Protein AF-0000000070924306 (afdb_homodimer)

InterPro domains:
  IPR000847 LysR, HTH, N-terminal domain [PF00126] (7-65)
  IPR000847 LysR, HTH, N-terminal domain [PR00039] (21-32)
  IPR000847 LysR, HTH, N-terminal domain [PR00039] (32-42)
  IPR000847 LysR, HTH, N-terminal domain [PR00039] (42-53)
  IPR000847 LysR, HTH, N-terminal domain [PS50931] (4-61)
  IPR005119 LysR, substrate-binding [PF03466] (89-288)
  IPR017786 Choline sulfate utilization transcriptional regulator [TIGR03418] (4-288)
  IPR036388 Winged helix-like DNA-binding domain superfamily [G3DSA:1.10.10.10] (4-93)
  IPR036390 Winged helix DNA-binding domain superfamily [SSF46785] (3-111)
  IPR058163 LysR-type transcriptional regulator, proteobacterial-type [PTHR30537] (5-289)

Secondary structure (DSSP, 8-state):
------THHHHHHHHHHHT-HHHHHHHHTS-HHHHHHHHHHHHHHHTS--EEE-SSSEEE-HHHHHHHHHHHHHHHHHHHHHHHTS------EEEEEEEHHIIIIIIHHHHHHHHHH-TT-EEEEEEESS--S--TT-EEEEEEEHHHH-TTSEEEEEEEEEEEE-HHHHHTSPSS--SSSPBEEEPPPTT--S--HHHHHTTSSS---GGG-TT-EEESSHHHHHHHHHTTS-BEEEETTTSHHHHHTTSSEE-S--EEEEEEEEEEEE-S---HHHHHHHHHHHHHTT----/------THHHHHHHHHHHT-HHHHHHHHTS-HHHHHHHHHHHHHHHTS--EEE-SSSEEE-HHHHHHHHHHHHHHHHHHHHHHHTS------EEEEEEEHHIIIIIIHHHHHHHHHH-TT-EEEEEEESS--S--TT-EEEEEEEHHHH-TTSEEEEEEEEEEEE-HHHHHTSPSS--SSSPBEEEPPPTT--S--HHHHHTTSSS---GGG-TT-EEESSHHHHHHHHHTTS-BEEEETTTSHHHHHTTSSEE-S--EEEEEEEEEEEE-S---HHHHHHHHHHHHHTT----

Foldseek 3Di:
DDADCPDLLQLLLLLQVVLALCVSCVVVVHHSVSSVVSQVVVCVVVVHRQWDDDPPGIHGDPNVVVSNVVSVVVSVVSRVVVVVVPPDPDDQAAEEEEAPLCVPQFCPVCVVVLCVVPVPHHYHYHHDLARDQDDAQHKYKGWDFCVVNDPPWAFLAFWKWFKKAFPVLLVVAPAADQQQWAEEWADDDPPDPHDTPVNVQVPDPDHRDVVSNPQHHYDNHVVVSVVCRLVRSTIYIHTPSRCVVCCVVRSMHTRHDMDGDRRIDITIDRRYDDDPSRLSVVQVSCVSSVHDRD/DDADCPDLLQLLLLLQVVLALCVSCVVVVHHSVSSVVSQVVVCVVVVHRQWDDDPPGIHGDPNVVVSNVVSVVVSVVSRVVVVVVPPDPDDQAAEEEEAPLCVPQFCVVCVVVLCVVPVPHHYHYHHDLARDQDDAQHKYKGWDFCVVNDPPWAFLAFWKWFKKAFPVLLVVDPAADQLQWAEEWADDDPPDPHDTPVNVQVVDPDHRDVVSNPQHHYDNHVVVSVVCRLVGSTIYIHTPSRCVVCCVVRSMHTRYDMDGDRRIDITIDGRDDDDPVNLSVVQVSCVSSVHDRD

Organism: Rhodobacter capsulatus (strain ATCC BAA-309 / NBRC 16581 / SB1003) (NCBI:txid272942)

pLDDT: mean 81.13, std 13.58, range [35.88, 97.44]

Nearest PDB structures (foldseek):
  8sbf-assembly1_D  TM=4.274E-01  e=1.019E-15  Acinetobacter baylyi ADP1
  6xtv-assembly1_B  TM=5.036E-01  e=1.171E-13  Corynebacterium glutamicum MB001
  7d98-assembly1_Q  TM=4.657E-01  e=2.504E-12  Cupriavidus necator
  3mz1-assembly1_A  TM=6.653E-01  e=7.985E-10  Sinorhizobium meliloti 1021
  6g1b-assembly1_J-2  TM=3.252E-01  e=2.998E-12  Corynebacterium glutamicum

Solvent-accessible surface area (backbone atoms only — not comparable to full-atom values): 31246 Å² total; per-residue (Å²): 128,87,69,66,87,56,59,57,50,49,50,49,32,38,25,62,72,57,30,16,57,58,56,23,11,61,75,68,73,48,53,42,67,57,46,52,49,43,51,50,51,50,21,60,61,59,70,44,66,31,63,41,82,50,98,81,39,38,40,63,28,37,63,22,27,47,49,34,45,52,39,40,51,38,52,49,50,51,47,49,47,45,54,62,68,33,86,58,79,84,73,78,62,44,52,39,35,19,20,48,41,52,44,58,49,42,41,41,78,47,44,55,62,55,44,69,76,38,46,80,48,32,42,34,43,42,60,27,92,71,31,62,74,60,38,50,61,33,36,29,43,16,74,47,40,47,84,77,66,38,86,82,49,42,72,54,40,56,34,31,34,26,32,26,21,11,53,76,53,50,75,76,45,67,88,60,64,65,61,77,52,25,41,37,40,64,54,69,56,92,83,60,83,68,88,45,70,70,64,52,44,70,72,41,93,67,73,63,59,73,85,49,60,53,35,28,39,34,21,56,41,59,51,52,34,51,48,31,14,59,60,50,57,24,38,21,76,33,41,57,75,44,42,46,67,41,42,74,68,58,48,28,36,80,47,44,71,75,50,75,40,80,59,28,25,36,28,48,35,73,59,37,91,57,51,75,64,48,46,51,51,51,47,48,54,34,45,79,52,70,39,76,75,128,130,85,69,65,87,56,60,59,50,50,49,49,32,38,27,64,72,58,30,17,57,58,56,21,12,60,76,68,73,50,53,42,69,57,46,52,48,44,50,52,50,50,20,60,60,59,71,43,68,32,63,39,82,50,99,83,40,38,41,65,28,37,63,21,26,47,48,35,44,51,39,42,51,38,52,50,52,51,46,50,48,46,55,62,68,32,88,59,80,83,72,80,62,45,53,39,37,18,20,49,41,52,43,58,49,43,42,40,79,48,44,55,61,56,43,68,76,37,47,82,49,33,41,34,43,42,60,28,92,71,29,61,74,58,39,49,58,32,36,28,43,15,73,45,40,47,84,76,65,37,88,83,49,43,72,55,39,56,34,30,33,26,32,25,21,11,54,76,53,50,73,73,44,67,91,55,74,64,58,77,54,25,41,37,39,63,52,70,56,91,83,60,84,69,87,45,69,70,64,51,44,69,73,41,93,68,71,63,58,74,86,49,60,54,34,27,38,34,22,58,41,58,50,50,34,52,48,30,13,58,60,50,59,24,36,20,76,33,42,58,74,45,43,45,68,40,44,76,67,57,49,28,37,78,43,50,72,74,49,76,42,78,60,28,24,35,27,46,35,73,59,39,91,56,48,74,66,49,46,50,52,51,46,48,54,34,46,78,50,71,39,75,74,128

Structure (mmCIF, N/CA/C/O backbone):
data_AF-0000000070924306-model_v1
#
loop_
_entity.id
_entity.type
_entity.pdbx_description
1 polymer 'Transcriptional regulator, LysR family'
#
loop_
_atom_site.group_PDB
_atom_site.id
_atom_site.type_symbol
_atom_site.label_atom_id
_atom_site.label_alt_id
_atom_site.label_comp_id
_atom_site.label_asym_id
_atom_site.label_entity_id
_atom_site.label_seq_id
_atom_site.pdbx_PDB_ins_code
_atom_site.Cartn_x
_atom_site.Cartn_y
_atom_site.Cartn_z
_atom_site.occupancy
_atom_site.B_iso_or_equiv
_atom_site.auth_seq_id
_atom_site.auth_comp_id
_atom_site.auth_asym_id
_atom_site.auth_atom_id
_atom_site.pdbx_PDB_model_num
ATOM 1 N N . MET A 1 1 ? -0.266 27.453 -9.898 1 35.88 1 MET A N 1
ATOM 2 C CA . MET A 1 1 ? -1.544 26.906 -9.453 1 35.88 1 MET A CA 1
ATOM 3 C C . MET A 1 1 ? -1.711 27.062 -7.945 1 35.88 1 MET A C 1
ATOM 5 O O . MET A 1 1 ? -0.748 26.922 -7.191 1 35.88 1 MET A O 1
ATOM 9 N N . ARG A 1 2 ? -2.762 27.75 -7.566 1 47.84 2 ARG A N 1
ATOM 10 C CA . ARG A 1 2 ? -2.959 28.141 -6.168 1 47.84 2 ARG A CA 1
ATOM 11 C C . ARG A 1 2 ? -3.051 26.906 -5.273 1 47.84 2 ARG A C 1
ATOM 13 O O . ARG A 1 2 ? -3.861 26.016 -5.523 1 47.84 2 ARG A O 1
ATOM 20 N N . ARG A 1 3 ? -2.088 26.594 -4.586 1 60.69 3 ARG A N 1
ATOM 21 C CA . ARG A 1 3 ? -2.01 25.453 -3.691 1 60.69 3 ARG A CA 1
ATOM 22 C C . ARG A 1 3 ? -2.996 25.594 -2.535 1 60.69 3 ARG A C 1
ATOM 24 O O . ARG A 1 3 ? -3.266 26.703 -2.072 1 60.69 3 ARG A O 1
ATOM 31 N N . VAL A 1 4 ? -3.742 24.547 -2.33 1 63.28 4 VAL A N 1
ATOM 32 C CA . VAL A 1 4 ? -4.668 24.5 -1.201 1 63.28 4 VAL A CA 1
ATOM 33 C C . VAL A 1 4 ? -3.934 24.891 0.08 1 63.28 4 VAL A C 1
ATOM 35 O O . VAL A 1 4 ? -2.805 24.453 0.316 1 63.28 4 VAL A O 1
ATOM 38 N N . ASP A 1 5 ? -4.473 25.891 0.786 1 65.31 5 ASP A N 1
ATOM 39 C CA . ASP A 1 5 ? -3.863 26.297 2.049 1 65.31 5 ASP A CA 1
ATOM 40 C C . ASP A 1 5 ? -3.965 25.188 3.092 1 65.31 5 ASP A C 1
ATOM 42 O O . ASP A 1 5 ? -5.051 24.906 3.6 1 65.31 5 ASP A O 1
ATOM 46 N N . LEU A 1 6 ? -2.867 24.562 3.381 1 72.12 6 LEU A N 1
ATOM 47 C CA . LEU A 1 6 ? -2.828 23.484 4.363 1 72.12 6 LEU A CA 1
ATOM 48 C C . LEU A 1 6 ? -2.145 23.953 5.648 1 72.12 6 LEU A C 1
ATOM 50 O O . LEU A 1 6 ? -1.779 23.125 6.488 1 72.12 6 LEU A O 1
ATOM 54 N N . GLY A 1 7 ? -2.033 25.25 5.82 1 73.5 7 GLY A N 1
ATOM 55 C CA . GLY A 1 7 ? -1.507 25.859 7.035 1 73.5 7 GLY A CA 1
ATOM 56 C C . GLY A 1 7 ? -0.08 25.438 7.336 1 73.5 7 GLY A C 1
ATOM 57 O O . GLY A 1 7 ? 0.784 25.469 6.461 1 73.5 7 GLY A O 1
ATOM 58 N N . TRP A 1 8 ? 0.064 25.125 8.695 1 76.75 8 TRP A N 1
ATOM 59 C CA . TRP A 1 8 ? 1.418 24.844 9.164 1 76.75 8 TRP A CA 1
ATOM 60 C C . TRP A 1 8 ? 1.953 23.562 8.539 1 76.75 8 TRP A C 1
ATOM 62 O O . TRP A 1 8 ? 3.168 23.359 8.461 1 76.75 8 TRP A O 1
ATOM 72 N N . MET A 1 9 ? 1.015 22.766 8.047 1 81.69 9 MET A N 1
ATOM 73 C CA . MET A 1 9 ? 1.461 21.516 7.438 1 81.69 9 MET A CA 1
ATOM 74 C C . MET A 1 9 ? 2.248 21.781 6.16 1 81.69 9 MET A C 1
ATOM 76 O O . MET A 1 9 ? 3.303 21.188 5.941 1 81.69 9 MET A O 1
ATOM 80 N N . ARG A 1 10 ? 1.7 22.609 5.309 1 82.81 10 ARG A N 1
ATOM 81 C CA . ARG A 1 10 ? 2.416 22.984 4.094 1 82.81 10 ARG A CA 1
ATOM 82 C C . ARG A 1 10 ? 3.717 23.719 4.426 1 82.81 10 ARG A C 1
ATOM 84 O O . ARG A 1 10 ? 4.738 23.5 3.768 1 82.81 10 ARG A O 1
ATOM 91 N N . VAL A 1 11 ? 3.641 24.594 5.492 1 84.5 11 VAL A N 1
ATOM 92 C CA . VAL A 1 11 ? 4.828 25.312 5.926 1 84.5 11 VAL A CA 1
ATOM 93 C C . VAL A 1 11 ? 5.918 24.328 6.336 1 84.5 11 VAL A C 1
ATOM 95 O O . VAL A 1 11 ? 7.07 24.453 5.91 1 84.5 11 VAL A O 1
ATOM 98 N N . PHE A 1 12 ? 5.527 23.391 7.137 1 87.81 12 PHE A N 1
ATOM 99 C CA . PHE A 1 12 ? 6.48 22.391 7.625 1 87.81 12 PHE A CA 1
ATOM 100 C C . PHE A 1 12 ? 7.09 21.609 6.469 1 87.81 12 PHE A C 1
ATOM 102 O O . PHE A 1 12 ? 8.297 21.359 6.445 1 87.81 12 PHE A O 1
ATOM 109 N N . VAL A 1 13 ? 6.207 21.281 5.504 1 86.25 13 VAL A N 1
ATOM 110 C CA . VAL A 1 13 ? 6.664 20.531 4.34 1 86.25 13 VAL A CA 1
ATOM 111 C C . VAL A 1 13 ? 7.668 21.359 3.549 1 86.25 13 VAL A C 1
ATOM 113 O O . VAL A 1 13 ? 8.727 20.859 3.156 1 86.25 13 VAL A O 1
ATOM 116 N N . GLU A 1 14 ? 7.438 22.625 3.344 1 85.62 14 GLU A N 1
ATOM 117 C CA . GLU A 1 14 ? 8.305 23.516 2.561 1 85.62 14 GLU A CA 1
ATOM 118 C C . GLU A 1 14 ? 9.617 23.781 3.287 1 85.62 14 GLU A C 1
ATOM 120 O O . GLU A 1 14 ? 10.672 23.875 2.656 1 85.62 14 GLU A O 1
ATOM 125 N N . VAL A 1 15 ? 9.508 23.891 4.594 1 88.12 15 VAL A N 1
ATOM 126 C CA . VAL A 1 15 ? 10.719 24.109 5.383 1 88.12 15 VAL A CA 1
ATOM 127 C C . VAL A 1 15 ? 11.633 22.891 5.266 1 88.12 15 VAL A C 1
ATOM 129 O O . VAL A 1 15 ? 12.852 23.031 5.09 1 88.12 15 VAL A O 1
ATOM 132 N N . GLY A 1 16 ? 11.008 21.75 5.438 1 85.94 16 GLY A N 1
ATOM 133 C CA . GLY A 1 16 ? 11.781 20.531 5.289 1 85.94 16 GLY A CA 1
ATOM 134 C C . GLY A 1 16 ? 12.422 20.391 3.922 1 85.94 16 GLY A C 1
ATOM 135 O O . GLY A 1 16 ? 13.562 19.938 3.809 1 85.94 16 GLY A O 1
ATOM 136 N N . ARG A 1 17 ? 11.773 20.812 2.875 1 81.12 17 ARG A N 1
ATOM 137 C CA . ARG A 1 17 ? 12.25 20.734 1.497 1 81.12 17 ARG A CA 1
ATOM 138 C C . ARG A 1 17 ? 13.352 21.75 1.233 1 81.12 17 ARG A C 1
ATOM 140 O O . ARG A 1 17 ? 14.367 21.422 0.618 1 81.12 17 ARG A O 1
ATOM 147 N N . ALA A 1 18 ? 13.148 22.922 1.739 1 82.56 18 ALA A N 1
ATOM 148 C CA . ALA A 1 18 ? 14.047 24.031 1.451 1 82.56 18 ALA A CA 1
ATOM 149 C C . ALA A 1 18 ? 15.281 23.984 2.346 1 82.56 18 ALA A C 1
ATOM 151 O O . ALA A 1 18 ? 16.344 24.516 1.983 1 82.56 18 ALA A O 1
ATOM 152 N N . GLY A 1 19 ? 15.133 23.375 3.521 1 86.5 19 GLY A N 1
ATOM 153 C CA . GLY A 1 19 ? 16.203 23.344 4.5 1 86.5 19 GLY A CA 1
ATOM 154 C C . GLY A 1 19 ? 16.516 24.719 5.086 1 86.5 19 GLY A C 1
ATOM 155 O O . GLY A 1 19 ? 17.625 24.953 5.582 1 86.5 19 GLY A O 1
ATOM 156 N N . SER A 1 20 ? 15.68 25.609 4.777 1 86.81 20 SER A N 1
ATOM 157 C CA . SER A 1 20 ? 15.836 26.984 5.23 1 86.81 20 SER A CA 1
ATOM 158 C C . SER A 1 20 ? 14.492 27.625 5.539 1 86.81 20 SER A C 1
ATOM 160 O O . SER A 1 20 ? 13.539 27.484 4.766 1 86.81 20 SER A O 1
ATOM 162 N N . LEU A 1 21 ? 14.469 28.312 6.781 1 89.44 21 LEU A N 1
ATOM 163 C CA . LEU A 1 21 ? 13.234 29 7.156 1 89.44 21 LEU A CA 1
ATOM 164 C C . LEU A 1 21 ? 12.961 30.172 6.223 1 89.44 21 LEU A C 1
ATOM 166 O O . LEU A 1 21 ? 11.812 30.406 5.832 1 89.44 21 LEU A O 1
ATOM 170 N N . SER A 1 22 ? 14.055 30.828 5.793 1 88.12 22 SER A N 1
ATOM 171 C CA . SER A 1 22 ? 13.914 31.984 4.926 1 88.12 22 SER A CA 1
ATOM 172 C C . SER A 1 22 ? 13.492 31.594 3.518 1 88.12 22 SER A C 1
ATOM 174 O O . SER A 1 22 ? 12.656 32.25 2.902 1 88.12 22 SER A O 1
ATOM 176 N N . GLU A 1 23 ? 14.078 30.578 3.041 1 87.75 23 GLU A N 1
ATOM 177 C CA . GLU A 1 23 ? 13.727 30.109 1.706 1 87.75 23 GLU A CA 1
ATOM 178 C C . GLU A 1 23 ? 12.289 29.594 1.662 1 87.75 23 GLU A C 1
ATOM 180 O O . GLU A 1 23 ? 11.578 29.812 0.684 1 87.75 23 GLU A O 1
ATOM 185 N N . ALA A 1 24 ? 11.961 28.844 2.701 1 88.75 24 ALA A N 1
ATOM 186 C CA . ALA A 1 24 ? 10.578 28.391 2.787 1 88.75 24 ALA A CA 1
ATOM 187 C C . ALA A 1 24 ? 9.609 29.562 2.824 1 88.75 24 ALA A C 1
ATOM 189 O O . ALA A 1 24 ? 8.562 29.531 2.17 1 88.75 24 ALA A O 1
ATOM 190 N N . ALA A 1 25 ? 9.891 30.562 3.547 1 87.38 25 ALA A N 1
ATOM 191 C CA . ALA A 1 25 ? 9.078 31.781 3.639 1 87.38 25 ALA A CA 1
ATOM 192 C C . ALA A 1 25 ? 8.906 32.438 2.268 1 87.38 25 ALA A C 1
ATOM 194 O O . ALA A 1 25 ? 7.801 32.812 1.891 1 87.38 25 ALA A O 1
ATOM 195 N N . HIS A 1 26 ? 9.977 32.469 1.539 1 84.19 26 HIS A N 1
ATOM 196 C CA . HIS A 1 26 ? 9.953 33.031 0.198 1 84.19 26 HIS A CA 1
ATOM 197 C C . HIS A 1 26 ? 9.055 32.25 -0.732 1 84.19 26 HIS A C 1
ATOM 199 O O . HIS A 1 26 ? 8.219 32.812 -1.442 1 84.19 26 HIS A O 1
ATOM 205 N N . ARG A 1 27 ? 9.141 30.938 -0.662 1 82.38 27 ARG A N 1
ATOM 206 C CA . ARG A 1 27 ? 8.383 30.047 -1.539 1 82.38 27 ARG A CA 1
ATOM 207 C C . ARG A 1 27 ? 6.895 30.109 -1.214 1 82.38 27 ARG A C 1
ATOM 209 O O . ARG A 1 27 ? 6.055 29.953 -2.104 1 82.38 27 ARG A O 1
ATOM 216 N N . LEU A 1 28 ? 6.598 30.297 0.023 1 81.38 28 LEU A N 1
ATOM 217 C CA . LEU A 1 28 ? 5.211 30.281 0.474 1 81.38 28 LEU A CA 1
ATOM 218 C C . LEU A 1 28 ? 4.633 31.703 0.506 1 81.38 28 LEU A C 1
ATOM 220 O O . LEU A 1 28 ? 3.443 31.875 0.782 1 81.38 28 LEU A O 1
ATOM 224 N N . ASN A 1 29 ? 5.469 32.719 0.179 1 82.75 29 ASN A N 1
ATOM 225 C CA . ASN A 1 29 ? 5.066 34.125 0.182 1 82.75 29 ASN A CA 1
ATOM 226 C C . ASN A 1 29 ? 4.535 34.562 1.546 1 82.75 29 ASN A C 1
ATOM 228 O O . ASN A 1 29 ? 3.451 35.156 1.64 1 82.75 29 ASN A O 1
ATOM 232 N N . ILE A 1 30 ? 5.199 34.125 2.59 1 84.75 30 ILE A N 1
ATOM 233 C CA . ILE A 1 30 ? 4.953 34.562 3.961 1 84.75 30 ILE A CA 1
ATOM 234 C C . ILE A 1 30 ? 6.266 35 4.605 1 84.75 30 ILE A C 1
ATOM 236 O O . ILE A 1 30 ? 7.336 34.844 4.012 1 84.75 30 ILE A O 1
ATOM 240 N N . THR A 1 31 ? 6.195 35.688 5.719 1 85.88 31 THR A N 1
ATOM 241 C CA . THR A 1 31 ? 7.395 36.219 6.371 1 85.88 31 THR A CA 1
ATOM 242 C C . THR A 1 31 ? 8.109 35.094 7.141 1 85.88 31 THR A C 1
ATOM 244 O O . THR A 1 31 ? 7.488 34.125 7.566 1 85.88 31 THR A O 1
ATOM 247 N N . GLN A 1 32 ? 9.43 35.25 7.195 1 86.81 32 GLN A N 1
ATOM 248 C CA . GLN A 1 32 ? 10.234 34.281 7.906 1 86.81 32 GLN A CA 1
ATOM 249 C C . GLN A 1 32 ? 9.797 34.156 9.359 1 86.81 32 GLN A C 1
ATOM 251 O O . GLN A 1 32 ? 9.719 33.031 9.898 1 86.81 32 GLN A O 1
ATOM 256 N N . PRO A 1 33 ? 9.453 35.25 10.094 1 85.25 33 PRO A N 1
ATOM 257 C CA . PRO A 1 33 ? 8.961 35.094 11.461 1 85.25 33 PRO A CA 1
ATOM 258 C C . PRO A 1 33 ? 7.676 34.281 11.539 1 85.25 33 PRO A C 1
ATOM 260 O O . PRO A 1 33 ? 7.477 33.531 12.492 1 85.25 33 PRO A O 1
ATOM 263 N N . ALA A 1 34 ? 6.875 34.406 10.555 1 86.44 34 ALA A N 1
ATOM 264 C CA . ALA A 1 34 ? 5.641 33.625 10.492 1 86.44 34 ALA A CA 1
ATOM 265 C C . ALA A 1 34 ? 5.938 32.125 10.359 1 86.44 34 ALA A C 1
ATOM 267 O O . ALA A 1 34 ? 5.289 31.297 11.008 1 86.44 34 ALA A O 1
ATOM 268 N N . VAL A 1 35 ? 6.891 31.812 9.516 1 88.62 35 VAL A N 1
ATOM 269 C CA . VAL A 1 35 ? 7.316 30.422 9.359 1 88.62 35 VAL A CA 1
ATOM 270 C C . VAL A 1 35 ? 7.875 29.891 10.688 1 88.62 35 VAL A C 1
ATOM 272 O O . VAL A 1 35 ? 7.504 28.812 11.133 1 88.62 35 VAL A O 1
ATOM 275 N N . SER A 1 36 ? 8.719 30.703 11.32 1 87 36 SER A N 1
ATOM 276 C CA . SER A 1 36 ? 9.336 30.312 12.586 1 87 36 SER A CA 1
ATOM 277 C C . SER A 1 36 ? 8.281 30.078 13.664 1 87 36 SER A C 1
ATOM 279 O O . SER A 1 36 ? 8.375 29.109 14.43 1 87 36 SER A O 1
ATOM 281 N N . TYR A 1 37 ? 7.355 30.922 13.664 1 86.56 37 TYR A N 1
ATOM 282 C CA . TYR A 1 37 ? 6.273 30.812 14.633 1 86.56 37 TYR A CA 1
ATOM 283 C C . TYR A 1 37 ? 5.492 29.516 14.43 1 86.56 37 TYR A C 1
ATOM 285 O O . TYR A 1 37 ? 5.184 28.812 15.398 1 86.56 37 TYR A O 1
ATOM 293 N N . GLN A 1 38 ? 5.148 29.172 13.227 1 86.44 38 GLN A N 1
ATOM 294 C CA . GLN A 1 38 ? 4.379 27.969 12.922 1 86.44 38 GLN A CA 1
ATOM 295 C C . GLN A 1 38 ? 5.152 26.719 13.297 1 86.44 38 GLN A C 1
ATOM 297 O O . GLN A 1 38 ? 4.574 25.75 13.812 1 86.44 38 GLN A O 1
ATOM 302 N N . ILE A 1 39 ? 6.426 26.734 13.094 1 86.88 39 ILE A N 1
ATOM 303 C CA . ILE A 1 39 ? 7.27 25.594 13.422 1 86.88 39 ILE A CA 1
ATOM 304 C C . ILE A 1 39 ? 7.336 25.422 14.938 1 86.88 39 ILE A C 1
ATOM 306 O O . ILE A 1 39 ? 7.199 24.297 15.453 1 86.88 39 ILE A O 1
ATOM 310 N N . ARG A 1 40 ? 7.512 26.5 15.617 1 83.75 40 ARG A N 1
ATOM 311 C CA . ARG A 1 40 ? 7.562 26.453 17.078 1 83.75 40 ARG A CA 1
ATOM 312 C C . ARG A 1 40 ? 6.254 25.922 17.641 1 83.75 40 ARG A C 1
ATOM 314 O O . ARG A 1 40 ? 6.258 25.141 18.594 1 83.75 40 ARG A O 1
ATOM 321 N N . ARG A 1 41 ? 5.281 26.438 17.125 1 80.75 41 ARG A N 1
ATOM 322 C CA . ARG A 1 41 ? 3.965 25.984 17.562 1 80.75 41 ARG A CA 1
ATOM 323 C C . ARG A 1 41 ? 3.793 24.484 17.344 1 80.75 41 ARG A C 1
ATOM 325 O O . ARG A 1 41 ? 3.279 23.781 18.203 1 80.75 41 ARG A O 1
ATOM 332 N N . ALA A 1 42 ? 4.176 24.016 16.172 1 81.31 42 ALA A N 1
ATOM 333 C CA . ALA A 1 42 ? 4.105 22.594 15.867 1 81.31 42 ALA A CA 1
ATOM 334 C C . ALA A 1 42 ? 4.957 21.781 16.844 1 81.31 42 ALA A C 1
ATOM 336 O O . ALA A 1 42 ? 4.523 20.75 17.344 1 81.31 42 ALA A O 1
ATOM 337 N N . GLU A 1 43 ? 6.145 22.266 17.062 1 83.94 43 GLU A N 1
ATOM 338 C CA . GLU A 1 43 ? 7.031 21.594 18 1 83.94 43 GLU A CA 1
ATOM 339 C C . GLU A 1 43 ? 6.41 21.531 19.391 1 83.94 43 GLU A C 1
ATOM 341 O O . GLU A 1 43 ? 6.535 20.516 20.094 1 83.94 43 GLU A O 1
ATOM 346 N N . GLY A 1 44 ? 5.766 22.656 19.781 1 77.88 44 GLY A N 1
ATOM 347 C CA . GLY A 1 44 ? 5.039 22.688 21.031 1 77.88 44 GLY A CA 1
ATOM 348 C C . GLY A 1 44 ? 3.928 21.656 21.109 1 77.88 44 GLY A C 1
ATOM 349 O O . GLY A 1 44 ? 3.736 21.016 22.141 1 77.88 44 GLY A O 1
ATOM 350 N N . GLU A 1 45 ? 3.268 21.469 20.016 1 74.44 45 GLU A N 1
ATOM 351 C CA . GLU A 1 45 ? 2.168 20.516 19.969 1 74.44 45 GLU A CA 1
ATOM 352 C C . GLU A 1 45 ? 2.682 19.078 20.094 1 74.44 45 GLU A C 1
ATOM 354 O O . GLU A 1 45 ? 2.033 18.234 20.703 1 74.44 45 GLU A O 1
ATOM 359 N N . PHE A 1 46 ? 3.818 18.797 19.5 1 76.69 46 PHE A N 1
ATOM 360 C CA . PHE A 1 46 ? 4.387 17.453 19.5 1 76.69 46 PHE A CA 1
ATOM 361 C C . PHE A 1 46 ? 5.262 17.234 20.734 1 76.69 46 PHE A C 1
ATOM 363 O O . PHE A 1 46 ? 5.582 16.094 21.078 1 76.69 46 PHE A O 1
ATOM 370 N N . GLY A 1 47 ? 5.609 18.281 21.328 1 75.81 47 GLY A N 1
ATOM 371 C CA . GLY A 1 47 ? 6.406 18.219 22.547 1 75.81 47 GLY A CA 1
ATOM 372 C C . GLY A 1 47 ? 7.863 17.891 22.281 1 75.81 47 GLY A C 1
ATOM 373 O O . GLY A 1 47 ? 8.594 17.516 23.203 1 75.81 47 GLY A O 1
ATOM 374 N N . VAL A 1 48 ? 8.266 17.828 21.062 1 79.12 48 VAL A N 1
ATOM 375 C CA . VAL A 1 48 ? 9.641 17.547 20.672 1 79.12 48 VAL A CA 1
ATOM 376 C C . VAL A 1 48 ? 10.102 18.531 19.594 1 79.12 48 VAL A C 1
ATOM 378 O O . VAL A 1 48 ? 9.273 19.172 18.938 1 79.12 48 VAL A O 1
ATOM 381 N N . ALA A 1 49 ? 11.359 18.703 19.531 1 84.56 49 ALA A N 1
ATOM 382 C CA . ALA A 1 49 ? 11.906 19.484 18.438 1 84.56 49 ALA A CA 1
ATOM 383 C C . ALA A 1 49 ? 11.719 18.766 17.094 1 84.56 49 ALA A C 1
ATOM 385 O O . ALA A 1 49 ? 11.922 17.562 17.016 1 84.56 49 ALA A O 1
ATOM 386 N N . LEU A 1 50 ? 11.227 19.531 16.172 1 87.75 50 LEU A N 1
ATOM 387 C CA . LEU A 1 50 ? 11.031 18.953 14.844 1 87.75 50 LEU A CA 1
ATOM 388 C C . LEU A 1 50 ? 12.109 19.453 13.883 1 87.75 50 LEU A C 1
ATOM 390 O O . LEU A 1 50 ? 12.344 18.828 12.836 1 87.75 50 LEU A O 1
ATOM 394 N N . LEU A 1 51 ? 12.719 20.609 14.258 1 88.81 51 LEU A N 1
ATOM 395 C CA . LEU A 1 51 ? 13.789 21.203 13.461 1 88.81 51 LEU A CA 1
ATOM 396 C C . LEU A 1 51 ? 15.008 21.516 14.32 1 88.81 51 LEU A C 1
ATOM 398 O O . LEU A 1 51 ? 14.867 21.875 15.492 1 88.81 51 LEU A O 1
ATOM 402 N N . LEU A 1 52 ? 16.188 21.219 13.758 1 86.19 52 LEU A N 1
ATOM 403 C CA . LEU A 1 52 ? 17.438 21.656 14.359 1 86.19 52 LEU A CA 1
ATOM 404 C C . LEU A 1 52 ? 18.031 22.844 13.602 1 86.19 52 LEU A C 1
ATOM 406 O O . LEU A 1 52 ? 18.141 22.797 12.375 1 86.19 52 LEU A O 1
ATOM 410 N N . ARG A 1 53 ? 18.234 23.891 14.344 1 77.75 53 ARG A N 1
ATOM 411 C CA . ARG A 1 53 ? 18.844 25.062 13.734 1 77.75 53 ARG A CA 1
ATOM 412 C C . ARG A 1 53 ? 20.344 24.906 13.625 1 77.75 53 ARG A C 1
ATOM 414 O O . ARG A 1 53 ? 21 24.406 14.547 1 77.75 53 ARG A O 1
ATOM 421 N N . LYS A 1 54 ? 20.844 25 12.414 1 78.19 54 LYS A N 1
ATOM 422 C CA . LYS A 1 54 ? 22.266 24.938 12.156 1 78.19 54 LYS A CA 1
ATOM 423 C C . LYS A 1 54 ? 22.812 26.312 11.75 1 78.19 54 LYS A C 1
ATOM 425 O O . LYS A 1 54 ? 22.062 27.281 11.688 1 78.19 54 LYS A O 1
ATOM 430 N N . ALA A 1 55 ? 24.172 26.406 11.656 1 71.38 55 ALA A N 1
ATOM 431 C CA . ALA A 1 55 ? 24.812 27.656 11.258 1 71.38 55 ALA A CA 1
ATOM 432 C C . ALA A 1 55 ? 24.234 28.172 9.945 1 71.38 55 ALA A C 1
ATOM 434 O O . ALA A 1 55 ? 24.016 29.375 9.781 1 71.38 55 ALA A O 1
ATOM 435 N N . ARG A 1 56 ? 24.031 27.234 9.062 1 75.88 56 ARG A N 1
ATOM 436 C CA . ARG A 1 56 ? 23.438 27.594 7.785 1 75.88 56 ARG A CA 1
ATOM 437 C C . ARG A 1 56 ? 22.156 26.812 7.535 1 75.88 56 ARG A C 1
ATOM 439 O O . ARG A 1 56 ? 22.188 25.656 7.121 1 75.88 56 ARG A O 1
ATOM 446 N N . GLY A 1 57 ? 21.016 27.344 8 1 82.56 57 GLY A N 1
ATOM 447 C CA . GLY A 1 57 ? 19.719 26.781 7.664 1 82.56 57 GLY A CA 1
ATOM 448 C C . GLY A 1 57 ? 19.172 25.875 8.742 1 82.56 57 GLY A C 1
ATOM 449 O O . GLY A 1 57 ? 19.438 26.078 9.93 1 82.56 57 GLY A O 1
ATOM 450 N N . VAL A 1 58 ? 18.141 25.016 8.438 1 87.62 58 VAL A N 1
ATOM 451 C CA . VAL A 1 58 ? 17.484 24.125 9.391 1 87.62 58 VAL A CA 1
ATOM 452 C C . VAL A 1 58 ? 17.516 22.688 8.859 1 87.62 58 VAL A C 1
ATOM 454 O O . VAL A 1 58 ? 17.594 22.469 7.648 1 87.62 58 VAL A O 1
ATOM 457 N N . GLU A 1 59 ? 17.656 21.812 9.789 1 87.19 59 GLU A N 1
ATOM 458 C CA . GLU A 1 59 ? 17.562 20.375 9.477 1 87.19 59 GLU A CA 1
ATOM 459 C C . GLU A 1 59 ? 16.438 19.719 10.273 1 87.19 59 GLU A C 1
ATOM 461 O O . GLU A 1 59 ? 16.188 20.094 11.422 1 87.19 59 GLU A O 1
ATOM 466 N N . LEU A 1 60 ? 15.789 18.844 9.617 1 87.12 60 LEU A N 1
ATOM 467 C CA . LEU A 1 60 ? 14.75 18.094 10.312 1 87.12 60 LEU A CA 1
ATOM 468 C C . LEU A 1 60 ? 15.352 17.156 11.352 1 87.12 60 LEU A C 1
ATOM 470 O O . LEU A 1 60 ? 16.375 16.516 11.102 1 87.12 60 LEU A O 1
ATOM 474 N N . THR A 1 61 ? 14.789 17.172 12.625 1 81.69 61 THR A N 1
ATOM 475 C CA . THR A 1 61 ? 15.086 16.125 13.594 1 81.69 61 THR A CA 1
ATOM 476 C C . THR A 1 61 ? 14.508 14.789 13.133 1 81.69 61 THR A C 1
ATOM 478 O O . THR A 1 61 ? 13.742 14.742 12.164 1 81.69 61 THR A O 1
ATOM 481 N N . PRO A 1 62 ? 14.922 13.75 13.734 1 74.25 62 PRO A N 1
ATOM 482 C CA . PRO A 1 62 ? 14.297 12.469 13.398 1 74.25 62 PRO A CA 1
ATOM 483 C C . PRO A 1 62 ? 12.773 12.508 13.523 1 74.25 62 PRO A C 1
ATOM 485 O O . PRO A 1 62 ? 12.07 11.984 12.656 1 74.25 62 PRO A O 1
ATOM 488 N N . GLU A 1 63 ? 12.289 13.094 14.555 1 77.25 63 GLU A N 1
ATOM 489 C CA . GLU A 1 63 ? 10.852 13.281 14.75 1 77.25 63 GLU A CA 1
ATOM 490 C C . GLU A 1 63 ? 10.25 14.164 13.656 1 77.25 63 GLU A C 1
ATOM 492 O O . GLU A 1 63 ? 9.156 13.891 13.164 1 77.25 63 GLU A O 1
ATOM 497 N N . GLY A 1 64 ? 11.008 15.258 13.336 1 84.38 64 GLY A N 1
ATOM 498 C CA . GLY A 1 64 ? 10.578 16.156 12.273 1 84.38 64 GLY A CA 1
ATOM 499 C C . GLY A 1 64 ? 10.477 15.477 10.922 1 84.38 64 GLY A C 1
ATOM 500 O O . GLY A 1 64 ? 9.562 15.766 10.148 1 84.38 64 GLY A O 1
ATOM 501 N N . ARG A 1 65 ? 11.359 14.711 10.688 1 79.88 65 ARG A N 1
ATOM 502 C CA . ARG A 1 65 ? 11.375 14 9.414 1 79.88 65 ARG A CA 1
ATOM 503 C C . ARG A 1 65 ? 10.188 13.055 9.297 1 79.88 65 ARG A C 1
ATOM 505 O O . ARG A 1 65 ? 9.555 12.969 8.242 1 79.88 65 ARG A O 1
ATOM 512 N N . ALA A 1 66 ? 9.883 12.258 10.391 1 73.12 66 ALA A N 1
ATOM 513 C CA . ALA A 1 66 ? 8.695 11.406 10.414 1 73.12 66 ALA A CA 1
ATOM 514 C C . ALA A 1 66 ? 7.441 12.211 10.094 1 73.12 66 ALA A C 1
ATOM 516 O O . ALA A 1 66 ? 6.605 11.781 9.297 1 73.12 66 ALA A O 1
ATOM 517 N N . LEU A 1 67 ? 7.371 13.32 10.719 1 81.62 67 LEU A N 1
ATOM 518 C CA . LEU A 1 67 ? 6.23 14.195 10.477 1 81.62 67 LEU A CA 1
ATOM 519 C C . LEU A 1 67 ? 6.23 14.711 9.047 1 81.62 67 LEU A C 1
ATOM 521 O O . LEU A 1 67 ? 5.184 14.75 8.391 1 81.62 67 LEU A O 1
ATOM 525 N N . HIS A 1 68 ? 7.352 15.125 8.609 1 82.44 68 HIS A N 1
ATOM 526 C CA . HIS A 1 68 ? 7.488 15.672 7.262 1 82.44 68 HIS A CA 1
ATOM 527 C C . HIS A 1 68 ? 7.02 14.672 6.211 1 82.44 68 HIS A C 1
ATOM 529 O O . HIS A 1 68 ? 6.332 15.039 5.262 1 82.44 68 HIS A O 1
ATOM 535 N N . ASP A 1 69 ? 7.344 13.516 6.371 1 73.19 69 ASP A N 1
ATOM 536 C CA . ASP A 1 69 ? 6.941 12.469 5.43 1 73.19 69 ASP A CA 1
ATOM 537 C C . ASP A 1 69 ? 5.422 12.336 5.387 1 73.19 69 ASP A C 1
ATOM 539 O O . ASP A 1 69 ? 4.828 12.266 4.305 1 73.19 69 ASP A O 1
ATOM 543 N N . ILE A 1 70 ? 4.801 12.18 6.527 1 76.62 70 ILE A N 1
ATOM 544 C CA . ILE A 1 70 ? 3.35 12.094 6.625 1 76.62 70 ILE A CA 1
ATOM 545 C C . ILE A 1 70 ? 2.713 13.297 5.934 1 76.62 70 ILE A C 1
ATOM 547 O O . ILE A 1 70 ? 1.815 13.141 5.102 1 76.62 70 ILE A O 1
ATOM 551 N N . LEU A 1 71 ? 3.268 14.414 6.254 1 81.12 71 LEU A N 1
ATOM 552 C CA . LEU A 1 71 ? 2.656 15.648 5.77 1 81.12 71 LEU A CA 1
ATOM 553 C C . LEU A 1 71 ? 2.896 15.82 4.273 1 81.12 71 LEU A C 1
ATOM 555 O O . LEU A 1 71 ? 2.031 16.328 3.559 1 81.12 71 LEU A O 1
ATOM 559 N N . THR A 1 72 ? 4.043 15.492 3.848 1 77.12 72 THR A N 1
ATOM 560 C CA . THR A 1 72 ? 4.332 15.594 2.42 1 77.12 72 THR A CA 1
ATOM 561 C C . THR A 1 72 ? 3.352 14.75 1.609 1 77.12 72 THR A C 1
ATOM 563 O O . THR A 1 72 ? 2.805 15.219 0.609 1 77.12 72 THR A O 1
ATOM 566 N N . ARG A 1 73 ? 3.125 13.602 2.031 1 70.94 73 ARG A N 1
ATOM 567 C CA . ARG A 1 73 ? 2.152 12.742 1.362 1 70.94 73 ARG A CA 1
ATOM 568 C C . ARG A 1 73 ? 0.769 13.383 1.357 1 70.94 73 ARG A C 1
ATOM 570 O O . ARG A 1 73 ? 0.094 13.406 0.326 1 70.94 73 ARG A O 1
ATOM 577 N N . ALA A 1 74 ? 0.39 13.758 2.508 1 75.31 74 ALA A N 1
ATOM 578 C CA . ALA A 1 74 ? -0.927 14.375 2.645 1 75.31 74 ALA A CA 1
ATOM 579 C C . ALA A 1 74 ? -1.051 15.602 1.753 1 75.31 74 ALA A C 1
ATOM 581 O O . ALA A 1 74 ? -2.035 15.75 1.024 1 75.31 74 ALA A O 1
ATOM 582 N N . VAL A 1 75 ? -0.063 16.406 1.761 1 77.88 75 VAL A N 1
ATOM 583 C CA . VAL A 1 75 ? -0.072 17.656 0.989 1 77.88 75 VAL A CA 1
ATOM 584 C C . VAL A 1 75 ? -0.108 17.328 -0.503 1 77.88 75 VAL A C 1
ATOM 586 O O . VAL A 1 75 ? -0.876 17.938 -1.257 1 77.88 75 VAL A O 1
ATOM 589 N N . THR A 1 76 ? 0.637 16.406 -0.889 1 69.56 76 THR A N 1
ATOM 590 C CA . THR A 1 76 ? 0.682 16 -2.289 1 69.56 76 THR A CA 1
ATOM 591 C C . THR A 1 76 ? -0.667 15.445 -2.736 1 69.56 76 THR A C 1
ATOM 593 O O . THR A 1 76 ? -1.153 15.773 -3.82 1 69.56 76 THR A O 1
ATOM 596 N N . GLN A 1 77 ? -1.195 14.656 -1.901 1 69.25 77 GLN A N 1
ATOM 597 C CA . GLN A 1 77 ? -2.484 14.055 -2.232 1 69.25 77 GLN A CA 1
ATOM 598 C C . GLN A 1 77 ? -3.58 15.109 -2.309 1 69.25 77 GLN A C 1
ATOM 600 O O . GLN A 1 77 ? -4.461 15.039 -3.17 1 69.25 77 GLN A O 1
ATOM 605 N N . VAL A 1 78 ? -3.535 16.047 -1.439 1 73 78 VAL A N 1
ATOM 606 C CA . VAL A 1 78 ? -4.516 17.125 -1.439 1 73 78 VAL A CA 1
ATOM 607 C C . VAL A 1 78 ? -4.352 17.969 -2.697 1 73 78 VAL A C 1
ATOM 609 O O . VAL A 1 78 ? -5.336 18.344 -3.344 1 73 78 VAL A O 1
ATOM 612 N N . ASP A 1 79 ? -3.117 18.219 -3.051 1 68.62 79 ASP A N 1
ATOM 613 C CA . ASP A 1 79 ? -2.865 19 -4.254 1 68.62 79 ASP A CA 1
ATOM 614 C C . ASP A 1 79 ? -3.324 18.25 -5.504 1 68.62 79 ASP A C 1
ATOM 616 O O . ASP A 1 79 ? -3.916 18.859 -6.406 1 68.62 79 ASP A O 1
ATOM 620 N N . ALA A 1 80 ? -3.018 17.031 -5.5 1 65.38 80 ALA A N 1
ATOM 621 C CA . ALA A 1 80 ? -3.447 16.219 -6.629 1 65.38 80 ALA A CA 1
ATOM 622 C C . ALA A 1 80 ? -4.969 16.203 -6.75 1 65.38 80 ALA A C 1
ATOM 624 O O . ALA A 1 80 ? -5.512 16.266 -7.855 1 65.38 80 ALA A O 1
ATOM 625 N N . LEU A 1 81 ? -5.578 16.062 -5.652 1 63.34 81 LEU A N 1
ATOM 626 C CA . LEU A 1 81 ? -7.039 16.078 -5.652 1 63.34 81 LEU A CA 1
ATOM 627 C C . LEU A 1 81 ? -7.566 17.422 -6.152 1 63.34 81 LEU A C 1
ATOM 629 O O . LEU A 1 81 ? -8.508 17.453 -6.945 1 63.34 81 LEU A O 1
ATOM 633 N N . ALA A 1 82 ? -6.992 18.438 -5.664 1 64.25 82 ALA A N 1
ATOM 634 C CA . ALA A 1 82 ? -7.395 19.766 -6.094 1 64.25 82 ALA A CA 1
ATOM 635 C C . ALA A 1 82 ? -7.258 19.922 -7.605 1 64.25 82 ALA A C 1
ATOM 637 O O . ALA A 1 82 ? -8.125 20.5 -8.258 1 64.25 82 ALA A O 1
ATOM 638 N N . GLU A 1 83 ? -6.152 19.406 -8.078 1 62.56 83 GLU A N 1
ATOM 639 C CA . GLU A 1 83 ? -5.914 19.453 -9.516 1 62.56 83 GLU A CA 1
ATOM 640 C C . GLU A 1 83 ? -6.934 18.609 -10.273 1 62.56 83 GLU A C 1
ATOM 642 O O . GLU A 1 83 ? -7.43 19.016 -11.328 1 62.56 83 GLU A O 1
ATOM 647 N N . ALA A 1 84 ? -7.094 17.469 -9.742 1 58.47 84 ALA A N 1
ATOM 648 C CA . ALA A 1 84 ? -8.023 16.547 -10.391 1 58.47 84 ALA A CA 1
ATOM 649 C C . ALA A 1 84 ? -9.438 17.125 -10.43 1 58.47 84 ALA A C 1
ATOM 651 O O . ALA A 1 84 ? -10.211 16.812 -11.336 1 58.47 84 ALA A O 1
ATOM 652 N N . LEU A 1 85 ? -9.695 17.688 -9.352 1 55.66 85 LEU A N 1
ATOM 653 C CA . LEU A 1 85 ? -11.039 18.25 -9.258 1 55.66 85 LEU A CA 1
ATOM 654 C C . LEU A 1 85 ? -11.195 19.438 -10.203 1 55.66 85 LEU A C 1
ATOM 656 O O . LEU A 1 85 ? -12.305 19.953 -10.391 1 55.66 85 LEU A O 1
ATOM 660 N N . ARG A 1 86 ? -10.031 19.766 -10.656 1 47.44 86 ARG A N 1
ATOM 661 C CA . ARG A 1 86 ? -10.133 20.766 -11.719 1 47.44 86 ARG A CA 1
ATOM 662 C C . ARG A 1 86 ? -10.68 20.141 -13 1 47.44 86 ARG A C 1
ATOM 664 O O . ARG A 1 86 ? -10.414 18.969 -13.289 1 47.44 86 ARG A O 1
ATOM 671 N N . PRO A 1 87 ? -11.633 20.75 -13.539 1 43.16 87 PRO A N 1
ATOM 672 C CA . PRO A 1 87 ? -12.273 20.234 -14.75 1 43.16 87 PRO A CA 1
ATOM 673 C C . PRO A 1 87 ? -11.273 19.656 -15.75 1 43.16 87 PRO A C 1
ATOM 675 O O . PRO A 1 87 ? -10.312 20.344 -16.125 1 43.16 87 PRO A O 1
ATOM 678 N N . GLN A 1 88 ? -10.594 18.719 -15.469 1 40.84 88 GLN A N 1
ATOM 679 C CA . GLN A 1 88 ? -9.828 18.172 -16.578 1 40.84 88 GLN A CA 1
ATOM 680 C C . GLN A 1 88 ? -10.742 17.547 -17.625 1 40.84 88 GLN A C 1
ATOM 682 O O . GLN A 1 88 ? -11.82 17.062 -17.312 1 40.84 88 GLN A O 1
ATOM 687 N N . PRO A 1 89 ? -10.438 17.906 -18.812 1 39.62 89 PRO A N 1
ATOM 688 C CA . PRO A 1 89 ? -11.172 17.234 -19.891 1 39.62 89 PRO A CA 1
ATOM 689 C C . PRO A 1 89 ? -11.352 15.734 -19.625 1 39.62 89 PRO A C 1
ATOM 691 O O . PRO A 1 89 ? -10.594 15.141 -18.859 1 39.62 89 PRO A O 1
ATOM 694 N N . ARG A 1 90 ? -12.422 15.039 -20.156 1 39.47 90 ARG A N 1
ATOM 695 C CA . ARG A 1 90 ? -13.133 13.773 -20.156 1 39.47 90 ARG A CA 1
ATOM 696 C C . ARG A 1 90 ? -12.172 12.602 -20.328 1 39.47 90 ARG A C 1
ATOM 698 O O . ARG A 1 90 ? -11.93 12.156 -21.453 1 39.47 90 ARG A O 1
ATOM 705 N N . ARG A 1 91 ? -10.93 12.672 -20.125 1 42.75 91 ARG A N 1
ATOM 706 C CA . ARG A 1 91 ? -10.32 11.445 -20.641 1 42.75 91 ARG A CA 1
ATOM 707 C C . ARG A 1 91 ? -10.93 10.211 -19.969 1 42.75 91 ARG A C 1
ATOM 709 O O . ARG A 1 91 ? -11.242 10.234 -18.781 1 42.75 91 ARG A O 1
ATOM 716 N N . LYS A 1 92 ? -11.375 9.102 -20.656 1 59.19 92 LYS A N 1
ATOM 717 C CA . LYS A 1 92 ? -12.062 7.824 -20.766 1 59.19 92 LYS A CA 1
ATOM 718 C C . LYS A 1 92 ? -11.438 6.781 -19.844 1 59.19 92 LYS A C 1
ATOM 720 O O . LYS A 1 92 ? -11.586 5.578 -20.062 1 59.19 92 LYS A O 1
ATOM 725 N N . THR A 1 93 ? -10.625 7.121 -18.828 1 73.88 93 THR A N 1
ATOM 726 C CA . THR A 1 93 ? -10.023 6.082 -18 1 73.88 93 THR A CA 1
ATOM 727 C C . THR A 1 93 ? -10.969 5.68 -16.875 1 73.88 93 THR A C 1
ATOM 729 O O . THR A 1 93 ? -11.461 6.531 -16.125 1 73.88 93 THR A O 1
ATOM 732 N N . LEU A 1 94 ? -11.312 4.375 -16.828 1 81.38 94 LEU A N 1
ATOM 733 C CA . LEU A 1 94 ? -12.109 3.807 -15.758 1 81.38 94 LEU A CA 1
ATOM 734 C C . LEU A 1 94 ? -11.273 3.604 -14.5 1 81.38 94 LEU A C 1
ATOM 736 O O . LEU A 1 94 ? -10.297 2.85 -14.523 1 81.38 94 LEU A O 1
ATOM 740 N N . ARG A 1 95 ? -11.648 4.242 -13.469 1 84 95 ARG A N 1
ATOM 741 C CA . ARG A 1 95 ? -10.883 4.215 -12.227 1 84 95 ARG A CA 1
ATOM 742 C C . ARG A 1 95 ? -11.609 3.404 -11.156 1 84 95 ARG A C 1
ATOM 744 O O . ARG A 1 95 ? -12.797 3.617 -10.906 1 84 95 ARG A O 1
ATOM 751 N N . LEU A 1 96 ? -10.93 2.4 -10.609 1 88.5 96 LEU A N 1
ATOM 752 C CA . LEU A 1 96 ? -11.414 1.618 -9.484 1 88.5 96 LEU A CA 1
ATOM 753 C C . LEU A 1 96 ? -10.539 1.824 -8.25 1 88.5 96 LEU A C 1
ATOM 755 O O . LEU A 1 96 ? -9.32 1.614 -8.312 1 88.5 96 LEU A O 1
ATOM 759 N N . CYS A 1 97 ? -11.125 2.244 -7.188 1 87.12 97 CYS A N 1
ATOM 760 C CA . CYS A 1 97 ? -10.43 2.416 -5.918 1 87.12 97 CYS A CA 1
ATOM 761 C C . CYS A 1 97 ? -10.727 1.259 -4.973 1 87.12 97 CYS A C 1
ATOM 763 O O . CYS A 1 97 ? -11.883 0.85 -4.832 1 87.12 97 CYS A O 1
ATOM 765 N N . THR A 1 98 ? -9.727 0.731 -4.383 1 90.25 98 THR A N 1
ATOM 766 C CA . THR A 1 98 ? -9.891 -0.351 -3.42 1 90.25 98 THR A CA 1
ATOM 767 C C . THR A 1 98 ? -8.664 -0.46 -2.516 1 90.25 98 THR A C 1
ATOM 769 O O . THR A 1 98 ? -7.844 0.457 -2.459 1 90.25 98 THR A O 1
ATOM 772 N N . ASP A 1 99 ? -8.656 -1.452 -1.688 1 87.56 99 ASP A N 1
ATOM 773 C CA . ASP A 1 99 ? -7.496 -1.628 -0.818 1 87.56 99 ASP A CA 1
ATOM 774 C C . ASP A 1 99 ? -6.496 -2.609 -1.425 1 87.56 99 ASP A C 1
ATOM 776 O O . ASP A 1 99 ? -6.777 -3.24 -2.445 1 87.56 99 ASP A O 1
ATOM 780 N N . TYR A 1 100 ? -5.359 -2.707 -0.813 1 86.25 100 TYR A N 1
ATOM 781 C CA . TYR A 1 100 ? -4.266 -3.518 -1.336 1 86.25 100 TYR A CA 1
ATOM 782 C C . TYR A 1 100 ? -4.648 -4.992 -1.382 1 86.25 100 TYR A C 1
ATOM 784 O O . TYR A 1 100 ? -4.367 -5.684 -2.363 1 86.25 100 TYR A O 1
ATOM 792 N N . ALA A 1 101 ? -5.309 -5.406 -0.418 1 89.75 101 ALA A N 1
ATOM 793 C CA . ALA A 1 101 ? -5.637 -6.828 -0.322 1 89.75 101 ALA A CA 1
ATOM 794 C C . ALA A 1 101 ? -6.598 -7.246 -1.429 1 89.75 101 ALA A C 1
ATOM 796 O O . ALA A 1 101 ? -6.336 -8.203 -2.158 1 89.75 101 ALA A O 1
ATOM 797 N N . PHE A 1 102 ? -7.668 -6.477 -1.597 1 92.88 102 PHE A N 1
ATOM 798 C CA . PHE A 1 102 ? -8.648 -6.801 -2.625 1 92.88 102 PHE A CA 1
ATOM 799 C C . PHE A 1 102 ? -8.031 -6.703 -4.016 1 92.88 102 PHE A C 1
ATOM 801 O O . PHE A 1 102 ? -8.258 -7.566 -4.863 1 92.88 102 PHE A O 1
ATOM 808 N N . SER A 1 103 ? -7.293 -5.676 -4.211 1 93.12 103 SER A N 1
ATOM 809 C CA . SER A 1 103 ? -6.688 -5.453 -5.52 1 93.12 103 SER A CA 1
ATOM 810 C C . SER A 1 103 ? -5.738 -6.586 -5.891 1 93.12 103 SER A C 1
ATOM 812 O O . SER A 1 103 ? -5.801 -7.121 -6.996 1 93.12 103 SER A O 1
ATOM 814 N N . SER A 1 104 ? -4.914 -7.027 -4.961 1 90.88 104 SER A N 1
ATOM 815 C CA . SER A 1 104 ? -3.861 -7.992 -5.266 1 90.88 104 SER A CA 1
ATOM 816 C C . SER A 1 104 ? -4.398 -9.422 -5.254 1 90.88 104 SER A C 1
ATOM 818 O O . SER A 1 104 ? -4.023 -10.234 -6.102 1 90.88 104 SER A O 1
ATOM 820 N N . LEU A 1 105 ? -5.293 -9.727 -4.367 1 92.25 105 LEU A N 1
ATOM 821 C CA . LEU A 1 105 ? -5.609 -11.133 -4.102 1 92.25 105 LEU A CA 1
ATOM 822 C C . LEU A 1 105 ? -6.898 -11.539 -4.809 1 92.25 105 LEU A C 1
ATOM 824 O O . LEU A 1 105 ? -7.125 -12.727 -5.055 1 92.25 105 LEU A O 1
ATOM 828 N N . TRP A 1 106 ? -7.719 -10.555 -5.047 1 94.44 106 TRP A N 1
ATOM 829 C CA . TRP A 1 106 ? -8.992 -10.906 -5.664 1 94.44 106 TRP A CA 1
ATOM 830 C C . TRP A 1 106 ? -9.086 -10.352 -7.078 1 94.44 106 TRP A C 1
ATOM 832 O O . TRP A 1 106 ? -9.422 -11.078 -8.016 1 94.44 106 TRP A O 1
ATOM 842 N N . LEU A 1 107 ? -8.82 -9.062 -7.25 1 94.75 107 LEU A N 1
ATOM 843 C CA . LEU A 1 107 ? -9.07 -8.344 -8.492 1 94.75 107 LEU A CA 1
ATOM 844 C C . LEU A 1 107 ? -8.062 -8.727 -9.562 1 94.75 107 LEU A C 1
ATOM 846 O O . LEU A 1 107 ? -8.438 -9.109 -10.672 1 94.75 107 LEU A O 1
ATOM 850 N N . MET A 1 108 ? -6.789 -8.688 -9.25 1 91.75 108 MET A N 1
ATOM 851 C CA . MET A 1 108 ? -5.742 -8.836 -10.258 1 91.75 108 MET A CA 1
ATOM 852 C C . MET A 1 108 ? -5.789 -10.219 -10.891 1 91.75 108 MET A C 1
ATOM 854 O O . MET A 1 108 ? -5.652 -10.352 -12.109 1 91.75 108 MET A O 1
ATOM 858 N N . PRO A 1 109 ? -6.082 -11.266 -10.156 1 89.44 109 PRO A N 1
ATOM 859 C CA . PRO A 1 109 ? -6.129 -12.586 -10.781 1 89.44 109 PRO A CA 1
ATOM 860 C C . PRO A 1 109 ? -7.312 -12.75 -11.727 1 89.44 109 PRO A C 1
ATOM 862 O O . PRO A 1 109 ? -7.355 -13.703 -12.516 1 89.44 109 PRO A O 1
ATOM 865 N N . ARG A 1 110 ? -8.227 -11.844 -11.664 1 93 110 ARG A N 1
ATOM 866 C CA . ARG A 1 110 ? -9.453 -11.992 -12.43 1 93 110 ARG A CA 1
ATOM 867 C C . ARG A 1 110 ? -9.57 -10.906 -13.492 1 93 110 ARG A C 1
ATOM 869 O O . ARG A 1 110 ? -10.344 -11.055 -14.445 1 93 110 ARG A O 1
ATOM 876 N N . LEU A 1 111 ? -8.828 -9.836 -13.336 1 94.25 111 LEU A N 1
ATOM 877 C CA . LEU A 1 111 ? -9.039 -8.609 -14.094 1 94.25 111 LEU A CA 1
ATOM 878 C C . LEU A 1 111 ? -8.828 -8.852 -15.586 1 94.25 111 LEU A C 1
ATOM 880 O O . LEU A 1 111 ? -9.375 -8.133 -16.422 1 94.25 111 LEU A O 1
ATOM 884 N N . HIS A 1 112 ? -8.047 -9.828 -15.953 1 89.25 112 HIS A N 1
ATOM 885 C CA . HIS A 1 112 ? -7.785 -10.133 -17.359 1 89.25 112 HIS A CA 1
ATOM 886 C C . HIS A 1 112 ? -9.07 -10.508 -18.078 1 89.25 112 HIS A C 1
ATOM 888 O O . HIS A 1 112 ? -9.211 -10.25 -19.281 1 89.25 112 HIS A O 1
ATOM 894 N N . LEU A 1 113 ? -10.008 -11.109 -17.375 1 91.69 113 LEU A N 1
ATOM 895 C CA . LEU A 1 113 ? -11.289 -11.469 -17.969 1 91.69 113 LEU A CA 1
ATOM 896 C C . LEU A 1 113 ? -12.055 -10.227 -18.422 1 91.69 113 LEU A C 1
ATOM 898 O O . LEU A 1 113 ? -12.609 -10.203 -19.516 1 91.69 113 LEU A O 1
ATOM 902 N N . PHE A 1 114 ? -12.055 -9.219 -17.609 1 93.62 114 PHE A N 1
ATOM 903 C CA . PHE A 1 114 ? -12.719 -7.969 -17.953 1 93.62 114 PHE A CA 1
ATOM 904 C C . PHE A 1 114 ? -11.984 -7.266 -19.094 1 93.62 114 PHE A C 1
ATOM 906 O O . PHE A 1 114 ? -12.617 -6.77 -20.031 1 93.62 114 PHE A O 1
ATOM 913 N N . ARG A 1 115 ? -10.695 -7.199 -18.953 1 89.69 115 ARG A N 1
ATOM 914 C CA . ARG A 1 115 ? -9.891 -6.488 -19.938 1 89.69 115 ARG A CA 1
ATOM 915 C C . ARG A 1 115 ? -9.984 -7.152 -21.312 1 89.69 115 ARG A C 1
ATOM 917 O O . ARG A 1 115 ? -9.953 -6.477 -22.344 1 89.69 115 ARG A O 1
ATOM 924 N N . ALA A 1 116 ? -10.094 -8.453 -21.359 1 88 116 ALA A N 1
ATOM 925 C CA . ALA A 1 116 ? -10.273 -9.18 -22.609 1 88 116 ALA A CA 1
ATOM 926 C C . ALA A 1 116 ? -11.609 -8.836 -23.266 1 88 116 ALA A C 1
ATOM 928 O O . ALA A 1 116 ? -11.703 -8.742 -24.484 1 88 116 ALA A O 1
ATOM 929 N N . ALA A 1 117 ? -12.602 -8.664 -22.438 1 90.06 117 ALA A N 1
ATOM 930 C CA . ALA A 1 117 ? -13.945 -8.359 -22.922 1 90.06 117 ALA A CA 1
ATOM 931 C C . ALA A 1 117 ? -14.062 -6.891 -23.312 1 90.06 117 ALA A C 1
ATOM 933 O O . ALA A 1 117 ? -14.914 -6.531 -24.125 1 90.06 117 ALA A O 1
ATOM 934 N N . HIS A 1 118 ? -13.211 -6.086 -22.734 1 89.25 118 HIS A N 1
ATOM 935 C CA . HIS A 1 118 ? -13.258 -4.648 -23 1 89.25 118 HIS A CA 1
ATOM 936 C C . HIS A 1 118 ? -11.875 -4.09 -23.281 1 89.25 118 HIS A C 1
ATOM 938 O O . HIS A 1 118 ? -11.391 -3.211 -22.562 1 89.25 118 HIS A O 1
ATOM 944 N N . PRO A 1 119 ? -11.305 -4.496 -24.375 1 82.94 119 PRO A N 1
ATOM 945 C CA . PRO A 1 119 ? -9.93 -4.109 -24.688 1 82.94 119 PRO A CA 1
ATOM 946 C C . PRO A 1 119 ? -9.781 -2.611 -24.953 1 82.94 119 PRO A C 1
ATOM 948 O O . PRO A 1 119 ? -8.664 -2.082 -24.906 1 82.94 119 PRO A O 1
ATOM 951 N N . GLU A 1 120 ? -10.82 -1.982 -25.109 1 78.75 120 GLU A N 1
ATOM 952 C CA . GLU A 1 120 ? -10.805 -0.565 -25.453 1 78.75 120 GLU A CA 1
ATOM 953 C C . GLU A 1 120 ? -10.711 0.31 -24.219 1 78.75 120 GLU A C 1
ATOM 955 O O . GLU A 1 120 ? -10.391 1.497 -24.297 1 78.75 120 GLU A O 1
ATOM 960 N N . LEU A 1 121 ? -11 -0.261 -23.109 1 82.25 121 LEU A N 1
ATOM 961 C CA . LEU A 1 121 ? -11.055 0.525 -21.875 1 82.25 121 LEU A CA 1
ATOM 962 C C . LEU A 1 121 ? -9.68 0.589 -21.219 1 82.25 121 LEU A C 1
ATOM 964 O O . LEU A 1 121 ? -8.977 -0.417 -21.141 1 82.25 121 LEU A O 1
ATOM 968 N N . GLU A 1 122 ? -9.352 1.8 -20.859 1 82.38 122 GLU A N 1
ATOM 969 C CA . GLU A 1 122 ? -8.195 1.989 -19.984 1 82.38 122 GLU A CA 1
ATOM 970 C C . GLU A 1 122 ? -8.602 1.959 -18.516 1 82.38 122 GLU A C 1
ATOM 972 O O . GLU A 1 122 ? -9.555 2.629 -18.109 1 82.38 122 GLU A O 1
ATOM 977 N N . LEU A 1 123 ? -7.848 1.093 -17.797 1 88.25 123 LEU A N 1
ATOM 978 C CA . LEU A 1 123 ? -8.195 0.925 -16.391 1 88.25 123 LEU A CA 1
ATOM 979 C C . LEU A 1 123 ? -7.098 1.482 -15.492 1 88.25 123 LEU A C 1
ATOM 981 O O . LEU A 1 123 ? -5.91 1.313 -15.773 1 88.25 123 LEU A O 1
ATOM 985 N N . GLN A 1 124 ? -7.527 2.135 -14.523 1 87.69 124 GLN A N 1
ATOM 986 C CA . GLN A 1 124 ? -6.648 2.568 -13.445 1 87.69 124 GLN A CA 1
ATOM 987 C C . GLN A 1 124 ? -7.109 1.999 -12.102 1 87.69 124 GLN A C 1
ATOM 989 O O . GLN A 1 124 ? -8.227 2.266 -11.664 1 87.69 124 GLN A O 1
ATOM 994 N N . ILE A 1 125 ? -6.238 1.186 -11.484 1 89.75 125 ILE A N 1
ATOM 995 C CA . ILE A 1 125 ? -6.508 0.645 -10.156 1 89.75 125 ILE A CA 1
ATOM 996 C C . ILE A 1 125 ? -5.758 1.46 -9.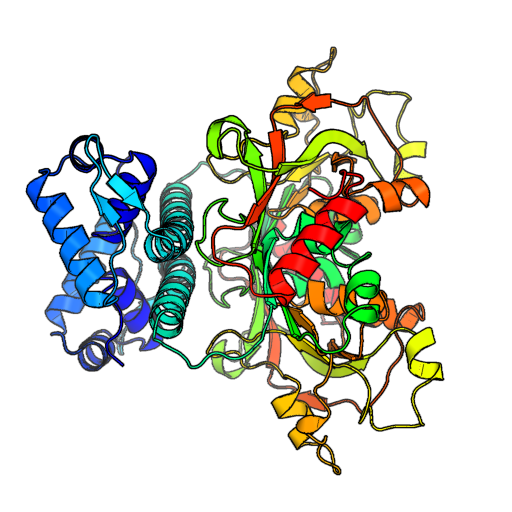102 1 89.75 125 ILE A C 1
ATOM 998 O O . ILE A 1 125 ? -4.531 1.567 -9.156 1 89.75 125 ILE A O 1
ATOM 1002 N N . VAL A 1 126 ? -6.488 1.993 -8.234 1 85.38 126 VAL A N 1
ATOM 1003 C CA . VAL A 1 126 ? -5.918 2.748 -7.125 1 85.38 126 VAL A CA 1
ATOM 1004 C C . VAL A 1 126 ? -6.074 1.956 -5.828 1 85.38 126 VAL A C 1
ATOM 1006 O O . VAL A 1 126 ? -7.18 1.854 -5.285 1 85.38 126 VAL A O 1
ATOM 1009 N N . ALA A 1 127 ? -4.969 1.433 -5.398 1 85.44 127 ALA A N 1
ATOM 1010 C CA . ALA A 1 127 ? -4.957 0.646 -4.168 1 85.44 127 ALA A CA 1
ATOM 1011 C C . ALA A 1 127 ? -4.477 1.484 -2.986 1 85.44 127 ALA A C 1
ATOM 1013 O O . ALA A 1 127 ? -3.42 2.115 -3.053 1 85.44 127 ALA A O 1
ATOM 1014 N N . LEU A 1 128 ? -5.316 1.411 -1.968 1 76.88 128 LEU A N 1
ATOM 1015 C CA . LEU A 1 128 ? -5.02 2.166 -0.756 1 76.88 128 LEU A CA 1
ATOM 1016 C C . LEU A 1 128 ? -5.047 1.26 0.47 1 76.88 128 LEU A C 1
ATOM 1018 O O . LEU A 1 128 ? -5.641 0.181 0.437 1 76.88 128 LEU A O 1
ATOM 1022 N N . GLN A 1 129 ? -4.219 1.599 1.472 1 69.31 129 GLN A N 1
ATOM 1023 C CA . GLN A 1 129 ? -4.285 0.836 2.715 1 69.31 129 GLN A CA 1
ATOM 1024 C C . GLN A 1 129 ? -5.711 0.777 3.25 1 69.31 129 GLN A C 1
ATOM 1026 O O . GLN A 1 129 ? -6.191 -0.291 3.637 1 69.31 129 GLN A O 1
ATOM 1031 N N . HIS A 1 130 ? -6.344 1.895 3.268 1 62.75 130 HIS A N 1
ATOM 1032 C CA . HIS A 1 130 ? -7.758 1.987 3.613 1 62.75 130 HIS A CA 1
ATOM 1033 C C . HIS A 1 130 ? -8.539 2.748 2.545 1 62.75 130 HIS A C 1
ATOM 1035 O O . HIS A 1 130 ? -8.336 3.951 2.359 1 62.75 130 HIS A O 1
ATOM 1041 N N . ALA A 1 131 ? -9.305 1.733 1.771 1 60.38 131 ALA A N 1
ATOM 1042 C CA . ALA A 1 131 ? -10.086 2.381 0.725 1 60.38 131 ALA A CA 1
ATOM 1043 C C . ALA A 1 131 ? -11.328 3.053 1.31 1 60.38 131 ALA A C 1
ATOM 1045 O O . ALA A 1 131 ? -12.07 2.436 2.074 1 60.38 131 ALA A O 1
ATOM 1046 N N . GLY A 1 132 ? -11.258 4.281 1.547 1 57.66 132 GLY A N 1
ATOM 1047 C CA . GLY A 1 132 ? -12.438 4.996 2.008 1 57.66 132 GLY A CA 1
ATOM 1048 C C . GLY A 1 132 ? -13.688 4.645 1.229 1 57.66 132 GLY A C 1
ATOM 1049 O O . GLY A 1 132 ? -13.609 4.051 0.152 1 57.66 132 GLY A O 1
ATOM 1050 N N . THR A 1 133 ? -14.953 4.242 1.863 1 53.31 133 THR A N 1
ATOM 1051 C CA . THR A 1 133 ? -16.234 3.783 1.324 1 53.31 133 THR A CA 1
ATOM 1052 C C . THR A 1 133 ? -16.797 4.809 0.352 1 53.31 133 THR A C 1
ATOM 1054 O O . THR A 1 133 ? -17.719 4.5 -0.41 1 53.31 133 THR A O 1
ATOM 1057 N N . ARG A 1 134 ? -16.484 6.102 0.511 1 47.91 134 ARG A N 1
ATOM 1058 C CA . ARG A 1 134 ? -17.406 7.047 -0.124 1 47.91 134 ARG A CA 1
ATOM 1059 C C . ARG A 1 134 ? -16.641 8.039 -0.996 1 47.91 134 ARG A C 1
ATOM 1061 O O . ARG A 1 134 ? -15.633 8.609 -0.564 1 47.91 134 ARG A O 1
ATOM 1068 N N . ALA A 1 135 ? -16.141 7.758 -2.322 1 46.34 135 ALA A N 1
ATOM 1069 C CA . ALA A 1 135 ? -15.828 8.867 -3.217 1 46.34 135 ALA A CA 1
ATOM 1070 C C . ALA A 1 135 ? -16.859 8.969 -4.34 1 46.34 135 ALA A C 1
ATOM 1072 O O . ALA A 1 135 ? -17.312 7.953 -4.863 1 46.34 135 ALA A O 1
ATOM 1073 N N . GLU A 1 136 ? -17.578 10.125 -4.555 1 43.38 136 GLU A N 1
ATOM 1074 C CA . GLU A 1 136 ? -18.469 10.344 -5.684 1 43.38 136 GLU A CA 1
ATOM 1075 C C . GLU A 1 136 ? -17.75 10.141 -7.012 1 43.38 136 GLU A C 1
ATOM 1077 O O . GLU A 1 136 ? -16.734 10.789 -7.273 1 43.38 136 GLU A O 1
ATOM 1082 N N . GLY A 1 137 ? -18.156 9.477 -7.832 1 52.53 137 GLY A N 1
ATOM 1083 C CA . GLY A 1 137 ? -17.812 9.258 -9.227 1 52.53 137 GLY A CA 1
ATOM 1084 C C . GLY A 1 137 ? -16.828 8.117 -9.43 1 52.53 137 GLY A C 1
ATOM 1085 O O . GLY A 1 137 ? -16.562 7.715 -10.57 1 52.53 137 GLY A O 1
ATOM 1086 N N . GLU A 1 138 ? -16.406 7.652 -8.164 1 65.69 138 GLU A N 1
ATOM 1087 C CA . GLU A 1 138 ? -15.461 6.551 -8.352 1 65.69 138 GLU A CA 1
ATOM 1088 C C . GLU A 1 138 ? -16.078 5.223 -7.926 1 65.69 138 GLU A C 1
ATOM 1090 O O . GLU A 1 138 ? -17 5.191 -7.105 1 65.69 138 GLU A O 1
ATOM 1095 N N . MET A 1 139 ? -15.812 4.375 -8.75 1 81.31 139 MET A N 1
ATOM 1096 C CA . MET A 1 139 ? -16.094 3.006 -8.336 1 81.31 139 MET A CA 1
ATOM 1097 C C . MET A 1 139 ? -15.086 2.521 -7.312 1 81.31 139 MET A C 1
ATOM 1099 O O . MET A 1 139 ? -13.883 2.783 -7.445 1 81.31 139 MET A O 1
ATOM 1103 N N . ALA A 1 140 ? -15.688 2.049 -6.246 1 87.25 140 ALA A N 1
ATOM 1104 C CA . ALA A 1 140 ? -14.781 1.557 -5.207 1 87.25 140 ALA A CA 1
ATOM 1105 C C . ALA A 1 140 ? -15.258 0.216 -4.656 1 87.25 140 ALA A C 1
ATOM 1107 O O . ALA A 1 140 ? -16.453 -0.073 -4.66 1 87.25 140 ALA A O 1
ATOM 1108 N N . VAL A 1 141 ? -14.383 -0.558 -4.348 1 91.19 141 VAL A N 1
ATOM 1109 C CA . VAL A 1 141 ? -14.609 -1.725 -3.502 1 91.19 141 VAL A CA 1
ATOM 1110 C C . VAL A 1 141 ? -13.961 -1.509 -2.137 1 91.19 141 VAL A C 1
ATOM 1112 O O . VAL A 1 141 ? -12.742 -1.354 -2.039 1 91.19 141 VAL A O 1
ATOM 1115 N N . VAL A 1 142 ? -14.82 -1.523 -1.1 1 89.88 142 VAL A N 1
ATOM 1116 C CA . VAL A 1 142 ? -14.312 -1.125 0.209 1 89.88 142 VAL A CA 1
ATOM 1117 C C . VAL A 1 142 ? -14.719 -2.156 1.258 1 89.88 142 VAL A C 1
ATOM 1119 O O . VAL A 1 142 ? -15.781 -2.775 1.151 1 89.88 142 VAL A O 1
ATOM 1122 N N . PHE A 1 143 ? -13.852 -2.268 2.221 1 90.69 143 PHE A N 1
ATOM 1123 C CA . PHE A 1 143 ? -14.219 -3.049 3.395 1 90.69 143 PHE A CA 1
ATOM 1124 C C . PHE A 1 143 ? -14.977 -2.189 4.398 1 9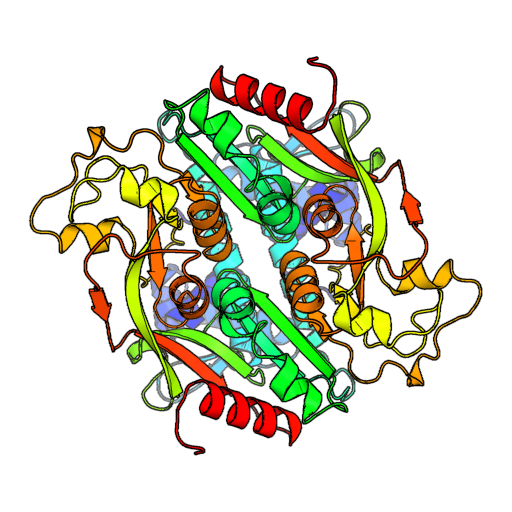0.69 143 PHE A C 1
ATOM 1126 O O . PHE A 1 143 ? -14.484 -1.142 4.824 1 90.69 143 PHE A O 1
ATOM 1133 N N . ALA A 1 144 ? -16.156 -2.574 4.68 1 89.5 144 ALA A N 1
ATOM 1134 C CA . ALA A 1 144 ? -17.016 -1.76 5.535 1 89.5 144 ALA A CA 1
ATOM 1135 C C . ALA A 1 144 ? -18.094 -2.613 6.203 1 89.5 144 ALA A C 1
ATOM 1137 O O . ALA A 1 144 ? -18.141 -3.83 6.008 1 89.5 144 ALA A O 1
ATOM 1138 N N . SER A 1 145 ? -18.781 -1.933 7.082 1 90.25 145 SER A N 1
ATOM 1139 C CA . SER A 1 145 ? -19.984 -2.541 7.633 1 90.25 145 SER A CA 1
ATOM 1140 C C . SER A 1 145 ? -21.234 -2.061 6.895 1 90.25 145 SER A C 1
ATOM 1142 O O . SER A 1 145 ? -21.266 -0.939 6.383 1 90.25 145 SER A O 1
ATOM 1144 N N . ARG A 1 146 ? -22.172 -2.936 6.863 1 88.06 146 ARG A N 1
ATOM 1145 C CA . ARG A 1 146 ? -23.469 -2.568 6.277 1 88.06 146 ARG A CA 1
ATOM 1146 C C . ARG A 1 146 ? -24.016 -1.304 6.922 1 88.06 146 ARG A C 1
ATOM 1148 O O . ARG A 1 146 ? -24.562 -0.44 6.238 1 88.06 146 ARG A O 1
ATOM 1155 N N . ALA A 1 147 ? -23.828 -1.163 8.141 1 84.38 147 ALA A N 1
ATOM 1156 C CA . ALA A 1 147 ? -24.344 -0.018 8.898 1 84.38 147 ALA A CA 1
ATOM 1157 C C . ALA A 1 147 ? -23.688 1.28 8.422 1 84.38 147 ALA A C 1
ATOM 1159 O O . ALA A 1 147 ? -24.344 2.328 8.383 1 84.38 147 ALA A O 1
ATOM 1160 N N . GLU A 1 148 ? -22.484 1.161 8.047 1 78.56 148 GLU A N 1
ATOM 1161 C CA . GLU A 1 148 ? -21.719 2.332 7.629 1 78.56 148 GLU A CA 1
ATOM 1162 C C . GLU A 1 148 ? -22.141 2.797 6.238 1 78.56 148 GLU A C 1
ATOM 1164 O O . GLU A 1 148 ? -22.141 3.996 5.953 1 78.56 148 GLU A O 1
ATOM 1169 N N . LEU A 1 149 ? -22.438 1.941 5.297 1 80.69 149 LEU A N 1
ATOM 1170 C CA . LEU A 1 149 ? -22.641 2.275 3.893 1 80.69 149 LEU A CA 1
ATOM 1171 C C . LEU A 1 149 ? -24.125 2.377 3.576 1 80.69 149 LEU A C 1
ATOM 1173 O O . LEU A 1 149 ? -24.516 2.99 2.578 1 80.69 149 LEU A O 1
ATOM 1177 N N . GLY A 1 150 ? -24.922 1.866 4.406 1 78.31 150 GLY A N 1
ATOM 1178 C CA . GLY A 1 150 ? -26.359 1.897 4.164 1 78.31 150 GLY A CA 1
ATOM 1179 C C . GLY A 1 150 ? -26.844 0.7 3.375 1 78.31 150 GLY A C 1
ATOM 1180 O O . GLY A 1 150 ? -26.047 -0.08 2.854 1 78.31 150 GLY A O 1
ATOM 1181 N N . PRO A 1 151 ? -28.078 0.521 3.234 1 76.69 151 PRO A N 1
ATOM 1182 C CA . PRO A 1 151 ? -28.703 -0.669 2.65 1 76.69 151 PRO A CA 1
ATOM 1183 C C . PRO A 1 151 ? -28.5 -0.761 1.14 1 76.69 151 PRO A C 1
ATOM 1185 O O . PRO A 1 151 ? -28.578 -1.85 0.566 1 76.69 151 PRO A O 1
ATOM 1188 N N . GLU A 1 152 ? -28.141 0.302 0.538 1 76.19 152 GLU A N 1
ATOM 1189 C CA . GLU A 1 152 ? -28.047 0.314 -0.919 1 76.19 152 GLU A CA 1
ATOM 1190 C C . GLU A 1 152 ? -26.688 -0.209 -1.39 1 76.19 152 GLU A C 1
ATOM 1192 O O . GLU A 1 152 ? -26.516 -0.527 -2.568 1 76.19 152 GLU A O 1
ATOM 1197 N N . ALA A 1 153 ? -25.891 -0.351 -0.454 1 82 153 ALA A N 1
ATOM 1198 C CA . ALA A 1 153 ? -24.562 -0.831 -0.853 1 82 153 ALA A CA 1
ATOM 1199 C C . ALA A 1 153 ? -24.609 -2.314 -1.21 1 82 153 ALA A C 1
ATOM 1201 O O . ALA A 1 153 ? -25.297 -3.098 -0.554 1 82 153 ALA A O 1
ATOM 1202 N N . VAL A 1 154 ? -23.891 -2.688 -2.25 1 89.25 154 VAL A N 1
ATOM 1203 C CA . VAL A 1 154 ? -23.859 -4.074 -2.695 1 89.25 154 VAL A CA 1
ATOM 1204 C C . VAL A 1 154 ? -22.672 -4.789 -2.057 1 89.25 154 VAL A C 1
ATOM 1206 O O . VAL A 1 154 ? -21.516 -4.418 -2.285 1 89.25 154 VAL A O 1
ATOM 1209 N N . GLN A 1 155 ? -23 -5.766 -1.268 1 93.19 155 GLN A N 1
ATOM 1210 C CA . GLN A 1 155 ? -21.938 -6.57 -0.672 1 93.19 155 GLN A CA 1
ATOM 1211 C C . GLN A 1 155 ? -21.438 -7.629 -1.649 1 93.19 155 GLN A C 1
ATOM 1213 O O . GLN A 1 155 ? -22.219 -8.453 -2.139 1 93.19 155 GLN A O 1
ATOM 1218 N N . ILE A 1 156 ? -20.156 -7.605 -1.869 1 92.94 15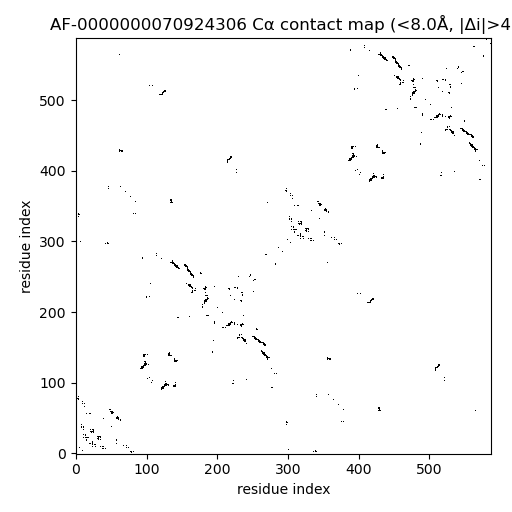6 ILE A N 1
ATOM 1219 C CA . ILE A 1 156 ? -19.641 -8.547 -2.855 1 92.94 156 ILE A CA 1
ATOM 1220 C C . ILE A 1 156 ? -19 -9.734 -2.145 1 92.94 156 ILE A C 1
ATOM 1222 O O . ILE A 1 156 ? -18.891 -10.828 -2.713 1 92.94 156 ILE A O 1
ATOM 1226 N N . MET A 1 157 ? -18.641 -9.547 -0.888 1 94 157 MET A N 1
ATOM 1227 C CA . MET A 1 157 ? -18.016 -10.617 -0.122 1 94 157 MET A CA 1
ATOM 1228 C C . MET A 1 157 ? -18.203 -10.391 1.376 1 94 157 MET A C 1
ATOM 1230 O O . MET A 1 157 ? -17.719 -9.391 1.916 1 94 157 MET A O 1
ATOM 1234 N N . PRO A 1 158 ? -18.875 -11.289 2.055 1 94.88 158 PRO A N 1
ATOM 1235 C CA . PRO A 1 158 ? -18.969 -11.164 3.512 1 94.88 158 PRO A CA 1
ATOM 1236 C C . PRO A 1 158 ? -17.656 -11.477 4.215 1 94.88 158 PRO A C 1
ATOM 1238 O O . PRO A 1 158 ? -16.797 -12.18 3.662 1 94.88 158 PRO A O 1
ATOM 1241 N N . GLU A 1 159 ? -17.5 -10.922 5.379 1 95.94 159 GLU A N 1
ATOM 1242 C CA . GLU A 1 159 ? -16.281 -11.172 6.133 1 95.94 159 GLU A CA 1
ATOM 1243 C C . GLU A 1 159 ? -16.281 -12.562 6.746 1 95.94 159 GLU A C 1
ATOM 1245 O O . GLU A 1 159 ? -17.188 -12.914 7.5 1 95.94 159 GLU A O 1
ATOM 1250 N N . ALA A 1 160 ? -15.406 -13.344 6.438 1 97.38 160 ALA A N 1
ATOM 1251 C CA . ALA A 1 160 ? -15.109 -14.656 7.004 1 97.38 160 ALA A CA 1
ATOM 1252 C C . ALA A 1 160 ? -13.609 -14.906 7.059 1 97.38 160 ALA A C 1
ATOM 1254 O O . ALA A 1 160 ? -12.906 -14.75 6.055 1 97.38 160 ALA A O 1
ATOM 1255 N N . VAL A 1 161 ? -13.133 -15.258 8.281 1 96.75 161 VAL A N 1
ATOM 1256 C CA . VAL A 1 161 ? -11.688 -15.461 8.398 1 96.75 161 VAL A CA 1
ATOM 1257 C C . VAL A 1 161 ? -11.406 -16.875 8.906 1 96.75 161 VAL A C 1
ATOM 1259 O O . VAL A 1 161 ? -12.219 -17.453 9.633 1 96.75 161 VAL A O 1
ATOM 1262 N N . VAL A 1 162 ? -10.32 -17.391 8.492 1 95.25 162 VAL A N 1
ATOM 1263 C CA . VAL A 1 162 ? -9.82 -18.703 8.906 1 95.25 162 VAL A CA 1
ATOM 1264 C C . VAL A 1 162 ? -8.305 -18.656 9.078 1 95.25 162 VAL A C 1
ATOM 1266 O O . VAL A 1 162 ? -7.605 -18.062 8.258 1 95.25 162 VAL A O 1
ATOM 1269 N N . PRO A 1 163 ? -7.793 -19.141 10.172 1 94.12 163 PRO A N 1
ATOM 1270 C CA . PRO A 1 163 ? -6.332 -19.25 10.25 1 94.12 163 PRO A CA 1
ATOM 1271 C C . PRO A 1 163 ? -5.742 -20.078 9.109 1 94.12 163 PRO A C 1
ATOM 1273 O O . PRO A 1 163 ? -6.27 -21.156 8.781 1 94.12 163 PRO A O 1
ATOM 1276 N N . VAL A 1 164 ? -4.66 -19.531 8.484 1 95.5 164 VAL A N 1
ATOM 1277 C CA . VAL A 1 164 ? -4.023 -20.219 7.371 1 95.5 164 VAL A CA 1
ATOM 1278 C C . VAL A 1 164 ? -2.506 -20.188 7.539 1 95.5 164 VAL A C 1
ATOM 1280 O O . VAL A 1 164 ? -1.969 -19.266 8.164 1 95.5 164 VAL A O 1
ATOM 1283 N N . CYS A 1 165 ? -1.823 -21.125 6.988 1 94.25 165 CYS A N 1
ATOM 1284 C CA . CYS A 1 165 ? -0.366 -21.188 6.973 1 94.25 165 CYS A CA 1
ATOM 1285 C C . CYS A 1 165 ? 0.134 -22.031 5.816 1 94.25 165 CYS A C 1
ATOM 1287 O O . CYS A 1 165 ? -0.663 -22.641 5.098 1 94.25 165 CYS A O 1
ATOM 1289 N N . ALA A 1 166 ? 1.409 -21.922 5.527 1 93.38 166 ALA A N 1
ATOM 1290 C CA . ALA A 1 166 ? 2.016 -22.797 4.516 1 93.38 166 ALA A CA 1
ATOM 1291 C C . ALA A 1 166 ? 1.913 -24.266 4.914 1 93.38 166 ALA A C 1
ATOM 1293 O O . ALA A 1 166 ? 2.01 -24.594 6.098 1 93.38 166 ALA A O 1
ATOM 1294 N N . PRO A 1 167 ? 1.767 -25.141 3.969 1 92.69 167 PRO A N 1
ATOM 1295 C CA . PRO A 1 167 ? 1.619 -26.578 4.254 1 92.69 167 PRO A CA 1
ATOM 1296 C C . PRO A 1 167 ? 2.758 -27.125 5.109 1 92.69 167 PRO A C 1
ATOM 1298 O O . PRO A 1 167 ? 2.52 -27.922 6.016 1 92.69 167 PRO A O 1
ATOM 1301 N N . ALA A 1 168 ? 3.906 -26.688 4.836 1 87.81 168 ALA A N 1
ATOM 1302 C CA . ALA A 1 168 ? 5.062 -27.188 5.57 1 87.81 168 ALA A CA 1
ATOM 1303 C C . ALA A 1 168 ? 4.961 -26.844 7.055 1 87.81 168 ALA A C 1
ATOM 1305 O O . ALA A 1 168 ? 5.367 -27.641 7.91 1 87.81 168 ALA A O 1
ATOM 1306 N N . LEU A 1 169 ? 4.48 -25.703 7.375 1 86.75 169 LEU A N 1
ATOM 1307 C CA . LEU A 1 169 ? 4.324 -25.297 8.766 1 86.75 169 LEU A CA 1
ATOM 1308 C C . LEU A 1 169 ? 3.199 -26.078 9.438 1 86.75 169 LEU A C 1
ATOM 1310 O O . LEU A 1 169 ? 3.309 -26.438 10.609 1 86.75 169 LEU A O 1
ATOM 1314 N N . ARG A 1 170 ? 2.164 -26.359 8.719 1 83.75 170 ARG A N 1
ATOM 1315 C CA . ARG A 1 170 ? 1.008 -27.062 9.258 1 83.75 170 ARG A CA 1
ATOM 1316 C C . ARG A 1 170 ? 1.392 -28.469 9.734 1 83.75 170 ARG A C 1
ATOM 1318 O O . ARG A 1 170 ? 0.863 -28.953 10.734 1 83.75 170 ARG A O 1
ATOM 1325 N N . ALA A 1 171 ? 2.178 -29.062 9.008 1 79.88 171 ALA A N 1
ATOM 1326 C CA . ALA A 1 171 ? 2.615 -30.422 9.328 1 79.88 171 ALA A CA 1
ATOM 1327 C C . ALA A 1 171 ? 3.279 -30.484 10.695 1 79.88 171 ALA A C 1
ATOM 1329 O O . ALA A 1 171 ? 3.217 -31.5 11.383 1 79.88 171 ALA A O 1
ATOM 1330 N N . GLY A 1 172 ? 3.812 -29.422 11.148 1 72.81 172 GLY A N 1
ATOM 1331 C CA . GLY A 1 172 ? 4.484 -29.391 12.438 1 72.81 172 GLY A CA 1
ATOM 1332 C C . GLY A 1 172 ? 3.578 -28.938 13.57 1 72.81 172 GLY A C 1
ATOM 1333 O O . GLY A 1 172 ? 3.979 -28.953 14.734 1 72.81 172 GLY A O 1
ATOM 1334 N N . LEU A 1 173 ? 2.379 -28.547 13.164 1 72.25 173 LEU A N 1
ATOM 1335 C CA . LEU A 1 173 ? 1.461 -28.016 14.164 1 72.25 173 LEU A CA 1
ATOM 1336 C C . LEU A 1 173 ? 0.454 -29.062 14.602 1 72.25 173 LEU A C 1
ATOM 1338 O O . LEU A 1 173 ? 0.024 -29.891 13.789 1 72.25 173 LEU A O 1
ATOM 1342 N N . PRO A 1 174 ? 0.364 -29.234 15.914 1 62.75 174 PRO A N 1
ATOM 1343 C CA . PRO A 1 174 ? -0.67 -30.172 16.359 1 62.75 174 PRO A CA 1
ATOM 1344 C C . PRO A 1 174 ? -2.047 -29.844 15.781 1 62.75 174 PRO A C 1
ATOM 1346 O O . PRO A 1 174 ? -2.279 -28.719 15.328 1 62.75 174 PRO A O 1
ATOM 1349 N N . ASP A 1 175 ? -2.959 -30.844 15.664 1 58.28 175 ASP A N 1
ATOM 1350 C CA . ASP A 1 175 ? -4.324 -30.734 15.164 1 58.28 175 ASP A CA 1
ATOM 1351 C C . ASP A 1 175 ? -5.09 -29.625 15.891 1 58.28 175 ASP A C 1
ATOM 1353 O O . ASP A 1 175 ? -5.078 -29.578 17.125 1 58.28 175 ASP A O 1
ATOM 1357 N N . GLY A 1 176 ? -5.691 -28.609 15.195 1 52.09 176 GLY A N 1
ATOM 1358 C CA . GLY A 1 176 ? -6.598 -27.562 15.648 1 52.09 176 GLY A CA 1
ATOM 1359 C C . GLY A 1 176 ? -5.891 -26.266 15.969 1 52.09 176 GLY A C 1
ATOM 1360 O O . GLY A 1 176 ? -6.285 -25.203 15.484 1 52.09 176 GLY A O 1
ATOM 1361 N N . VAL A 1 177 ? -5.281 -26.172 17.438 1 51.12 177 VAL A N 1
ATOM 1362 C CA . VAL A 1 177 ? -4.988 -24.906 18.109 1 51.12 177 VAL A CA 1
ATOM 1363 C C . VAL A 1 177 ? -3.564 -24.469 17.781 1 51.12 177 VAL A C 1
ATOM 1365 O O . VAL A 1 177 ? -2.635 -25.281 17.812 1 51.12 177 VAL A O 1
ATOM 1368 N N . LEU A 1 178 ? -3.453 -23.375 17.109 1 58.62 178 LEU A N 1
ATOM 1369 C CA . LEU A 1 178 ? -2.166 -22.797 16.75 1 58.62 178 LEU A CA 1
ATOM 1370 C C . LEU A 1 178 ? -1.417 -22.328 17.984 1 58.62 178 LEU A C 1
ATOM 1372 O O . LEU A 1 178 ? -1.138 -21.125 18.125 1 58.62 178 LEU A O 1
ATOM 1376 N N . PRO A 1 179 ? -1.522 -23 19.156 1 58.91 179 PRO A N 1
ATOM 1377 C CA . PRO A 1 179 ? -1.075 -22.312 20.359 1 58.91 179 PRO A CA 1
ATOM 1378 C C . PRO A 1 179 ? 0.378 -21.844 20.281 1 58.91 179 PRO A C 1
ATOM 1380 O O . PRO A 1 179 ? 0.74 -20.812 20.859 1 58.91 179 PRO A O 1
ATOM 1383 N N . ASP A 1 180 ? 1.281 -22.578 19.469 1 68.38 180 ASP A N 1
ATOM 1384 C CA . ASP A 1 180 ? 2.691 -22.234 19.625 1 68.38 180 ASP A CA 1
ATOM 1385 C C . ASP A 1 180 ? 3.273 -21.688 18.328 1 68.38 180 ASP A C 1
ATOM 1387 O O . ASP A 1 180 ? 4.465 -21.375 18.25 1 68.38 180 ASP A O 1
ATOM 1391 N N . ALA A 1 181 ? 2.42 -21.516 17.438 1 78.88 181 ALA A N 1
ATOM 1392 C CA . ALA A 1 181 ? 2.969 -21.047 16.172 1 78.88 181 ALA A CA 1
ATOM 1393 C C . ALA A 1 181 ? 3.082 -19.516 16.156 1 78.88 181 ALA A C 1
ATOM 1395 O O . ALA A 1 181 ? 2.246 -18.828 16.75 1 78.88 181 ALA A O 1
ATOM 1396 N N . PRO A 1 182 ? 4.16 -19.062 15.531 1 85.69 182 PRO A N 1
ATOM 1397 C CA . PRO A 1 182 ? 4.191 -17.609 15.344 1 85.69 182 PRO A CA 1
ATOM 1398 C C . PRO A 1 182 ? 2.988 -17.094 14.562 1 85.69 182 PRO A C 1
ATOM 1400 O O . PRO A 1 182 ? 2.539 -17.734 13.609 1 85.69 182 PRO A O 1
ATOM 1403 N N . LEU A 1 183 ? 2.479 -16.031 15.102 1 90 183 LEU A N 1
ATOM 1404 C CA . LEU A 1 183 ? 1.351 -15.406 14.43 1 90 183 LEU A CA 1
ATOM 1405 C C . LEU A 1 183 ? 1.816 -14.227 13.578 1 90 183 LEU A C 1
ATOM 1407 O O . LEU A 1 183 ? 2.793 -13.555 13.922 1 90 183 LEU A O 1
ATOM 1411 N N . ILE A 1 184 ? 1.183 -14.078 12.484 1 92.75 184 ILE A N 1
ATOM 1412 C CA . ILE A 1 184 ? 1.374 -12.891 11.656 1 92.75 184 ILE A CA 1
ATOM 1413 C C . ILE A 1 184 ? 0.196 -11.938 11.844 1 92.75 184 ILE A C 1
ATOM 1415 O O . ILE A 1 184 ? -0.946 -12.289 11.523 1 92.75 184 ILE A O 1
ATOM 1419 N N . HIS A 1 185 ? 0.529 -10.797 12.297 1 91.44 185 HIS A N 1
ATOM 1420 C CA . HIS A 1 185 ? -0.5 -9.82 12.648 1 91.44 185 HIS A CA 1
ATOM 1421 C C . HIS A 1 185 ? -0.63 -8.75 11.57 1 91.44 185 HIS A C 1
ATOM 1423 O O . HIS A 1 185 ? 0.372 -8.312 11 1 91.44 185 HIS A O 1
ATOM 1429 N N . LEU A 1 186 ? -1.879 -8.391 11.312 1 90.06 186 LEU A N 1
ATOM 1430 C CA . LEU A 1 186 ? -2.154 -7.172 10.57 1 90.06 186 LEU A CA 1
ATOM 1431 C C . LEU A 1 186 ? -2.32 -5.984 11.508 1 90.06 186 LEU A C 1
ATOM 1433 O O . LEU A 1 186 ? -3.23 -5.969 12.344 1 90.06 186 LEU A O 1
ATOM 1437 N N . ASP A 1 187 ? -1.404 -5.059 11.312 1 82.12 187 ASP A N 1
ATOM 1438 C CA . ASP A 1 187 ? -1.529 -3.869 12.141 1 82.12 187 ASP A CA 1
ATOM 1439 C C . ASP A 1 187 ? -2.787 -3.08 11.789 1 82.12 187 ASP A C 1
ATOM 1441 O O . ASP A 1 187 ? -3.035 -2.789 10.617 1 82.12 187 ASP A O 1
ATOM 1445 N N . ALA A 1 188 ? -3.574 -2.982 12.781 1 67.06 188 ALA A N 1
ATOM 1446 C CA . ALA A 1 188 ? -4.848 -2.295 12.594 1 67.06 188 ALA A CA 1
ATOM 1447 C C . ALA A 1 188 ? -4.695 -0.79 12.797 1 67.06 188 ALA A C 1
ATOM 1449 O O . ALA A 1 188 ? -3.961 -0.35 13.688 1 67.06 188 ALA A O 1
ATOM 1450 N N . GLU A 1 189 ? -5.18 -0.117 11.758 1 62.47 189 GLU A N 1
ATOM 1451 C CA . GLU A 1 189 ? -5.344 1.31 12.023 1 62.47 189 GLU A CA 1
ATOM 1452 C C . GLU A 1 189 ? -6.43 1.558 13.07 1 62.47 189 GLU A C 1
ATOM 1454 O O . GLU A 1 189 ? -7.312 0.722 13.258 1 62.47 189 GLU A O 1
ATOM 1459 N N . PRO A 1 190 ? -6.195 2.648 13.719 1 55.22 190 PRO A N 1
ATOM 1460 C CA . PRO A 1 190 ? -7.297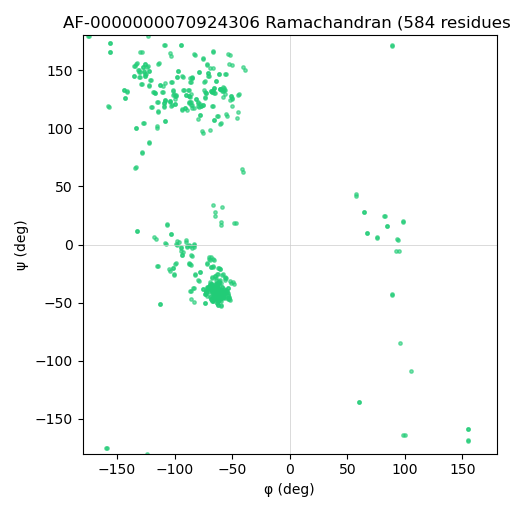 2.961 14.633 1 55.22 190 PRO A CA 1
ATOM 1461 C C . PRO A 1 190 ? -8.656 2.934 13.938 1 55.22 190 PRO A C 1
ATOM 1463 O O . PRO A 1 190 ? -8.805 3.471 12.844 1 55.22 190 PRO A O 1
ATOM 1466 N N . GLY A 1 191 ? -9.57 2.188 14.516 1 64.69 191 GLY A N 1
ATOM 1467 C CA . GLY A 1 191 ? -10.93 2.137 14 1 64.69 191 GLY A CA 1
ATOM 1468 C C . GLY A 1 191 ? -11.164 0.982 13.047 1 64.69 191 GLY A C 1
ATOM 1469 O O . GLY A 1 191 ? -12.234 0.866 12.453 1 64.69 191 GLY A O 1
ATOM 1470 N N . ALA A 1 192 ? -10.102 0.232 12.961 1 73.06 192 ALA A N 1
ATOM 1471 C CA . ALA A 1 192 ? -10.289 -0.953 12.125 1 73.06 192 ALA A CA 1
ATOM 1472 C C . ALA A 1 192 ? -11.398 -1.842 12.68 1 73.06 192 ALA A C 1
ATOM 1474 O O . ALA A 1 192 ? -11.5 -2.035 13.898 1 73.06 192 ALA A O 1
ATOM 1475 N N . ILE A 1 193 ? -12.289 -2.281 11.75 1 77.81 193 ILE A N 1
ATOM 1476 C CA . ILE A 1 193 ? -13.469 -3.025 12.195 1 77.81 193 ILE A CA 1
ATOM 1477 C C . ILE A 1 193 ? -13.312 -4.5 11.82 1 77.81 193 ILE A C 1
ATOM 1479 O O . ILE A 1 193 ? -14.164 -5.324 12.164 1 77.81 193 ILE A O 1
ATOM 1483 N N . TRP A 1 194 ? -12.195 -4.863 11.188 1 86.06 194 TRP A N 1
ATOM 1484 C CA . TRP A 1 194 ? -12.031 -6.238 10.734 1 86.06 194 TRP A CA 1
ATOM 1485 C C . TRP A 1 194 ? -11.539 -7.133 11.867 1 86.06 194 TRP A C 1
ATOM 1487 O O . TRP A 1 194 ? -11.07 -6.637 12.898 1 86.06 194 TRP A O 1
ATOM 1497 N N . PHE A 1 195 ? -11.68 -8.406 11.648 1 90.81 195 PHE A N 1
ATOM 1498 C CA . PHE A 1 195 ? -11.164 -9.367 12.617 1 90.81 195 PHE A CA 1
ATOM 1499 C C . PHE A 1 195 ? -9.641 -9.297 12.695 1 90.81 195 PHE A C 1
ATOM 1501 O O . PHE A 1 195 ? -8.969 -9.164 11.672 1 90.81 195 PHE A O 1
ATOM 1508 N N . ASP A 1 196 ? -9.141 -9.289 13.914 1 90.62 196 ASP A N 1
ATOM 1509 C CA . ASP A 1 196 ? -7.719 -9.492 14.164 1 90.62 196 ASP A CA 1
ATOM 1510 C C . ASP A 1 196 ? -7.492 -10.672 15.117 1 90.62 196 ASP A C 1
ATOM 1512 O O . ASP A 1 196 ? -8.445 -11.359 15.5 1 90.62 196 ASP A O 1
ATOM 1516 N N . TRP A 1 197 ? -6.23 -10.938 15.398 1 89.25 197 TRP A N 1
ATOM 1517 C CA . TRP A 1 197 ? -5.953 -12.117 16.219 1 89.25 197 TRP A CA 1
ATOM 1518 C C . TRP A 1 197 ? -6.57 -11.977 17.609 1 89.25 197 TRP A C 1
ATOM 1520 O O . TRP A 1 197 ? -7.008 -12.969 18.203 1 89.25 197 TRP A O 1
ATOM 1530 N N . THR A 1 198 ? -6.598 -10.719 18.062 1 85 198 THR A N 1
ATOM 1531 C CA . THR A 1 198 ? -7.199 -10.5 19.359 1 85 198 THR A CA 1
ATOM 1532 C C . THR A 1 198 ? -8.68 -10.875 19.344 1 85 198 THR A C 1
ATOM 1534 O O . THR A 1 198 ? -9.141 -11.617 20.219 1 85 198 THR A O 1
ATOM 1537 N N . SER A 1 199 ? -9.406 -10.391 18.406 1 88 199 SER A N 1
ATOM 1538 C CA . SER A 1 199 ? -10.828 -10.695 18.312 1 88 199 SER A CA 1
ATOM 1539 C C . SER A 1 199 ? -11.062 -12.164 17.969 1 88 199 SER A C 1
ATOM 1541 O O . SER A 1 199 ? -12.008 -12.781 18.469 1 88 199 SER A O 1
ATOM 1543 N N . TYR A 1 200 ? -10.203 -12.727 17.156 1 90.31 200 TYR A N 1
ATOM 1544 C CA . TYR A 1 200 ? -10.328 -14.133 16.766 1 90.31 200 TYR A CA 1
ATOM 1545 C C . TYR A 1 200 ? -10.117 -15.047 17.969 1 90.31 200 TYR A C 1
ATOM 1547 O O . TYR A 1 200 ? -10.914 -15.961 18.203 1 90.31 200 TYR A O 1
ATOM 1555 N N . GLN A 1 201 ? -9.086 -14.773 18.719 1 85.5 201 GLN A N 1
ATOM 1556 C CA . GLN A 1 201 ? -8.711 -15.633 19.844 1 85.5 201 GLN A CA 1
ATOM 1557 C C . GLN A 1 201 ? -9.758 -15.586 20.953 1 85.5 201 GLN A C 1
ATOM 1559 O O . GLN A 1 201 ? -9.883 -16.516 21.734 1 85.5 201 GLN A O 1
ATOM 1564 N N . ARG A 1 202 ? -10.43 -14.453 21.031 1 85.25 202 ARG A N 1
ATOM 1565 C CA . ARG A 1 202 ? -11.492 -14.32 22.016 1 85.25 202 ARG A CA 1
ATOM 1566 C C . ARG A 1 202 ? -12.594 -15.352 21.797 1 85.25 202 ARG A C 1
ATOM 1568 O O . ARG A 1 202 ? -13.344 -15.68 22.719 1 85.25 202 ARG A O 1
ATOM 1575 N N . THR A 1 203 ? -12.633 -15.852 20.594 1 82.19 203 THR A N 1
ATOM 1576 C CA . THR A 1 203 ? -13.703 -16.797 20.266 1 82.19 203 THR A CA 1
ATOM 1577 C C . THR A 1 203 ? -13.25 -18.234 20.484 1 82.19 203 THR A C 1
ATOM 1579 O O . THR A 1 203 ? -14.062 -19.156 20.438 1 82.19 203 THR A O 1
ATOM 1582 N N . LEU A 1 204 ? -11.93 -18.391 20.734 1 77.06 204 LEU A N 1
ATOM 1583 C CA . LEU A 1 204 ? -11.398 -19.734 20.938 1 77.06 204 LEU A CA 1
ATOM 1584 C C . LEU A 1 204 ? -11.578 -20.156 22.391 1 77.06 204 LEU A C 1
ATOM 1586 O O . LEU A 1 204 ? -11.547 -19.328 23.297 1 77.06 204 LEU A O 1
ATOM 1590 N N . PRO A 1 205 ? -11.844 -21.438 22.516 1 71.31 205 PRO A N 1
ATOM 1591 C CA . PRO A 1 205 ? -12.039 -21.938 23.875 1 71.31 205 PRO A CA 1
ATOM 1592 C C . PRO A 1 205 ? -10.789 -21.812 24.734 1 71.31 205 PRO A C 1
ATOM 1594 O O . PRO A 1 205 ? -10.883 -21.656 25.953 1 71.31 205 PRO A O 1
ATOM 1597 N N . ARG A 1 206 ? -9.617 -22 24.172 1 66.5 206 ARG A N 1
ATOM 1598 C CA . ARG A 1 206 ? -8.375 -21.891 24.922 1 66.5 206 ARG A CA 1
ATOM 1599 C C . ARG A 1 206 ? -7.594 -20.641 24.516 1 66.5 206 ARG A C 1
ATOM 1601 O O . ARG A 1 206 ? -7.328 -20.438 23.328 1 66.5 206 ARG A O 1
ATOM 1608 N N . ALA A 1 207 ? -7.324 -19.781 25.516 1 62 207 ALA A N 1
ATOM 1609 C CA . ALA A 1 207 ? -6.566 -18.562 25.234 1 62 207 ALA A CA 1
ATOM 1610 C C . ALA A 1 207 ? -5.09 -18.891 25.016 1 62 207 ALA A C 1
ATOM 1612 O O . ALA A 1 207 ? -4.539 -19.781 25.656 1 62 207 ALA A O 1
ATOM 1613 N N . ARG A 1 208 ? -4.586 -18.328 23.969 1 66.06 208 ARG A N 1
ATOM 1614 C CA . ARG A 1 208 ? -3.146 -18.406 23.75 1 66.06 208 ARG A CA 1
ATOM 1615 C C . ARG A 1 208 ? -2.385 -17.766 24.906 1 66.06 208 ARG A C 1
ATOM 1617 O O . ARG A 1 208 ? -2.822 -16.75 25.453 1 66.06 208 ARG A O 1
ATOM 1624 N N . ASP A 1 209 ? -1.431 -18.469 25.297 1 62.44 209 ASP A N 1
ATOM 1625 C CA . ASP A 1 209 ? -0.521 -17.875 26.266 1 62.44 209 ASP A CA 1
ATOM 1626 C C . ASP A 1 209 ? 0.196 -16.656 25.688 1 62.44 209 ASP A C 1
ATOM 1628 O O . ASP A 1 209 ? 0.878 -16.766 24.656 1 62.44 209 ASP A O 1
ATOM 1632 N N . PRO A 1 210 ? -0.086 -15.461 26.141 1 57.22 210 PRO A N 1
ATOM 1633 C CA . PRO A 1 210 ? 0.55 -14.25 25.609 1 57.22 210 PRO A CA 1
ATOM 1634 C C . PRO A 1 210 ? 2.074 -14.352 25.578 1 57.22 210 PRO A C 1
ATOM 1636 O O . PRO A 1 210 ? 2.723 -13.695 24.766 1 57.22 210 PRO A O 1
ATOM 1639 N N . ARG A 1 211 ? 2.668 -15.125 26.625 1 53.78 211 ARG A N 1
ATOM 1640 C CA . ARG A 1 211 ? 4.113 -15.305 26.703 1 53.78 211 ARG A CA 1
ATOM 1641 C C . ARG A 1 211 ? 4.652 -16.031 25.469 1 53.78 211 ARG A C 1
ATOM 1643 O O . ARG A 1 211 ? 5.852 -15.992 25.203 1 53.78 211 ARG A O 1
ATOM 1650 N N . ARG A 1 212 ? 3.787 -16.656 24.859 1 54.53 212 ARG A N 1
ATOM 1651 C CA . ARG A 1 212 ? 4.227 -17.453 23.719 1 54.53 212 ARG A CA 1
ATOM 1652 C C . ARG A 1 212 ? 4.18 -16.641 22.422 1 54.53 212 ARG A C 1
ATOM 1654 O O . ARG A 1 212 ? 4.352 -17.188 21.328 1 54.53 212 ARG A O 1
ATOM 1661 N N . ALA A 1 213 ? 3.809 -15.398 22.578 1 58.69 213 ALA A N 1
ATOM 1662 C CA . ALA A 1 213 ? 3.803 -14.453 21.469 1 58.69 213 ALA A CA 1
ATOM 1663 C C . ALA A 1 213 ? 5.215 -14.211 20.953 1 58.69 213 ALA A C 1
ATOM 1665 O O . ALA A 1 213 ? 5.461 -13.242 20.234 1 58.69 213 ALA A O 1
ATOM 1666 N N . ARG A 1 214 ? 6.098 -15.211 21.203 1 63.38 214 ARG A N 1
ATOM 1667 C CA . ARG A 1 214 ? 7.477 -15.023 20.75 1 63.38 214 ARG A CA 1
ATOM 1668 C C . ARG A 1 214 ? 7.605 -15.281 19.25 1 63.38 214 ARG A C 1
ATOM 1670 O O . ARG A 1 214 ? 7.008 -16.219 18.719 1 63.38 214 ARG A O 1
ATOM 1677 N N . GLY A 1 215 ? 8.047 -14.297 18.516 1 75.75 215 GLY A N 1
ATOM 1678 C CA . GLY A 1 215 ? 8.414 -14.445 17.109 1 75.75 215 GLY A CA 1
ATOM 1679 C C . GLY A 1 215 ? 7.312 -13.992 16.156 1 75.75 215 GLY A C 1
ATOM 1680 O O . GLY A 1 215 ? 7.301 -14.383 14.992 1 75.75 215 GLY A O 1
ATOM 1681 N N . ASP A 1 216 ? 6.453 -13.234 16.688 1 84.88 216 ASP A N 1
ATOM 1682 C CA . ASP A 1 216 ? 5.371 -12.766 15.836 1 84.88 216 ASP A CA 1
ATOM 1683 C C . ASP A 1 216 ? 5.875 -11.742 14.82 1 84.88 216 ASP A C 1
ATOM 1685 O O . ASP A 1 216 ? 6.922 -11.133 15.016 1 84.88 216 ASP A O 1
ATOM 1689 N N . LEU A 1 217 ? 5.246 -11.797 13.75 1 90.44 217 LEU A N 1
ATOM 1690 C CA . LEU A 1 217 ? 5.469 -10.828 12.68 1 90.44 217 LEU A CA 1
ATOM 1691 C C . LEU A 1 217 ? 4.262 -9.906 12.523 1 90.44 217 LEU A C 1
ATOM 1693 O O . LEU A 1 217 ? 3.117 -10.367 12.578 1 90.44 217 LEU A O 1
ATOM 1697 N N . ARG A 1 218 ? 4.602 -8.641 12.469 1 91.19 218 ARG A N 1
ATOM 1698 C CA . ARG A 1 218 ? 3.539 -7.66 12.266 1 91.19 218 ARG A CA 1
ATOM 1699 C C . ARG A 1 218 ? 3.746 -6.883 10.977 1 91.19 218 ARG A C 1
ATOM 1701 O O . ARG A 1 218 ? 4.867 -6.473 10.664 1 91.19 218 ARG A O 1
ATOM 1708 N N . CYS A 1 219 ? 2.701 -6.785 10.195 1 91.19 219 CYS A N 1
ATOM 1709 C CA . CYS A 1 219 ? 2.699 -6.027 8.945 1 91.19 219 CYS A CA 1
ATOM 1710 C C . CYS A 1 219 ? 1.535 -5.043 8.906 1 91.19 219 CYS A C 1
ATOM 1712 O O . CYS A 1 219 ? 0.459 -5.328 9.438 1 91.19 219 CYS A O 1
ATOM 1714 N N . ASN A 1 220 ? 1.709 -3.971 8.164 1 84.56 220 ASN A N 1
ATOM 1715 C CA . ASN A 1 220 ? 0.653 -2.965 8.164 1 84.56 220 ASN A CA 1
ATOM 1716 C C . ASN A 1 220 ? -0.261 -3.111 6.953 1 84.56 220 ASN A C 1
ATOM 1718 O O . ASN A 1 220 ? -1.183 -2.314 6.762 1 84.56 220 ASN A O 1
ATOM 1722 N N . THR A 1 221 ? -0.003 -4.07 6.102 1 85.56 221 THR A N 1
ATOM 1723 C CA . THR A 1 221 ? -0.892 -4.367 4.984 1 85.56 221 THR A CA 1
ATOM 1724 C C . THR A 1 221 ? -1.202 -5.863 4.922 1 85.56 221 THR A C 1
ATOM 1726 O O . THR A 1 221 ? -0.337 -6.691 5.211 1 85.56 221 THR A O 1
ATOM 1729 N N . TYR A 1 222 ? -2.396 -6.117 4.543 1 90.06 222 TYR A N 1
ATOM 1730 C CA . TYR A 1 222 ? -2.846 -7.508 4.543 1 90.06 222 TYR A CA 1
ATOM 1731 C C . TYR A 1 222 ? -2.129 -8.312 3.463 1 90.06 222 TYR A C 1
ATOM 1733 O O . TYR A 1 222 ? -1.833 -9.492 3.654 1 90.06 222 TYR A O 1
ATOM 1741 N N . ALA A 1 223 ? -1.881 -7.688 2.383 1 88.56 223 ALA A N 1
ATOM 1742 C CA . ALA A 1 223 ? -1.157 -8.398 1.331 1 88.56 223 ALA A CA 1
ATOM 1743 C C . ALA A 1 223 ? 0.178 -8.93 1.848 1 88.56 223 ALA A C 1
ATOM 1745 O O . ALA A 1 223 ? 0.574 -10.047 1.522 1 88.56 223 ALA A O 1
ATOM 1746 N N . LEU A 1 224 ? 0.848 -8.18 2.662 1 90.56 224 LEU A N 1
ATOM 1747 C CA . LEU A 1 224 ? 2.115 -8.609 3.24 1 90.56 224 LEU A CA 1
ATOM 1748 C C . LEU A 1 224 ? 1.902 -9.734 4.242 1 90.56 224 LEU A C 1
ATOM 1750 O O . LEU A 1 224 ? 2.736 -10.641 4.355 1 90.56 224 LEU A O 1
ATOM 1754 N N . VAL A 1 225 ? 0.855 -9.695 4.922 1 94.5 225 VAL A N 1
ATOM 1755 C CA . VAL A 1 225 ? 0.517 -10.75 5.871 1 94.5 225 VAL A CA 1
ATOM 1756 C C . VAL A 1 225 ? 0.417 -12.086 5.145 1 94.5 225 VAL A C 1
ATOM 1758 O O . VAL A 1 225 ? 0.982 -13.086 5.59 1 94.5 225 VAL A O 1
ATOM 1761 N N . ILE A 1 226 ? -0.24 -12.055 4.004 1 94.5 226 ILE A N 1
ATOM 1762 C CA . ILE A 1 226 ? -0.446 -13.281 3.248 1 94.5 226 ILE A CA 1
ATOM 1763 C C . ILE A 1 226 ? 0.873 -13.734 2.621 1 94.5 226 ILE A C 1
ATOM 1765 O O . ILE A 1 226 ? 1.184 -14.922 2.6 1 94.5 226 ILE A O 1
ATOM 1769 N N . GLU A 1 227 ? 1.667 -12.797 2.178 1 90.88 227 GLU A N 1
ATOM 1770 C CA . GLU A 1 227 ? 2.982 -13.141 1.646 1 90.88 227 GLU A CA 1
ATOM 1771 C C . GLU A 1 227 ? 3.848 -13.812 2.707 1 90.88 227 GLU A C 1
ATOM 1773 O O . GLU A 1 227 ? 4.559 -14.773 2.416 1 90.88 227 GLU A O 1
ATOM 1778 N N . ALA A 1 228 ? 3.812 -13.305 3.895 1 93.69 228 ALA A N 1
ATOM 1779 C CA . ALA A 1 228 ? 4.562 -13.883 5.008 1 93.69 228 ALA A CA 1
ATOM 1780 C C . ALA A 1 228 ? 4.094 -15.305 5.305 1 93.69 228 ALA A C 1
ATOM 1782 O O . ALA A 1 228 ? 4.91 -16.188 5.551 1 93.69 228 ALA A O 1
ATOM 1783 N N . ALA A 1 229 ? 2.799 -15.508 5.266 1 94.31 229 ALA A N 1
ATOM 1784 C CA . ALA A 1 229 ? 2.24 -16.828 5.508 1 94.31 229 ALA A CA 1
ATOM 1785 C C . ALA A 1 229 ? 2.682 -17.828 4.426 1 94.31 229 ALA A C 1
ATOM 1787 O O . ALA A 1 229 ? 3.061 -18.953 4.73 1 94.31 229 ALA A O 1
ATOM 1788 N N . LEU A 1 230 ? 2.646 -17.359 3.18 1 92.38 230 LEU A N 1
ATOM 1789 C CA . LEU A 1 230 ? 3.066 -18.172 2.047 1 92.38 230 LEU A CA 1
ATOM 1790 C C . LEU A 1 230 ? 4.527 -18.594 2.184 1 92.38 230 LEU A C 1
ATOM 1792 O O . LEU A 1 230 ? 4.91 -19.688 1.777 1 92.38 230 LEU A O 1
ATOM 1796 N N . ALA A 1 231 ? 5.254 -17.688 2.793 1 89.25 231 ALA A N 1
ATOM 1797 C CA . ALA A 1 231 ? 6.684 -17.922 2.967 1 89.25 231 ALA A CA 1
ATOM 1798 C C . ALA A 1 231 ? 6.949 -18.797 4.188 1 89.25 231 ALA A C 1
ATOM 1800 O O . ALA A 1 231 ? 8.102 -19.031 4.559 1 89.25 231 ALA A O 1
ATOM 1801 N N . GLY A 1 232 ? 5.891 -19.203 4.883 1 89.19 232 GLY A N 1
ATOM 1802 C CA . GLY A 1 232 ? 6.02 -20.125 6 1 89.19 232 GLY A CA 1
ATOM 1803 C C . GLY A 1 232 ? 6.43 -19.438 7.293 1 89.19 232 GLY A C 1
ATOM 1804 O O . GLY A 1 232 ? 6.973 -20.078 8.195 1 89.19 232 GLY A O 1
ATOM 1805 N N . GLN A 1 233 ? 6.109 -18.156 7.352 1 89.38 233 GLN A N 1
ATOM 1806 C CA . GLN A 1 233 ? 6.637 -17.391 8.477 1 89.38 233 GLN A CA 1
ATOM 1807 C C . GLN A 1 233 ? 5.684 -17.453 9.672 1 89.38 233 GLN A C 1
ATOM 1809 O O . GLN A 1 233 ? 5.977 -16.891 10.727 1 89.38 233 GLN A O 1
ATOM 1814 N N . GLY A 1 234 ? 4.617 -18.062 9.578 1 91.19 234 GLY A N 1
ATOM 1815 C CA . GLY A 1 234 ? 3.652 -18.156 10.664 1 91.19 234 GLY A CA 1
ATOM 1816 C C . GLY A 1 234 ? 2.232 -18.391 10.18 1 91.19 234 GLY A C 1
ATOM 1817 O O . GLY A 1 234 ? 2.018 -18.734 9.016 1 91.19 234 GLY A O 1
ATOM 1818 N N . VAL A 1 235 ? 1.351 -18.234 11.148 1 92.44 235 VAL A N 1
ATOM 1819 C CA . VAL A 1 235 ? -0.075 -18.391 10.883 1 92.44 235 VAL A CA 1
ATOM 1820 C C . VAL A 1 235 ? -0.733 -17.016 10.742 1 92.44 235 VAL A C 1
ATOM 1822 O O . VAL A 1 235 ? -0.503 -16.125 11.57 1 92.44 235 VAL A O 1
ATOM 1825 N N . ALA A 1 236 ? -1.468 -16.844 9.672 1 95.56 236 ALA A N 1
ATOM 1826 C CA . ALA A 1 236 ? -2.203 -15.602 9.414 1 95.56 236 ALA A CA 1
ATOM 1827 C C . ALA A 1 236 ? -3.709 -15.844 9.445 1 95.56 236 ALA A C 1
ATOM 1829 O O . ALA A 1 236 ? -4.164 -16.984 9.328 1 95.56 236 ALA A O 1
ATOM 1830 N N . LEU A 1 237 ? -4.438 -14.805 9.719 1 95.62 237 LEU A N 1
ATOM 1831 C CA . LEU A 1 237 ? -5.875 -14.883 9.461 1 95.62 237 LEU A CA 1
ATOM 1832 C C . LEU A 1 237 ? -6.172 -14.703 7.98 1 95.62 237 LEU A C 1
ATOM 1834 O O . LEU A 1 237 ? -5.934 -13.633 7.418 1 95.62 237 LEU A O 1
ATOM 1838 N N . GLY A 1 238 ? -6.613 -15.742 7.352 1 97.19 238 GLY A N 1
ATOM 1839 C CA . GLY A 1 238 ? -7 -15.695 5.949 1 97.19 238 GLY A CA 1
ATOM 1840 C C . GLY A 1 238 ? -8.445 -15.281 5.746 1 97.19 238 GLY A C 1
ATOM 1841 O O . GLY A 1 238 ? -9.352 -15.867 6.336 1 97.19 238 GLY A O 1
ATOM 1842 N N . TRP A 1 239 ? -8.68 -14.305 4.918 1 96.75 239 TRP A N 1
ATOM 1843 C CA . TRP A 1 239 ? -10.031 -13.883 4.582 1 96.75 239 TRP A CA 1
ATOM 1844 C C . TRP A 1 239 ? -10.586 -14.695 3.416 1 96.75 239 TRP A C 1
ATOM 1846 O O . TRP A 1 239 ? -9.992 -14.719 2.334 1 96.75 239 TRP A O 1
ATOM 1856 N N . ARG A 1 240 ? -11.695 -15.336 3.648 1 96.12 240 ARG A N 1
ATOM 1857 C CA . ARG A 1 240 ? -12.375 -16.047 2.566 1 96.12 240 ARG A CA 1
ATOM 1858 C C . ARG A 1 240 ? -12.656 -15.117 1.395 1 96.12 240 ARG A C 1
ATOM 1860 O O . ARG A 1 240 ? -13 -13.945 1.594 1 96.12 240 ARG A O 1
ATOM 1867 N N . GLY A 1 241 ? -12.625 -15.633 0.183 1 94.88 241 GLY A N 1
ATOM 1868 C CA . GLY A 1 241 ? -12.734 -14.805 -1.009 1 94.88 241 GLY A CA 1
ATOM 1869 C C . GLY A 1 241 ? -11.398 -14.289 -1.506 1 94.88 241 GLY A C 1
ATOM 1870 O O . GLY A 1 241 ? -11.141 -14.281 -2.711 1 94.88 241 GLY A O 1
ATOM 1871 N N . LEU A 1 242 ? -10.602 -13.836 -0.54 1 95.56 242 LEU A N 1
ATOM 1872 C CA . LEU A 1 242 ? -9.305 -13.281 -0.908 1 95.56 242 LEU A CA 1
ATOM 1873 C C . LEU A 1 242 ? -8.258 -14.383 -1.027 1 95.56 242 LEU A C 1
ATOM 1875 O O . LEU A 1 242 ? -7.438 -14.375 -1.95 1 95.56 242 LEU A O 1
ATOM 1879 N N . VAL A 1 243 ? -8.273 -15.391 -0.106 1 96.75 243 VAL A N 1
ATOM 1880 C CA . VAL A 1 243 ? -7.195 -16.375 -0.079 1 96.75 243 VAL A CA 1
ATOM 1881 C C . VAL A 1 243 ? -7.676 -17.688 -0.705 1 96.75 243 VAL A C 1
ATOM 1883 O O . VAL A 1 243 ? -6.969 -18.688 -0.668 1 96.75 243 VAL A O 1
ATOM 1886 N N . ASP A 1 244 ? -8.844 -17.703 -1.322 1 95.5 244 ASP A N 1
ATOM 1887 C CA . ASP A 1 244 ? -9.469 -18.922 -1.804 1 95.5 244 ASP A CA 1
ATOM 1888 C C . ASP A 1 244 ? -8.594 -19.625 -2.848 1 95.5 244 ASP A C 1
ATOM 1890 O O . ASP A 1 244 ? -8.445 -20.844 -2.828 1 95.5 244 ASP A O 1
ATOM 1894 N N . ARG A 1 245 ? -8.062 -18.859 -3.73 1 92.19 245 ARG A N 1
ATOM 1895 C CA . ARG A 1 245 ? -7.238 -19.438 -4.789 1 92.19 245 ARG A CA 1
ATOM 1896 C C . ARG A 1 245 ? -5.984 -20.094 -4.211 1 92.19 245 ARG A C 1
ATOM 1898 O O . ARG A 1 245 ? -5.547 -21.141 -4.688 1 92.19 245 ARG A O 1
ATOM 1905 N N . LEU A 1 246 ? -5.43 -19.469 -3.184 1 94.38 246 LEU A N 1
ATOM 1906 C CA . LEU A 1 246 ? -4.234 -20 -2.533 1 94.38 246 LEU A CA 1
ATOM 1907 C C . LEU A 1 246 ? -4.543 -21.297 -1.789 1 94.38 246 LEU A C 1
ATOM 1909 O O . LEU A 1 246 ? -3.723 -22.219 -1.772 1 94.38 246 LEU A O 1
ATOM 1913 N N . LEU A 1 247 ? -5.73 -21.359 -1.257 1 96.06 247 LEU A N 1
ATOM 1914 C CA . LEU A 1 247 ? -6.172 -22.562 -0.571 1 96.06 247 LEU A CA 1
ATOM 1915 C C . LEU A 1 247 ? -6.473 -23.688 -1.569 1 96.06 247 LEU A C 1
ATOM 1917 O O . LEU A 1 247 ? -6.074 -24.828 -1.364 1 96.06 247 LEU A O 1
ATOM 1921 N N . ALA A 1 248 ? -7.09 -23.297 -2.639 1 95.12 248 ALA A N 1
ATOM 1922 C CA . ALA A 1 248 ? -7.477 -24.266 -3.662 1 95.12 248 ALA A CA 1
ATOM 1923 C C . ALA A 1 248 ? -6.246 -24.922 -4.297 1 95.12 248 ALA A C 1
ATOM 1925 O O . ALA A 1 248 ? -6.285 -26.078 -4.695 1 95.12 248 ALA A O 1
ATOM 1926 N N . ARG A 1 249 ? -5.16 -24.203 -4.359 1 93.5 249 ARG A N 1
ATOM 1927 C CA . ARG A 1 249 ? -3.934 -24.688 -4.984 1 93.5 249 ARG A CA 1
ATOM 1928 C C . ARG A 1 249 ? -2.977 -25.266 -3.943 1 93.5 249 ARG A C 1
ATOM 1930 O O . ARG A 1 249 ? -1.809 -25.516 -4.242 1 93.5 249 ARG A O 1
ATOM 1937 N N . ASP A 1 250 ? -3.406 -25.281 -2.738 1 95 250 ASP A N 1
ATOM 1938 C CA . ASP A 1 250 ? -2.678 -25.844 -1.612 1 95 250 ASP A CA 1
ATOM 1939 C C . ASP A 1 250 ? -1.391 -25.078 -1.339 1 95 250 ASP A C 1
ATOM 1941 O O . ASP A 1 250 ? -0.384 -25.656 -0.933 1 95 250 ASP A O 1
ATOM 1945 N N . GLN A 1 251 ? -1.407 -23.875 -1.674 1 94.25 251 GLN A N 1
ATOM 1946 C CA . GLN A 1 251 ? -0.297 -23 -1.295 1 94.25 251 GLN A CA 1
ATOM 1947 C C . GLN A 1 251 ? -0.417 -22.562 0.16 1 94.25 251 GLN A C 1
ATOM 1949 O O . GLN A 1 251 ? 0.59 -22.281 0.814 1 94.25 251 GLN A O 1
ATOM 1954 N N . LEU A 1 252 ? -1.649 -22.453 0.581 1 95.75 252 LEU A N 1
ATOM 1955 C CA . LEU A 1 252 ? -2.014 -22.281 1.983 1 95.75 252 LEU A CA 1
ATOM 1956 C C . LEU A 1 252 ? -2.963 -23.391 2.439 1 95.75 252 LEU A C 1
ATOM 1958 O O . LEU A 1 252 ? -3.678 -23.969 1.622 1 95.75 252 LEU A O 1
ATOM 1962 N N . VAL A 1 253 ? -2.914 -23.656 3.721 1 95.12 253 VAL A N 1
ATOM 1963 C CA . VAL A 1 253 ? -3.832 -24.625 4.312 1 95.12 253 VAL A CA 1
ATOM 1964 C C . VAL A 1 253 ? -4.469 -24.031 5.57 1 95.12 253 VAL A C 1
ATOM 1966 O O . VAL A 1 253 ? -3.867 -23.188 6.234 1 95.12 253 VAL A O 1
ATOM 1969 N N . GLU A 1 254 ? -5.684 -24.5 5.789 1 93.5 254 GLU A N 1
ATOM 1970 C CA . GLU A 1 254 ? -6.398 -24.016 6.969 1 93.5 254 GLU A CA 1
ATOM 1971 C C . GLU A 1 254 ? -5.777 -24.562 8.25 1 93.5 254 GLU A C 1
ATOM 1973 O O . GLU A 1 254 ? -5.359 -25.734 8.297 1 93.5 254 GLU A O 1
ATOM 1978 N N . ALA A 1 255 ? -5.785 -23.75 9.312 1 91.19 255 ALA A N 1
ATOM 1979 C CA . ALA A 1 255 ? -5.145 -24.141 10.57 1 91.19 255 ALA A CA 1
ATOM 1980 C C . ALA A 1 255 ? -6.062 -23.875 11.758 1 91.19 255 ALA A C 1
ATOM 1982 O O . ALA A 1 255 ? -5.605 -23.828 12.906 1 91.19 255 ALA A O 1
ATOM 1983 N N . GLY A 1 256 ? -7.273 -23.594 11.562 1 88.38 256 GLY A N 1
ATOM 1984 C CA . GLY A 1 256 ? -8.242 -23.328 12.617 1 88.38 256 GLY A CA 1
ATOM 1985 C C . GLY A 1 256 ? -9.648 -23.125 12.094 1 88.38 256 GLY A C 1
ATOM 1986 O O . GLY A 1 256 ? -9.891 -23.203 10.891 1 88.38 256 GLY A O 1
ATOM 1987 N N . PRO A 1 257 ? -10.516 -22.906 12.992 1 90.94 257 PRO A N 1
ATOM 1988 C CA . PRO A 1 257 ? -11.914 -22.75 12.594 1 90.94 257 PRO A CA 1
ATOM 1989 C C . PRO A 1 257 ? -12.188 -21.391 11.961 1 90.94 257 PRO A C 1
ATOM 1991 O O . PRO A 1 257 ? -11.445 -20.422 12.203 1 90.94 257 PRO A O 1
ATOM 1994 N N . GLU A 1 258 ? -13.273 -21.391 11.25 1 94.25 258 GLU A N 1
ATOM 1995 C CA . GLU A 1 258 ? -13.68 -20.172 10.57 1 94.25 258 GLU A CA 1
ATOM 1996 C C . GLU A 1 258 ? -14.508 -19.266 11.484 1 94.25 258 GLU A C 1
ATOM 1998 O O . GLU A 1 258 ? -15.297 -19.766 12.297 1 94.25 258 GLU A O 1
ATOM 2003 N N . LEU A 1 259 ? -14.305 -18 11.445 1 95.25 259 LEU A N 1
ATOM 2004 C CA . LEU A 1 259 ? -15.094 -16.969 12.102 1 95.25 259 LEU A CA 1
ATOM 2005 C C . LEU A 1 259 ? -15.734 -16.031 11.078 1 95.25 259 LEU A C 1
ATOM 2007 O O . LEU A 1 259 ? -15.055 -15.539 10.18 1 95.25 259 LEU A O 1
ATOM 2011 N N . THR A 1 260 ? -17.031 -15.789 11.203 1 95.94 260 THR A N 1
ATOM 2012 C CA . THR A 1 260 ? -17.734 -15.016 10.188 1 95.94 260 THR A CA 1
ATOM 2013 C C . THR A 1 260 ? -18.453 -13.828 10.812 1 95.94 260 THR A C 1
ATOM 2015 O O . THR A 1 260 ? -18.844 -13.875 11.977 1 95.94 260 THR A O 1
ATOM 2018 N N . ASN A 1 261 ? -18.547 -12.75 10.094 1 95.19 261 ASN A N 1
ATOM 2019 C CA . ASN A 1 261 ? -19.406 -11.602 10.328 1 95.19 261 ASN A CA 1
ATOM 2020 C C . ASN A 1 261 ? -20.125 -11.164 9.055 1 95.19 261 ASN A C 1
ATOM 2022 O O . ASN A 1 261 ? -19.547 -10.461 8.227 1 95.19 261 ASN A O 1
ATOM 2026 N N . PRO A 1 262 ? -21.297 -11.523 8.93 1 92.75 262 PRO A N 1
ATOM 2027 C CA . PRO A 1 262 ? -22.016 -11.281 7.672 1 92.75 262 PRO A CA 1
ATOM 2028 C C . PRO A 1 262 ? -22.281 -9.797 7.43 1 92.75 262 PRO A C 1
ATOM 2030 O O . PRO A 1 262 ? -22.578 -9.398 6.301 1 92.75 262 PRO A O 1
ATOM 2033 N N . ASP A 1 263 ? -22.234 -8.961 8.461 1 92.75 263 ASP A N 1
ATOM 2034 C CA . ASP A 1 263 ? -22.578 -7.551 8.32 1 92.75 263 ASP A CA 1
ATOM 2035 C C . ASP A 1 263 ? -21.359 -6.727 7.898 1 92.75 263 ASP A C 1
ATOM 2037 O O . ASP A 1 263 ? -21.469 -5.516 7.695 1 92.75 263 ASP A O 1
ATOM 2041 N N . ARG A 1 264 ? -20.297 -7.449 7.773 1 94.56 264 ARG A N 1
ATOM 2042 C CA . ARG A 1 264 ? -19.062 -6.805 7.348 1 94.56 264 ARG A CA 1
ATOM 2043 C C . ARG A 1 264 ? -18.469 -7.5 6.121 1 94.56 264 ARG A C 1
ATOM 2045 O O . ARG A 1 264 ? -18.75 -8.672 5.875 1 94.56 264 ARG A O 1
ATOM 2052 N N . GLY A 1 265 ? -17.719 -6.758 5.402 1 94.38 265 GLY A N 1
ATOM 2053 C CA . GLY A 1 265 ? -17.047 -7.312 4.242 1 94.38 265 GLY A CA 1
ATOM 2054 C C . GLY A 1 265 ? -16.719 -6.273 3.186 1 94.38 265 GLY A C 1
ATOM 2055 O O . GLY A 1 265 ? -16.547 -5.094 3.5 1 94.38 265 GLY A O 1
ATOM 2056 N N . TYR A 1 266 ? -16.531 -6.793 2.02 1 94.25 266 TYR A N 1
ATOM 2057 C CA . TYR A 1 266 ? -16.25 -5.898 0.901 1 94.25 266 TYR A CA 1
ATOM 2058 C C . TYR A 1 266 ? -17.547 -5.5 0.189 1 94.25 266 TYR A C 1
ATOM 2060 O O . TYR A 1 266 ? -18.391 -6.352 -0.1 1 94.25 266 TYR A O 1
ATOM 2068 N N . PHE A 1 267 ? -17.656 -4.207 -0.055 1 92.31 267 PHE A N 1
ATOM 2069 C CA . PHE A 1 267 ? -18.812 -3.637 -0.721 1 92.31 267 PHE A CA 1
ATOM 2070 C C . PHE A 1 267 ? -18.406 -2.887 -1.982 1 92.31 267 PHE A C 1
ATOM 2072 O O . PHE A 1 267 ? -17.375 -2.213 -2.002 1 92.31 267 PHE A O 1
ATOM 2079 N N . LEU A 1 268 ? -19.172 -3.09 -3.012 1 91.06 268 LEU A N 1
ATOM 2080 C CA . LEU A 1 268 ? -19.047 -2.273 -4.215 1 91.06 268 LEU A CA 1
ATOM 2081 C C . LEU A 1 268 ? -19.859 -0.986 -4.078 1 91.06 268 LEU A C 1
ATOM 2083 O O . LEU A 1 268 ? -21.062 -1.027 -3.818 1 91.06 268 LEU A O 1
ATOM 2087 N N . VAL A 1 269 ? -19.109 0.077 -4.125 1 83.19 269 VAL A N 1
ATOM 2088 C CA . VAL A 1 269 ? -19.734 1.391 -4.043 1 83.19 269 VAL A CA 1
ATOM 2089 C C . VAL A 1 269 ? -19.547 2.141 -5.355 1 83.19 269 VAL A C 1
ATOM 2091 O O . VAL A 1 269 ? -18.422 2.236 -5.867 1 83.19 269 VAL A O 1
ATOM 2094 N N . ALA A 1 270 ? -20.625 2.404 -6.055 1 73.88 270 ALA A N 1
ATOM 2095 C CA . ALA A 1 270 ? -20.594 3.174 -7.293 1 73.88 270 ALA A CA 1
ATOM 2096 C C . ALA A 1 270 ? -21.359 4.484 -7.156 1 73.88 270 ALA A C 1
ATOM 2098 O O . ALA A 1 270 ? -22.547 4.48 -6.848 1 73.88 270 ALA A O 1
ATOM 2099 N N . ASN A 1 271 ? -20.766 5.645 -6.941 1 60.41 271 ASN A N 1
ATOM 2100 C CA . ASN A 1 271 ? -21.484 6.879 -6.633 1 60.41 271 ASN A CA 1
ATOM 2101 C C . ASN A 1 271 ? -21.984 7.57 -7.902 1 60.41 271 ASN A C 1
ATOM 2103 O O . ASN A 1 271 ? -22.938 8.352 -7.852 1 60.41 271 ASN A O 1
ATOM 2107 N N . ALA A 1 272 ? -21.172 7.805 -8.961 1 55.09 272 ALA A N 1
ATOM 2108 C CA . ALA A 1 272 ? -21.656 8.734 -9.977 1 55.09 272 ALA A CA 1
ATOM 2109 C C . ALA A 1 272 ? -22.141 7.984 -11.211 1 55.09 272 ALA A C 1
ATOM 2111 O O . ALA A 1 272 ? -21.859 6.793 -11.375 1 55.09 272 ALA A O 1
ATOM 2112 N N . PRO A 1 273 ? -22.984 8.922 -11.984 1 53.56 273 PRO A N 1
ATOM 2113 C CA . PRO A 1 273 ? -23.469 8.406 -13.266 1 53.56 273 PRO A CA 1
ATOM 2114 C C . PRO A 1 273 ? -22.391 7.691 -14.062 1 53.56 273 PRO A C 1
ATOM 2116 O O . PRO A 1 273 ? -21.266 8.188 -14.172 1 53.56 273 PRO A O 1
ATOM 2119 N N . HIS A 1 274 ? -22.594 6.43 -14.211 1 60.75 274 HIS A N 1
ATOM 2120 C CA . HIS A 1 274 ? -21.625 5.508 -14.797 1 60.75 274 HIS A CA 1
ATOM 2121 C C . HIS A 1 274 ? -21.641 5.59 -16.328 1 60.75 274 HIS A C 1
ATOM 2123 O O . HIS A 1 274 ? -22.719 5.586 -16.938 1 60.75 274 HIS A O 1
ATOM 2129 N N . ASP A 1 275 ? -20.641 6.148 -16.828 1 72.56 275 ASP A N 1
ATOM 2130 C CA . ASP A 1 275 ? -20.516 5.879 -18.266 1 72.56 275 ASP A CA 1
ATOM 2131 C C . ASP A 1 275 ? -20.531 4.379 -18.547 1 72.56 275 ASP A C 1
ATOM 2133 O O . ASP A 1 275 ? -20.672 3.572 -17.625 1 72.56 275 ASP A O 1
ATOM 2137 N N . ALA A 1 276 ? -20.75 4.066 -19.766 1 79.5 276 ALA A N 1
ATOM 2138 C CA . ALA A 1 276 ? -20.891 2.68 -20.203 1 79.5 276 ALA A CA 1
ATOM 2139 C C . ALA A 1 276 ? -19.766 1.809 -19.656 1 79.5 276 ALA A C 1
ATOM 2141 O O . ALA A 1 276 ? -19.984 0.659 -19.266 1 79.5 276 ALA A O 1
ATOM 2142 N N . GLY A 1 277 ? -18.562 2.402 -19.531 1 83.06 277 GLY A N 1
ATOM 2143 C CA . GLY A 1 277 ? -17.438 1.649 -19 1 83.06 277 GLY A CA 1
ATOM 2144 C C . GLY A 1 277 ? -17.562 1.333 -17.531 1 83.06 277 GLY A C 1
ATOM 2145 O O . GLY A 1 277 ? -17.297 0.207 -17.109 1 83.06 277 GLY A O 1
ATOM 2146 N N . ALA A 1 278 ? -18.016 2.268 -16.828 1 83.19 278 ALA A N 1
ATOM 2147 C CA . ALA A 1 278 ? -18.219 2.08 -15.383 1 83.19 278 ALA A CA 1
ATOM 2148 C C . ALA A 1 278 ? -19.312 1.055 -15.109 1 83.19 278 ALA A C 1
ATOM 2150 O O . ALA A 1 278 ? -19.172 0.227 -14.203 1 83.19 278 ALA A O 1
ATOM 2151 N N . GLU A 1 279 ? -20.328 1.104 -15.914 1 85.31 279 GLU A N 1
ATOM 2152 C CA . GLU A 1 279 ? -21.406 0.138 -15.766 1 85.31 279 GLU A CA 1
ATOM 2153 C C . GLU A 1 279 ? -20.938 -1.276 -16.094 1 85.31 279 GLU A C 1
ATOM 2155 O O . GLU A 1 279 ? -21.312 -2.234 -15.414 1 85.31 279 GLU A O 1
ATOM 2160 N N . ALA A 1 280 ? -20.172 -1.344 -17.078 1 89 280 ALA A N 1
ATOM 2161 C CA . ALA A 1 280 ? -19.625 -2.645 -17.453 1 89 280 ALA A CA 1
ATOM 2162 C C . ALA A 1 280 ? -18.734 -3.219 -16.359 1 89 280 ALA A C 1
ATOM 2164 O O . ALA A 1 280 ? -18.828 -4.41 -16.047 1 89 280 ALA A O 1
ATOM 2165 N N . LEU A 1 281 ? -17.938 -2.381 -15.75 1 90.06 281 LEU A N 1
ATOM 2166 C CA . LEU A 1 281 ? -17.047 -2.826 -14.688 1 90.06 281 LEU A CA 1
ATOM 2167 C C . LEU A 1 281 ? -17.844 -3.246 -13.453 1 90.06 281 LEU A C 1
ATOM 2169 O O . LEU A 1 281 ? -17.547 -4.277 -12.844 1 90.06 281 LEU A O 1
ATOM 2173 N N . CYS A 1 282 ? -18.812 -2.508 -13.172 1 88.94 282 CYS A N 1
ATOM 2174 C CA . CYS A 1 282 ? -19.672 -2.826 -12.031 1 88.94 282 CYS A CA 1
ATOM 2175 C C . CYS A 1 282 ? -20.359 -4.168 -12.234 1 88.94 282 CYS A C 1
ATOM 2177 O O . CYS A 1 282 ? -20.375 -5.008 -11.328 1 88.94 282 CYS A O 1
ATOM 2179 N N . SER A 1 283 ? -20.922 -4.336 -13.383 1 90.25 283 SER A N 1
ATOM 2180 C CA . SER A 1 283 ? -21.625 -5.578 -13.703 1 90.25 283 SER A CA 1
ATOM 2181 C C . SER A 1 283 ? -20.672 -6.773 -13.656 1 90.25 283 SER A C 1
ATOM 2183 O O . SER A 1 283 ? -21.031 -7.836 -13.148 1 90.25 283 SER A O 1
ATOM 2185 N N . TRP A 1 284 ? -19.531 -6.57 -14.125 1 93.06 284 TRP A N 1
ATOM 2186 C CA . TRP A 1 284 ? -18.531 -7.641 -14.141 1 93.06 284 TRP A CA 1
ATOM 2187 C C . TRP A 1 284 ? -18.109 -8.008 -12.719 1 93.06 284 TRP A C 1
ATOM 2189 O O . TRP A 1 284 ? -18.016 -9.195 -12.383 1 93.06 284 TRP A O 1
ATOM 2199 N N . LEU A 1 285 ? -17.875 -7.031 -11.875 1 93.12 285 LEU A N 1
ATOM 2200 C CA . LEU A 1 285 ? -17.484 -7.27 -10.492 1 93.12 285 LEU A CA 1
ATOM 2201 C C . LEU A 1 285 ? -18.562 -8.055 -9.75 1 93.12 285 LEU A C 1
ATOM 2203 O O . LEU A 1 285 ? -18.266 -8.984 -9.008 1 93.12 285 LEU A O 1
ATOM 2207 N N . ARG A 1 286 ? -19.734 -7.691 -10.023 1 92.62 286 ARG A N 1
ATOM 2208 C CA . ARG A 1 286 ? -20.859 -8.383 -9.398 1 92.62 286 ARG A CA 1
ATOM 2209 C C . ARG A 1 286 ? -20.938 -9.836 -9.852 1 92.62 286 ARG A C 1
ATOM 2211 O O . ARG A 1 286 ? -21.109 -10.742 -9.039 1 92.62 286 ARG A O 1
ATOM 2218 N N . ALA A 1 287 ? -20.766 -10.016 -11.141 1 94.19 287 ALA A N 1
ATOM 2219 C CA . ALA A 1 287 ? -20.828 -11.359 -11.703 1 94.19 287 ALA A CA 1
ATOM 2220 C C . ALA A 1 287 ? -19.719 -12.242 -11.156 1 94.19 287 ALA A C 1
ATOM 2222 O O . ALA A 1 287 ? -19.953 -13.398 -10.805 1 94.19 287 ALA A O 1
ATOM 2223 N N . GLU A 1 288 ? -18.484 -11.711 -11.102 1 93.56 288 GLU A N 1
ATOM 2224 C CA . GLU A 1 288 ? -17.328 -12.469 -10.617 1 93.56 288 GLU A CA 1
ATOM 2225 C C . GLU A 1 288 ? -17.484 -12.812 -9.141 1 93.56 288 GLU A C 1
ATOM 2227 O O . GLU A 1 288 ? -16.938 -13.82 -8.672 1 93.56 288 GLU A O 1
ATOM 2232 N N . ALA A 1 289 ? -18.25 -11.938 -8.438 1 92.25 289 ALA A N 1
ATOM 2233 C CA . ALA A 1 289 ? -18.5 -12.195 -7.023 1 92.25 289 ALA A CA 1
ATOM 2234 C C . ALA A 1 289 ? -19.656 -13.164 -6.836 1 92.25 289 ALA A C 1
ATOM 2236 O O . ALA A 1 289 ? -20.016 -13.492 -5.703 1 92.25 289 ALA A O 1
ATOM 2237 N N . GLY A 1 290 ? -20.281 -13.586 -7.902 1 90.5 290 GLY A N 1
ATOM 2238 C CA . GLY A 1 290 ? -21.375 -14.547 -7.848 1 90.5 290 GLY A CA 1
ATOM 2239 C C . GLY A 1 290 ? -22.719 -13.906 -7.566 1 90.5 290 GLY A C 1
ATOM 2240 O O . GLY A 1 290 ? -23.641 -14.578 -7.102 1 90.5 290 GLY A O 1
ATOM 2241 N N . LEU A 1 291 ? -22.766 -12.625 -7.73 1 87.75 291 LEU A N 1
ATOM 2242 C CA . LEU A 1 291 ? -24.016 -11.906 -7.48 1 87.75 291 LEU A CA 1
ATOM 2243 C C . LEU A 1 291 ? -24.828 -11.766 -8.766 1 87.75 291 LEU A C 1
ATOM 2245 O O . LEU A 1 291 ? -24.266 -11.703 -9.859 1 87.75 291 LEU A O 1
ATOM 2249 N N . PRO A 1 292 ? -26.094 -11.836 -8.633 1 75.94 292 PRO A N 1
ATOM 2250 C CA . PRO A 1 292 ? -26.922 -11.648 -9.82 1 75.94 292 PRO A CA 1
ATOM 2251 C C . PRO A 1 292 ? -26.797 -10.25 -10.414 1 75.94 292 PRO A C 1
ATOM 2253 O O . PRO A 1 292 ? -26.438 -9.305 -9.703 1 75.94 292 PRO A O 1
ATOM 2256 N N . SER A 1 293 ? -26.766 -10.141 -11.797 1 66.19 293 SER A N 1
ATOM 2257 C CA . SER A 1 293 ? -26.734 -8.852 -12.477 1 66.19 293 SER A CA 1
ATOM 2258 C C . SER A 1 293 ? -27.906 -7.965 -12.031 1 66.19 293 SER A C 1
ATOM 2260 O O . SER A 1 293 ? -29 -8.453 -11.781 1 66.19 293 SER A O 1
ATOM 2262 N N . GLY A 1 294 ? -27.672 -6.855 -11.32 1 53.31 294 GLY A N 1
ATOM 2263 C CA . GLY A 1 294 ? -28.812 -6.02 -11 1 53.31 294 GLY A CA 1
ATOM 2264 C C . GLY A 1 294 ? -29.641 -5.648 -12.211 1 53.31 294 GLY A C 1
ATOM 2265 O O . GLY A 1 294 ? -29.172 -5.746 -13.344 1 53.31 294 GLY A O 1
ATOM 2266 N N . MET B 1 1 ? -6.168 13.047 25.172 1 36.25 1 MET B N 1
ATOM 2267 C CA . MET B 1 1 ? -4.84 13.344 24.641 1 36.25 1 MET B CA 1
ATOM 2268 C C . MET B 1 1 ? -4.898 14.461 23.609 1 36.25 1 MET B C 1
ATOM 2270 O O . MET B 1 1 ? -5.863 14.562 22.859 1 36.25 1 MET B O 1
ATOM 2274 N N . ARG B 1 2 ? -4.152 15.508 23.875 1 48.09 2 ARG B N 1
ATOM 2275 C CA . ARG B 1 2 ? -4.234 16.734 23.094 1 48.09 2 ARG B CA 1
ATOM 2276 C C . ARG B 1 2 ? -3.891 16.469 21.625 1 48.09 2 ARG B C 1
ATOM 2278 O O . ARG B 1 2 ? -2.834 15.914 21.328 1 48.09 2 ARG B O 1
ATOM 2285 N N . ARG B 1 3 ? -4.801 16.438 20.828 1 60.94 3 ARG B N 1
ATOM 2286 C CA . ARG B 1 3 ? -4.637 16.188 19.391 1 60.94 3 ARG B CA 1
ATOM 2287 C C . ARG B 1 3 ? -3.867 17.312 18.719 1 60.94 3 ARG B C 1
ATOM 2289 O O . ARG B 1 3 ? -3.98 18.484 19.125 1 60.94 3 ARG B O 1
ATOM 2296 N N . VAL B 1 4 ? -2.877 16.938 17.969 1 63.38 4 VAL B N 1
ATOM 2297 C CA . VAL B 1 4 ? -2.115 17.906 17.203 1 63.38 4 VAL B CA 1
ATOM 2298 C C . VAL B 1 4 ? -3.068 18.812 16.406 1 63.38 4 VAL B C 1
ATOM 2300 O O . VAL B 1 4 ? -4.043 18.328 15.828 1 63.38 4 VAL B O 1
ATOM 2303 N N . ASP B 1 5 ? -2.926 20.125 16.578 1 65.94 5 ASP B N 1
ATOM 2304 C CA . ASP B 1 5 ? -3.766 21.047 15.836 1 65.94 5 ASP B CA 1
ATOM 2305 C C . ASP B 1 5 ? -3.469 20.984 14.336 1 65.94 5 ASP B C 1
ATOM 2307 O O . ASP B 1 5 ? -2.414 21.422 13.883 1 65.94 5 ASP B O 1
ATOM 2311 N N . LEU B 1 6 ? -4.371 20.406 13.602 1 72.62 6 LEU B N 1
ATOM 2312 C CA . LEU B 1 6 ? -4.207 20.266 12.156 1 72.62 6 LEU B CA 1
ATOM 2313 C C . LEU B 1 6 ? -5.133 21.234 11.414 1 72.62 6 LEU B C 1
ATOM 2315 O O . LEU B 1 6 ? -5.336 21.094 10.203 1 72.62 6 LEU B O 1
ATOM 2319 N N . GLY B 1 7 ? -5.641 22.234 12.117 1 73.38 7 GLY B N 1
ATOM 2320 C CA . GLY B 1 7 ? -6.445 23.297 11.539 1 73.38 7 GLY B CA 1
ATOM 2321 C C . GLY B 1 7 ? -7.711 22.797 10.875 1 73.38 7 GLY B C 1
ATOM 2322 O O . GLY B 1 7 ? -8.453 22 11.461 1 73.38 7 GLY B O 1
ATOM 2323 N N . TRP B 1 8 ? -7.898 23.422 9.641 1 76.88 8 TRP B N 1
ATOM 2324 C CA . TRP B 1 8 ? -9.156 23.141 8.953 1 76.88 8 TRP B CA 1
ATOM 2325 C C . TRP B 1 8 ? -9.227 21.672 8.523 1 76.88 8 TRP B C 1
ATOM 2327 O O . TRP B 1 8 ? -10.312 21.125 8.312 1 76.88 8 TRP B O 1
ATOM 2337 N N . MET B 1 9 ? -8.055 21.062 8.484 1 81.44 9 MET B N 1
ATOM 2338 C CA . MET B 1 9 ? -8.055 19.656 8.07 1 81.44 9 MET B CA 1
ATOM 2339 C C . MET B 1 9 ? -8.742 18.781 9.117 1 81.44 9 MET B C 1
ATOM 2341 O O . MET B 1 9 ? -9.555 17.922 8.766 1 81.44 9 MET B O 1
ATOM 2345 N N . ARG B 1 10 ? -8.375 18.969 10.359 1 82.88 10 ARG B N 1
ATOM 2346 C CA . ARG B 1 10 ? -9.031 18.234 11.438 1 82.88 10 ARG B CA 1
ATOM 2347 C C . ARG B 1 10 ? -10.516 18.578 11.508 1 82.88 10 ARG B C 1
ATOM 2349 O O . ARG B 1 10 ? -11.352 17.703 11.742 1 82.88 10 ARG B O 1
ATOM 2356 N N . VAL B 1 11 ? -10.812 19.906 11.281 1 84.56 11 VAL B N 1
ATOM 2357 C CA . VAL B 1 11 ? -12.195 20.359 11.305 1 84.56 11 VAL B CA 1
ATOM 2358 C C . VAL B 1 11 ? -12.992 19.625 10.227 1 84.56 11 VAL B C 1
ATOM 2360 O O . VAL B 1 11 ? -14.078 19.109 10.5 1 84.56 11 VAL B O 1
ATOM 2363 N N . PHE B 1 12 ? -12.438 19.594 9.055 1 87.75 12 PHE B N 1
ATOM 2364 C CA . PHE B 1 12 ? -13.117 18.953 7.938 1 87.75 12 PHE B CA 1
ATOM 2365 C C . PHE B 1 12 ? -13.344 17.469 8.219 1 87.75 12 PHE B C 1
ATOM 2367 O O . PHE B 1 12 ? -14.414 16.938 7.945 1 87.75 12 PHE B O 1
ATOM 2374 N N . VAL B 1 13 ? -12.305 16.859 8.828 1 86.31 13 VAL B N 1
ATOM 2375 C CA . VAL B 1 13 ? -12.398 15.438 9.156 1 86.31 13 VAL B CA 1
ATOM 2376 C C . VAL B 1 13 ? -13.508 15.219 10.188 1 86.31 13 VAL B C 1
ATOM 2378 O O . VAL B 1 13 ? -14.328 14.312 10.039 1 86.31 13 VAL B O 1
ATOM 2381 N N . GLU B 1 14 ? -13.625 16.031 11.195 1 85.5 14 GLU B N 1
ATOM 2382 C CA . GLU B 1 14 ? -14.617 15.891 12.258 1 85.5 14 GLU B CA 1
ATOM 2383 C C . GLU B 1 14 ? -16.031 16.172 11.742 1 85.5 14 GLU B C 1
ATOM 2385 O O . GLU B 1 14 ? -16.984 15.531 12.156 1 85.5 14 GLU B O 1
ATOM 2390 N N . VAL B 1 15 ? -16.094 17.156 10.859 1 88.25 15 VAL B N 1
ATOM 2391 C CA . VAL B 1 15 ? -17.391 17.469 10.273 1 88.25 15 VAL B CA 1
ATOM 2392 C C . VAL B 1 15 ? -17.906 16.266 9.461 1 88.25 15 VAL B C 1
ATOM 2394 O O . VAL B 1 15 ? -19.078 15.906 9.555 1 88.25 15 VAL B O 1
ATOM 2397 N N . GLY B 1 16 ? -17 15.758 8.664 1 85.69 16 GLY B N 1
ATOM 2398 C CA . GLY B 1 16 ? -17.375 14.586 7.891 1 85.69 16 GLY B CA 1
ATOM 2399 C C . GLY B 1 16 ? -17.797 13.414 8.75 1 85.69 16 GLY B C 1
ATOM 2400 O O . GLY B 1 16 ? -18.734 12.695 8.414 1 85.69 16 GLY B O 1
ATOM 2401 N N . ARG B 1 17 ? -17.188 13.211 9.875 1 80.81 17 ARG B N 1
ATOM 2402 C CA . ARG B 1 17 ? -17.469 12.117 10.805 1 80.81 17 ARG B CA 1
ATOM 2403 C C . ARG B 1 17 ? -18.781 12.344 11.539 1 80.81 17 ARG B C 1
ATOM 2405 O O . ARG B 1 17 ? -19.594 11.422 11.672 1 80.81 17 ARG B O 1
ATOM 2412 N N . ALA B 1 18 ? -18.984 13.562 11.945 1 82.31 18 ALA B N 1
ATOM 2413 C CA . ALA B 1 18 ? -20.125 13.891 12.781 1 82.31 18 ALA B CA 1
ATOM 2414 C C . ALA B 1 18 ? -21.391 14.094 11.945 1 82.31 18 ALA B C 1
ATOM 2416 O O . ALA B 1 18 ? -22.5 13.922 12.438 1 82.31 18 ALA B O 1
ATOM 2417 N N . GLY B 1 19 ? -21.172 14.469 10.688 1 86.5 19 GLY B N 1
ATOM 2418 C CA . GLY B 1 19 ? -22.297 14.781 9.812 1 86.5 19 GLY B CA 1
ATOM 2419 C C . GLY B 1 19 ? -23.047 16.031 10.234 1 86.5 19 GLY B C 1
ATOM 2420 O O . GLY B 1 19 ? -24.219 16.203 9.891 1 86.5 19 GLY B O 1
ATOM 2421 N N . SER B 1 20 ? -22.469 16.688 11.141 1 86.88 20 SER B N 1
ATOM 2422 C CA . SER B 1 20 ? -23.078 17.906 11.68 1 86.88 20 SER B CA 1
ATOM 2423 C C . SER B 1 20 ? -22.016 18.953 12.016 1 86.88 20 SER B C 1
ATOM 2425 O O . SER B 1 20 ? -20.984 18.625 12.609 1 86.88 20 SER B O 1
ATOM 2427 N N . LEU B 1 21 ? -22.328 20.25 11.539 1 89.56 21 LEU B N 1
ATOM 2428 C CA . LEU B 1 21 ? -21.391 21.328 11.844 1 89.56 21 LEU B CA 1
ATOM 2429 C C . LEU B 1 21 ? -21.375 21.625 13.336 1 89.56 21 LEU B C 1
ATOM 2431 O O . LEU B 1 21 ? -20.297 21.859 13.906 1 89.56 21 LEU B O 1
ATOM 2435 N N . SER B 1 22 ? -22.547 21.484 13.977 1 88.19 22 SER B N 1
ATOM 2436 C CA . SER B 1 22 ? -22.656 21.766 15.398 1 88.19 22 SER B CA 1
ATOM 2437 C C . SER B 1 22 ? -21.969 20.703 16.234 1 88.19 22 SER B C 1
ATOM 2439 O O . SER B 1 22 ? -21.297 21 17.219 1 88.19 22 SER B O 1
ATOM 2441 N N . GLU B 1 23 ? -22.188 19.516 15.883 1 87.81 23 GLU B N 1
ATOM 2442 C CA . GLU B 1 23 ? -21.578 18.406 16.609 1 87.81 23 GLU B CA 1
ATOM 2443 C C . GLU B 1 23 ? -20.047 18.438 16.469 1 87.81 23 GLU B C 1
ATOM 2445 O O . GLU B 1 23 ? -19.328 18.172 17.422 1 87.81 23 GLU B O 1
ATOM 2450 N N . ALA B 1 24 ? -19.641 18.688 15.227 1 88.88 24 ALA B N 1
ATOM 2451 C CA . ALA B 1 24 ? -18.203 18.828 15.016 1 88.88 24 ALA B CA 1
ATOM 2452 C C . ALA B 1 24 ? -17.625 19.969 15.859 1 88.88 24 ALA B C 1
ATOM 2454 O O . ALA B 1 24 ? -16.562 19.812 16.453 1 88.88 24 ALA B O 1
ATOM 2455 N N . ALA B 1 25 ? -18.266 21.062 15.938 1 87.44 25 ALA B N 1
ATOM 2456 C CA . ALA B 1 25 ? -17.859 22.203 16.75 1 87.44 25 ALA B CA 1
ATOM 2457 C C . ALA B 1 25 ? -17.734 21.828 18.219 1 87.44 25 ALA B C 1
ATOM 2459 O O . ALA B 1 25 ? -16.75 22.172 18.875 1 87.44 25 ALA B O 1
ATOM 2460 N N . HIS B 1 26 ? -18.672 21.047 18.672 1 84.19 26 HIS B N 1
ATOM 2461 C CA . HIS B 1 26 ? -18.672 20.578 20.047 1 84.19 26 HIS B CA 1
ATOM 2462 C C . HIS B 1 26 ? -17.469 19.672 20.328 1 84.19 26 HIS B C 1
ATOM 2464 O O . HIS B 1 26 ? -16.766 19.859 21.328 1 84.19 26 HIS B O 1
ATOM 2470 N N . ARG B 1 27 ? -17.188 18.781 19.422 1 82.12 27 ARG B N 1
ATOM 2471 C CA . ARG B 1 27 ? -16.125 17.812 19.594 1 82.12 27 ARG B CA 1
ATOM 2472 C C . ARG B 1 27 ? -14.758 18.484 19.547 1 82.12 27 ARG B C 1
ATOM 2474 O O . ARG B 1 27 ? -13.812 18.047 20.219 1 82.12 27 ARG B O 1
ATOM 2481 N N . LEU B 1 28 ? -14.664 19.516 18.781 1 81.5 28 LEU B N 1
ATOM 2482 C CA . LEU B 1 28 ? -13.391 20.203 18.594 1 81.5 28 LEU B CA 1
ATOM 2483 C C . LEU B 1 28 ? -13.25 21.375 19.547 1 81.5 28 LEU B C 1
ATOM 2485 O O . LEU B 1 28 ? -12.203 22.031 19.594 1 81.5 28 LEU B O 1
ATOM 2489 N N . ASN B 1 29 ? -14.305 21.656 20.359 1 82.81 29 ASN B N 1
ATOM 2490 C CA . ASN B 1 29 ? -14.328 22.75 21.312 1 82.81 29 ASN B CA 1
ATOM 2491 C C . ASN B 1 29 ? -14.094 24.094 20.625 1 82.81 29 ASN B C 1
ATOM 2493 O O . ASN B 1 29 ? -13.242 24.875 21.062 1 82.81 29 ASN B O 1
ATOM 2497 N N . ILE B 1 30 ? -14.734 24.281 19.5 1 84.94 30 ILE B N 1
ATOM 2498 C CA . ILE B 1 30 ? -14.773 25.547 18.781 1 84.94 30 ILE B CA 1
ATOM 2499 C C . ILE B 1 30 ? -16.219 25.906 18.438 1 84.94 30 ILE B C 1
ATOM 2501 O O . ILE B 1 30 ? -17.141 25.109 18.672 1 84.94 30 ILE B O 1
ATOM 2505 N N . THR B 1 31 ? -16.469 27.141 18.047 1 86 31 THR B N 1
ATOM 2506 C CA . THR B 1 31 ? -17.828 27.578 17.766 1 86 31 THR B CA 1
ATOM 2507 C C . THR B 1 31 ? -18.281 27.109 16.391 1 86 31 THR B C 1
ATOM 2509 O O . THR B 1 31 ? -17.453 26.875 15.5 1 86 31 THR B O 1
ATOM 2512 N N . GLN B 1 32 ? -19.578 26.859 16.297 1 86.88 32 GLN B N 1
ATOM 2513 C CA . GLN B 1 32 ? -20.141 26.406 15.031 1 86.88 32 GLN B CA 1
ATOM 2514 C C . GLN B 1 32 ? -19.844 27.391 13.906 1 86.88 32 GLN B C 1
ATOM 2516 O O . GLN B 1 32 ? -19.5 26.984 12.789 1 86.88 32 GLN B O 1
ATOM 2521 N N . PRO B 1 33 ? -19.906 28.75 14.125 1 85.69 33 PRO B N 1
ATOM 2522 C CA . PRO B 1 33 ? -19.547 29.672 13.047 1 85.69 33 PRO B CA 1
ATOM 2523 C C . PRO B 1 33 ? -18.094 29.5 12.602 1 85.69 33 PRO B C 1
ATOM 2525 O O . PRO B 1 33 ? -17.797 29.656 11.414 1 85.69 33 PRO B O 1
ATOM 2528 N N . ALA B 1 34 ? -17.25 29.172 13.516 1 86.5 34 ALA B N 1
ATOM 2529 C CA . ALA B 1 34 ? -15.844 28.953 13.188 1 86.5 34 ALA B CA 1
ATOM 2530 C C . ALA B 1 34 ? -15.688 27.734 12.289 1 86.5 34 ALA B C 1
ATOM 2532 O O . ALA B 1 34 ? -14.898 27.75 11.336 1 86.5 34 ALA B O 1
ATOM 2533 N N . VAL B 1 35 ? -16.406 26.688 12.602 1 88.69 35 VAL B N 1
ATOM 2534 C CA . VAL B 1 35 ? -16.406 25.484 11.766 1 88.69 35 VAL B CA 1
ATOM 2535 C C . VAL B 1 35 ? -16.938 25.828 10.367 1 88.69 35 VAL B C 1
ATOM 2537 O O . VAL B 1 35 ? -16.312 25.453 9.367 1 88.69 35 VAL B O 1
ATOM 2540 N N . SER B 1 36 ? -18.031 26.547 10.328 1 87.31 36 SER B N 1
ATOM 2541 C CA . SER B 1 36 ? -18.641 26.938 9.062 1 87.31 36 SER B CA 1
ATOM 2542 C C . SER B 1 36 ? -17.688 27.766 8.211 1 87.31 36 SER B C 1
ATOM 2544 O O . SER B 1 36 ? -17.594 27.562 7 1 87.31 36 SER B O 1
ATOM 2546 N N . TYR B 1 37 ? -17.047 28.641 8.859 1 86.69 37 TYR B N 1
ATOM 2547 C CA . TYR B 1 37 ? -16.094 29.5 8.18 1 86.69 37 TYR B CA 1
ATOM 2548 C C . TYR B 1 37 ? -14.961 28.672 7.574 1 86.69 37 TYR B C 1
ATOM 2550 O O . TYR B 1 37 ? -14.57 28.906 6.426 1 86.69 37 TYR B O 1
ATOM 2558 N N . GLN B 1 38 ? -14.406 27.75 8.297 1 86.44 38 GLN B N 1
ATOM 2559 C CA . GLN B 1 38 ? -13.297 26.922 7.828 1 86.44 38 GLN B CA 1
ATOM 2560 C C . GLN B 1 38 ? -13.711 26.062 6.641 1 86.44 38 GLN B C 1
ATOM 2562 O O . GLN B 1 38 ? -12.945 25.891 5.691 1 86.44 38 GLN B O 1
ATOM 2567 N N . ILE B 1 39 ? -14.914 25.594 6.664 1 86.88 39 ILE B N 1
ATOM 2568 C CA . ILE B 1 39 ? -15.43 24.766 5.578 1 86.88 39 ILE B CA 1
ATOM 2569 C C . ILE B 1 39 ? -15.602 25.609 4.32 1 86.88 39 ILE B C 1
ATOM 2571 O O . ILE B 1 39 ? -15.211 25.203 3.227 1 86.88 39 ILE B O 1
ATOM 2575 N N . ARG B 1 40 ? -16.156 26.766 4.496 1 84.12 40 ARG B N 1
ATOM 2576 C CA . ARG B 1 40 ? -16.344 27.672 3.369 1 84.12 40 ARG B CA 1
ATOM 2577 C C . ARG B 1 40 ? -15.008 28.047 2.738 1 84.12 40 ARG B C 1
ATOM 2579 O O . ARG B 1 40 ? -14.891 28.125 1.514 1 84.12 40 ARG B O 1
ATOM 2586 N N . ARG B 1 41 ? -14.164 28.328 3.584 1 81 41 ARG B N 1
ATOM 2587 C CA . ARG B 1 41 ? -12.828 28.688 3.104 1 81 41 ARG B CA 1
ATOM 2588 C C . ARG B 1 41 ? -12.219 27.531 2.312 1 81 41 ARG B C 1
ATOM 2590 O O . ARG B 1 41 ? -11.617 27.75 1.255 1 81 41 ARG B O 1
ATOM 2597 N N . ALA B 1 42 ? -12.32 26.328 2.834 1 81.56 42 ALA B N 1
ATOM 2598 C CA . ALA B 1 42 ? -11.812 25.156 2.133 1 81.56 42 ALA B CA 1
ATOM 2599 C C . ALA B 1 42 ? -12.508 24.984 0.782 1 81.56 42 ALA B C 1
ATOM 2601 O O . ALA B 1 42 ? -11.852 24.703 -0.226 1 81.56 42 ALA B O 1
ATOM 2602 N N . GLU B 1 43 ? -13.789 25.109 0.801 1 84.25 43 GLU B N 1
ATOM 2603 C CA . GLU B 1 43 ? -14.547 25.016 -0.443 1 84.25 43 GLU B CA 1
ATOM 2604 C C . GLU B 1 43 ? -14.094 26.062 -1.457 1 84.25 43 GLU B C 1
ATOM 2606 O O . GLU B 1 43 ? -14 25.766 -2.652 1 84.25 43 GLU B O 1
ATOM 2611 N N . GLY B 1 44 ? -13.844 27.281 -0.938 1 78.12 44 GLY B N 1
ATOM 2612 C CA . GLY B 1 44 ? -13.297 28.328 -1.781 1 78.12 44 GLY B CA 1
ATOM 2613 C C . GLY B 1 44 ? -11.953 27.969 -2.387 1 78.12 44 GLY B C 1
ATOM 2614 O O . GLY B 1 44 ? -11.703 28.234 -3.562 1 78.12 44 GLY B O 1
ATOM 2615 N N . GLU B 1 45 ? -11.148 27.328 -1.613 1 74.44 45 GLU B N 1
ATOM 2616 C CA . GLU B 1 45 ? -9.82 26.938 -2.084 1 74.44 45 GLU B CA 1
ATOM 2617 C C . GLU B 1 45 ? -9.914 25.859 -3.164 1 74.44 45 GLU B C 1
ATOM 2619 O O . GLU B 1 45 ? -9.117 25.859 -4.109 1 74.44 45 GLU B O 1
ATOM 2624 N N . PHE B 1 46 ? -10.836 24.938 -3.027 1 77 46 PHE B N 1
ATOM 2625 C CA . PHE B 1 46 ? -10.984 23.844 -3.969 1 77 46 PHE B CA 1
ATOM 2626 C C . PHE B 1 46 ? -11.891 24.234 -5.125 1 77 46 PHE B C 1
ATOM 2628 O O . PHE B 1 46 ? -11.898 23.578 -6.168 1 77 46 PHE B O 1
ATOM 2635 N N . GLY B 1 47 ? -12.594 25.266 -4.93 1 76.19 47 GLY B N 1
ATOM 2636 C CA . GLY B 1 47 ? -13.469 25.781 -5.973 1 76.19 47 GLY B CA 1
ATOM 2637 C C . GLY B 1 47 ? -14.734 24.969 -6.152 1 76.19 47 GLY B C 1
ATOM 2638 O O . GLY B 1 47 ? -15.422 25.094 -7.168 1 76.19 47 GLY B O 1
ATOM 2639 N N . VAL B 1 48 ? -14.953 24 -5.312 1 79.56 48 VAL B N 1
ATOM 2640 C CA . VAL B 1 48 ? -16.141 23.156 -5.367 1 79.56 48 VAL B CA 1
ATOM 2641 C C . VAL B 1 48 ? -16.75 23.016 -3.973 1 79.56 48 VAL B C 1
ATOM 2643 O O . VAL B 1 48 ? -16.078 23.266 -2.971 1 79.56 48 VAL B O 1
ATOM 2646 N N . ALA B 1 49 ? -18 22.734 -3.947 1 84.75 49 ALA B N 1
ATOM 2647 C CA . ALA B 1 49 ? -18.625 22.406 -2.668 1 84.75 49 ALA B CA 1
ATOM 2648 C C . ALA B 1 49 ? -18.094 21.094 -2.115 1 84.75 49 ALA B C 1
ATOM 2650 O O . ALA B 1 49 ? -17.922 20.125 -2.861 1 84.75 49 ALA B O 1
ATOM 2651 N N . LEU B 1 50 ? -17.75 21.156 -0.872 1 87.75 50 LEU B N 1
ATOM 2652 C CA . LEU B 1 50 ? -17.25 19.953 -0.221 1 87.75 50 LEU B CA 1
ATOM 2653 C C . LEU B 1 50 ? -18.312 19.344 0.697 1 87.75 50 LEU B C 1
ATOM 2655 O O . LEU B 1 50 ? -18.234 18.172 1.051 1 87.75 50 LEU B O 1
ATOM 2659 N N . LEU B 1 51 ? -19.266 20.234 1.111 1 89 51 LEU B N 1
ATOM 2660 C CA . LEU B 1 51 ? -20.359 19.828 1.982 1 89 51 LEU B CA 1
ATOM 2661 C C . LEU B 1 51 ? -21.703 20.25 1.402 1 89 51 LEU B C 1
ATOM 2663 O O . LEU B 1 51 ? -21.812 21.312 0.777 1 89 51 LEU B O 1
ATOM 2667 N N . LEU B 1 52 ? -22.672 19.344 1.506 1 86.75 52 LEU B N 1
ATOM 2668 C CA . LEU B 1 52 ? -24.062 19.672 1.192 1 86.75 52 LEU B CA 1
ATOM 2669 C C . LEU B 1 52 ? -24.891 19.844 2.467 1 86.75 52 LEU B C 1
ATOM 2671 O O . LEU B 1 52 ? -24.844 18.969 3.346 1 86.75 52 LEU B O 1
ATOM 2675 N N . ARG B 1 53 ? -25.453 21 2.561 1 78 53 ARG B N 1
ATOM 2676 C CA . ARG B 1 53 ? -26.312 21.25 3.717 1 78 53 ARG B CA 1
ATOM 2677 C C . ARG B 1 53 ? -27.688 20.625 3.527 1 78 53 ARG B C 1
ATOM 2679 O O . ARG B 1 53 ? -28.266 20.688 2.438 1 78 53 ARG B O 1
ATOM 2686 N N . LYS B 1 54 ? -28.047 19.766 4.449 1 78.56 54 LYS B N 1
ATOM 2687 C CA . LYS B 1 54 ? -29.359 19.141 4.449 1 78.56 54 LYS B CA 1
ATOM 2688 C C . LYS B 1 54 ? -30.234 19.672 5.586 1 78.56 54 LYS B C 1
ATOM 2690 O O . LYS B 1 54 ? -29.797 20.531 6.355 1 78.56 54 LYS B O 1
ATOM 2695 N N . ALA B 1 55 ? -31.547 19.281 5.586 1 72.06 55 ALA B N 1
ATOM 2696 C CA . ALA B 1 55 ? -32.469 19.719 6.633 1 72.06 55 ALA B CA 1
ATOM 2697 C C . ALA B 1 55 ? -31.922 19.375 8.016 1 72.06 55 ALA B C 1
ATOM 2699 O O . ALA B 1 55 ? -32.031 20.188 8.945 1 72.06 55 ALA B O 1
ATOM 2700 N N . ARG B 1 56 ? -31.375 18.219 8.078 1 75.81 56 ARG B N 1
ATOM 2701 C CA . ARG B 1 56 ? -30.781 17.812 9.344 1 75.81 56 ARG B CA 1
ATOM 2702 C C . ARG B 1 56 ? -29.297 17.469 9.164 1 75.81 56 ARG B C 1
ATOM 2704 O O . ARG B 1 56 ? -28.953 16.359 8.742 1 75.81 56 ARG B O 1
ATOM 2711 N N . GLY B 1 57 ? -28.422 18.484 9.266 1 82.5 57 GLY B N 1
ATOM 2712 C CA . GLY B 1 57 ? -26.984 18.234 9.289 1 82.5 57 GLY B CA 1
ATOM 2713 C C . GLY B 1 57 ? -26.312 18.469 7.949 1 82.5 57 GLY B C 1
ATOM 2714 O O . GLY B 1 57 ? -26.75 19.312 7.168 1 82.5 57 GLY B O 1
ATOM 2715 N N . VAL B 1 58 ? -25.062 17.969 7.742 1 87.62 58 VAL B N 1
ATOM 2716 C CA . VAL B 1 58 ? -24.297 18.141 6.516 1 87.62 58 VAL B CA 1
ATOM 2717 C C . VAL B 1 58 ? -23.844 16.781 5.977 1 87.62 58 VAL B C 1
ATOM 2719 O O . VAL B 1 58 ? -23.719 15.82 6.734 1 87.62 58 VAL B O 1
ATOM 2722 N N . GLU B 1 59 ? -23.828 16.734 4.688 1 87.12 59 GLU B N 1
ATOM 2723 C CA . GLU B 1 59 ? -23.281 15.562 4.004 1 87.12 59 GLU B CA 1
ATOM 2724 C C . GLU B 1 59 ? -22.125 15.938 3.092 1 87.12 59 GLU B C 1
ATOM 2726 O O . GLU B 1 59 ? -22.109 17.031 2.51 1 87.12 59 GLU B O 1
ATOM 2731 N N . LEU B 1 60 ? -21.172 15.07 3.086 1 87.06 60 LEU B N 1
ATOM 2732 C CA . LEU B 1 60 ? -20.047 15.305 2.193 1 87.06 60 LEU B CA 1
ATOM 2733 C C . LEU B 1 60 ? -20.469 15.156 0.735 1 87.06 60 LEU B C 1
ATOM 2735 O O . LEU B 1 60 ? -21.219 14.242 0.391 1 87.06 60 LEU B O 1
ATOM 2739 N N . THR B 1 61 ? -20.078 16.172 -0.144 1 81.69 61 THR B N 1
ATOM 2740 C CA . THR B 1 61 ? -20.156 15.977 -1.588 1 81.69 61 THR B CA 1
ATOM 2741 C C . THR B 1 61 ? -19.172 14.906 -2.047 1 81.69 61 THR B C 1
ATOM 2743 O O . THR B 1 61 ? -18.328 14.461 -1.271 1 81.69 61 THR B O 1
ATOM 2746 N N . PRO B 1 62 ? -19.328 14.461 -3.242 1 74.38 62 PRO B N 1
ATOM 2747 C CA . PRO B 1 62 ? -18.328 13.523 -3.756 1 74.38 62 PRO B CA 1
ATOM 2748 C C . PRO B 1 62 ? -16.906 14.07 -3.648 1 74.38 62 PRO B C 1
ATOM 2750 O O . PRO B 1 62 ? -15.992 13.336 -3.262 1 74.38 62 PRO B O 1
ATOM 2753 N N . GLU B 1 63 ? -16.719 15.289 -3.977 1 77.38 63 GLU B N 1
ATOM 2754 C CA . GLU B 1 63 ? -15.438 15.961 -3.844 1 77.38 63 GLU B CA 1
ATOM 2755 C C . GLU B 1 63 ? -15 16.047 -2.383 1 77.38 63 GLU B C 1
ATOM 2757 O O . GLU B 1 63 ? -13.82 15.844 -2.07 1 77.38 63 GLU B O 1
ATOM 2762 N N . GLY B 1 64 ? -15.992 16.359 -1.518 1 84.44 64 GLY B N 1
ATOM 2763 C CA . GLY B 1 64 ? -15.727 16.422 -0.089 1 84.44 64 GLY B CA 1
ATOM 2764 C C . GLY B 1 64 ? -15.289 15.094 0.495 1 84.44 64 GLY B C 1
ATOM 2765 O O . GLY B 1 64 ? -14.414 15.055 1.359 1 84.44 64 GLY B O 1
ATOM 2766 N N . ARG B 1 65 ? -15.883 14.148 0.072 1 80.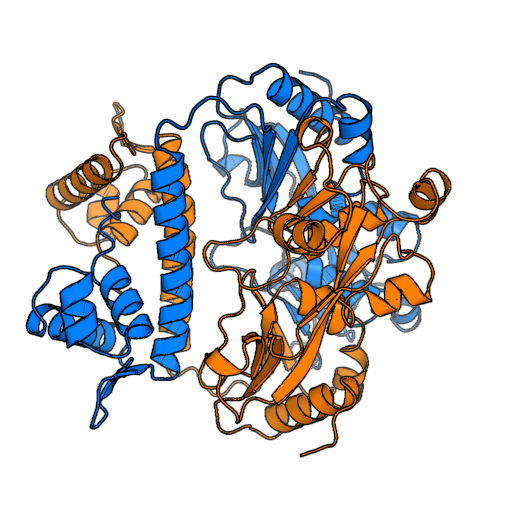06 65 ARG B N 1
ATOM 2767 C CA . ARG B 1 65 ? -15.555 12.812 0.561 1 80.06 65 ARG B CA 1
ATOM 2768 C C . ARG B 1 65 ? -14.141 12.422 0.162 1 80.06 65 ARG B C 1
ATOM 2770 O O . ARG B 1 65 ? -13.398 11.852 0.967 1 80.06 65 ARG B O 1
ATOM 2777 N N . ALA B 1 66 ? -13.742 12.664 -1.143 1 73.12 66 ALA B N 1
ATOM 2778 C CA . ALA B 1 66 ? -12.375 12.43 -1.584 1 73.12 66 ALA B CA 1
ATOM 2779 C C . ALA B 1 66 ? -11.375 13.148 -0.682 1 73.12 66 ALA B C 1
ATOM 2781 O O . ALA B 1 66 ? -10.367 12.562 -0.27 1 73.12 66 ALA B O 1
ATOM 2782 N N . LEU B 1 67 ? -11.695 14.344 -0.408 1 81.62 67 LEU B N 1
ATOM 2783 C CA . LEU B 1 67 ? -10.836 15.133 0.468 1 81.62 67 LEU B CA 1
ATOM 2784 C C . LEU B 1 67 ? -10.828 14.562 1.881 1 81.62 67 LEU B C 1
ATOM 2786 O O . LEU B 1 67 ? -9.766 14.461 2.506 1 81.62 67 LEU B O 1
ATOM 2790 N N . HIS B 1 68 ? -11.961 14.25 2.361 1 82.5 68 HIS B N 1
ATOM 2791 C CA . HIS B 1 68 ? -12.102 13.711 3.709 1 82.5 68 HIS B CA 1
ATOM 2792 C C . HIS B 1 68 ? -11.25 12.453 3.891 1 82.5 68 HIS B C 1
ATOM 2794 O O . HIS B 1 68 ? -10.594 12.289 4.922 1 82.5 68 HIS B O 1
ATOM 2800 N N . ASP B 1 69 ? -11.242 11.664 2.971 1 73.12 69 ASP B N 1
ATOM 2801 C CA . ASP B 1 69 ? -10.453 10.438 3.037 1 73.12 69 ASP B CA 1
ATOM 2802 C C . ASP B 1 69 ? -8.961 10.75 3.152 1 73.12 69 ASP B C 1
ATOM 2804 O O . ASP B 1 69 ? -8.266 10.164 3.98 1 73.12 69 ASP B O 1
ATOM 2808 N N . ILE B 1 70 ? -8.461 11.562 2.271 1 76.62 70 ILE B N 1
ATOM 2809 C CA . ILE B 1 70 ? -7.066 11.977 2.303 1 76.62 70 ILE B CA 1
ATOM 2810 C C . ILE B 1 70 ? -6.73 12.555 3.678 1 76.62 70 ILE B C 1
ATOM 2812 O O . ILE B 1 70 ? -5.738 12.156 4.297 1 76.62 70 ILE B O 1
ATOM 2816 N N . LEU B 1 71 ? -7.621 13.398 4.109 1 81.19 71 LEU B N 1
ATOM 2817 C CA . LEU B 1 71 ? -7.34 14.117 5.348 1 81.19 71 LEU B CA 1
ATOM 2818 C C . LEU B 1 71 ? -7.453 13.188 6.551 1 81.19 71 LEU B C 1
ATOM 2820 O O . LEU B 1 71 ? -6.699 13.328 7.52 1 81.19 71 LEU B O 1
ATOM 2824 N N . THR B 1 72 ? -8.398 12.359 6.535 1 77.38 72 THR B N 1
ATOM 2825 C CA . THR B 1 72 ? -8.547 11.414 7.637 1 77.38 72 THR B CA 1
ATOM 2826 C C . THR B 1 72 ? -7.285 10.578 7.805 1 77.38 72 THR B C 1
ATOM 2828 O O . THR B 1 72 ? -6.789 10.406 8.922 1 77.38 72 THR B O 1
ATOM 2831 N N . ARG B 1 73 ? -6.785 10.117 6.773 1 70.69 73 ARG B N 1
ATOM 2832 C CA . ARG B 1 73 ? -5.539 9.359 6.824 1 70.69 73 ARG B CA 1
ATOM 2833 C C . ARG B 1 73 ? -4.406 10.203 7.398 1 70.69 73 ARG B C 1
ATOM 2835 O O . ARG B 1 73 ? -3.66 9.742 8.266 1 70.69 73 ARG B O 1
ATOM 2842 N N . ALA B 1 74 ? -4.266 11.312 6.812 1 75 74 ALA B N 1
ATOM 2843 C CA . ALA B 1 74 ? -3.207 12.219 7.258 1 75 74 ALA B CA 1
ATOM 2844 C C . ALA B 1 74 ? -3.346 12.531 8.742 1 75 74 ALA B C 1
ATOM 2846 O O . ALA B 1 74 ? -2.373 12.445 9.5 1 75 74 ALA B O 1
ATOM 2847 N N . VAL B 1 75 ? -4.516 12.828 9.156 1 77.81 75 VAL B N 1
ATOM 2848 C CA . VAL B 1 75 ? -4.777 13.195 10.547 1 77.81 75 VAL B CA 1
ATOM 2849 C C . VAL B 1 75 ? -4.488 12 11.461 1 77.81 75 VAL B C 1
ATOM 2851 O O . VAL B 1 75 ? -3.85 12.156 12.5 1 77.81 75 VAL B O 1
ATOM 2854 N N . THR B 1 76 ? -4.891 10.891 11.062 1 69.38 76 THR B N 1
ATOM 2855 C CA . THR B 1 76 ? -4.664 9.68 11.844 1 69.38 76 THR B CA 1
ATOM 2856 C C . THR B 1 76 ? -3.172 9.383 11.961 1 69.38 76 THR B C 1
ATOM 2858 O O . THR B 1 76 ? -2.688 9.047 13.047 1 69.38 76 THR B O 1
ATOM 2861 N N . GLN B 1 77 ? -2.537 9.539 10.883 1 68.94 77 GLN B N 1
ATOM 2862 C CA . GLN B 1 77 ? -1.103 9.273 10.883 1 68.94 77 GLN B CA 1
ATOM 2863 C C . GLN B 1 77 ? -0.357 10.281 11.758 1 68.94 77 GLN B C 1
ATOM 2865 O O . GLN B 1 77 ? 0.595 9.922 12.453 1 68.94 77 GLN B O 1
ATOM 2870 N N . VAL B 1 78 ? -0.763 11.492 11.711 1 72.56 78 VAL B N 1
ATOM 2871 C CA . VAL B 1 78 ? -0.14 12.523 12.523 1 72.56 78 VAL B CA 1
ATOM 2872 C C . VAL B 1 78 ? -0.406 12.25 14.008 1 72.56 78 VAL B C 1
ATOM 2874 O O . VAL B 1 78 ? 0.498 12.367 14.836 1 72.56 78 VAL B O 1
ATOM 2877 N N . ASP B 1 79 ? -1.605 11.836 14.289 1 68.56 79 ASP B N 1
ATOM 2878 C CA . ASP B 1 79 ? -1.94 11.523 15.68 1 68.56 79 ASP B CA 1
ATOM 2879 C C . ASP B 1 79 ? -1.15 10.32 16.172 1 68.56 79 ASP B C 1
ATOM 2881 O O . ASP B 1 79 ? -0.663 10.32 17.312 1 68.56 79 ASP B O 1
ATOM 2885 N N . ALA B 1 80 ? -1.095 9.375 15.336 1 65.12 80 ALA B N 1
ATOM 2886 C CA . ALA B 1 80 ? -0.327 8.18 15.695 1 65.12 80 ALA B CA 1
ATOM 2887 C C . ALA B 1 80 ? 1.138 8.531 15.945 1 65.12 80 ALA B C 1
ATOM 2889 O O . ALA B 1 80 ? 1.752 8.016 16.891 1 65.12 80 ALA B O 1
ATOM 2890 N N . LEU B 1 81 ? 1.648 9.336 15.102 1 63 81 LEU B N 1
ATOM 2891 C CA . LEU B 1 81 ? 3.031 9.766 15.273 1 63 81 LEU B CA 1
ATOM 2892 C C . LEU B 1 81 ? 3.203 10.531 16.578 1 63 81 LEU B C 1
ATOM 2894 O O . LEU B 1 81 ? 4.172 10.305 17.312 1 63 81 LEU B O 1
ATOM 2898 N N . ALA B 1 82 ? 2.312 11.398 16.812 1 63.97 82 ALA B N 1
ATOM 2899 C CA . ALA B 1 82 ? 2.357 12.172 18.062 1 63.97 82 ALA B CA 1
ATOM 2900 C C . ALA B 1 82 ? 2.344 11.258 19.281 1 63.97 82 ALA B C 1
ATOM 2902 O O . ALA B 1 82 ? 3.074 11.484 20.25 1 63.97 82 ALA B O 1
ATOM 2903 N N . GLU B 1 83 ? 1.487 10.266 19.188 1 62.66 83 GLU B N 1
ATOM 2904 C CA . GLU B 1 83 ? 1.404 9.289 20.266 1 62.66 83 GLU B CA 1
ATOM 2905 C C . GLU B 1 83 ? 2.699 8.492 20.406 1 62.66 83 GLU B C 1
ATOM 2907 O O . GLU B 1 83 ? 3.166 8.234 21.516 1 62.66 83 GLU B O 1
ATOM 2912 N N . ALA B 1 84 ? 3.121 8.086 19.266 1 58.44 84 ALA B N 1
ATOM 2913 C CA . ALA B 1 84 ? 4.344 7.289 19.25 1 58.44 84 ALA B CA 1
ATOM 2914 C C . ALA B 1 84 ? 5.523 8.078 19.812 1 58.44 84 ALA B C 1
ATOM 2916 O O . ALA B 1 84 ? 6.449 7.496 20.391 1 58.44 84 ALA B O 1
ATOM 2917 N N . LEU B 1 85 ? 5.484 9.258 19.422 1 55.12 85 LEU B N 1
ATOM 2918 C CA . LEU B 1 85 ? 6.582 10.109 19.859 1 55.12 85 LEU B CA 1
ATOM 2919 C C . LEU B 1 85 ? 6.484 10.383 21.359 1 55.12 85 LEU B C 1
ATOM 2921 O O . LEU B 1 85 ? 7.41 10.938 21.953 1 55.12 85 LEU B O 1
ATOM 2925 N N . ARG B 1 86 ? 5.348 9.992 21.812 1 47.28 86 ARG B N 1
ATOM 2926 C CA . ARG B 1 86 ? 5.266 10.039 23.266 1 47.28 86 ARG B CA 1
ATOM 2927 C C . ARG B 1 86 ? 6.094 8.93 23.906 1 47.28 86 ARG B C 1
ATOM 2929 O O . ARG B 1 86 ? 6.215 7.84 23.328 1 47.28 86 ARG B O 1
ATOM 2936 N N . PRO B 1 87 ? 6.879 9.266 24.828 1 42.66 87 PRO B N 1
ATOM 2937 C CA . PRO B 1 87 ? 7.754 8.289 25.484 1 42.66 87 PRO B CA 1
ATOM 2938 C C . PRO B 1 87 ? 7.055 6.961 25.766 1 42.66 87 PRO B C 1
ATOM 2940 O O . PRO B 1 87 ? 5.973 6.938 26.359 1 42.66 87 PRO B O 1
ATOM 2943 N N . GLN B 1 88 ? 6.676 6.262 24.859 1 41.06 88 GLN B N 1
ATOM 2944 C CA . GLN B 1 88 ? 6.176 4.941 25.234 1 41.06 88 GLN B CA 1
ATOM 2945 C C . GLN B 1 88 ? 7.297 4.066 25.781 1 41.06 88 GLN B C 1
ATOM 2947 O O . GLN B 1 88 ? 8.461 4.227 25.406 1 41.06 88 GLN B O 1
ATOM 2952 N N . PRO B 1 89 ? 6.977 3.506 26.875 1 39.94 89 PRO B N 1
ATOM 2953 C CA . PRO B 1 89 ? 7.953 2.537 27.375 1 39.94 89 PRO B CA 1
ATOM 2954 C C . PRO B 1 89 ? 8.578 1.698 26.266 1 39.94 89 PRO B C 1
ATOM 2956 O O . PRO B 1 89 ? 7.992 1.558 25.188 1 39.94 89 PRO B O 1
ATOM 2959 N N . ARG B 1 90 ? 9.844 1.201 26.359 1 39.75 90 ARG B N 1
ATOM 2960 C CA . ARG B 1 90 ? 10.914 0.5 25.656 1 39.75 90 ARG B CA 1
ATOM 2961 C C . ARG B 1 90 ? 10.383 -0.722 24.922 1 39.75 90 ARG B C 1
ATOM 2963 O O . ARG B 1 90 ? 10.391 -1.831 25.453 1 39.75 90 ARG B O 1
ATOM 2970 N N . ARG B 1 91 ? 9.172 -0.918 24.625 1 43.41 91 ARG B N 1
ATOM 2971 C CA . ARG B 1 91 ? 9.023 -2.281 24.125 1 43.41 91 ARG B CA 1
ATOM 2972 C C . ARG B 1 91 ? 9.906 -2.52 22.906 1 43.41 91 ARG B C 1
ATOM 2974 O O . ARG B 1 91 ? 10.086 -1.622 22.078 1 43.41 91 ARG B O 1
ATOM 2981 N N . LYS B 1 92 ? 10.727 -3.629 22.75 1 59.69 92 LYS B N 1
ATOM 2982 C CA . LYS B 1 92 ? 11.75 -4.402 22.062 1 59.69 92 LYS B CA 1
ATOM 2983 C C . LYS B 1 92 ? 11.336 -4.715 20.641 1 59.69 92 LYS B C 1
ATOM 2985 O O . LYS B 1 92 ? 11.82 -5.68 20.031 1 59.69 92 LYS B O 1
ATOM 2990 N N . THR B 1 93 ? 10.344 -3.986 19.984 1 73.56 93 THR B N 1
ATOM 2991 C CA . THR B 1 93 ? 9.969 -4.352 18.625 1 73.56 93 THR B CA 1
ATOM 2992 C C . THR B 1 93 ? 10.867 -3.646 17.609 1 73.56 93 THR B C 1
ATOM 2994 O O . THR B 1 93 ? 11.023 -2.424 17.656 1 73.56 93 THR B O 1
ATOM 2997 N N . LEU B 1 94 ? 11.547 -4.438 16.781 1 81.25 94 LEU B N 1
ATOM 2998 C CA . LEU B 1 94 ? 12.359 -3.922 15.68 1 81.25 94 LEU B CA 1
ATOM 2999 C C . LEU B 1 94 ? 11.477 -3.5 14.508 1 81.25 94 LEU B C 1
ATOM 3001 O O . LEU B 1 94 ? 10.758 -4.324 13.938 1 81.25 94 LEU B O 1
ATOM 3005 N N . ARG B 1 95 ? 11.547 -2.258 14.188 1 83.88 95 ARG B N 1
ATOM 3006 C CA . ARG B 1 95 ? 10.695 -1.7 13.148 1 83.88 95 ARG B CA 1
ATOM 3007 C C . ARG B 1 95 ? 11.5 -1.381 11.891 1 83.88 95 ARG B C 1
ATOM 3009 O O . ARG B 1 95 ? 12.539 -0.723 11.969 1 83.88 95 ARG B O 1
ATOM 3016 N N . LEU B 1 96 ? 11.07 -1.942 10.75 1 88.44 96 LEU B N 1
ATOM 3017 C CA . LEU B 1 96 ? 11.641 -1.632 9.438 1 88.44 96 LEU B CA 1
ATOM 3018 C C . LEU B 1 96 ? 10.609 -0.948 8.547 1 88.44 96 LEU B C 1
ATOM 3020 O O . LEU B 1 96 ? 9.523 -1.484 8.328 1 88.44 96 LEU B O 1
ATOM 3024 N N . CYS B 1 97 ? 10.93 0.208 8.078 1 87.19 97 CYS B N 1
ATOM 3025 C CA . CYS B 1 97 ? 10.086 0.947 7.152 1 87.19 97 CYS B CA 1
ATOM 3026 C C . CYS B 1 97 ? 10.602 0.82 5.723 1 87.19 97 CYS B C 1
ATOM 3028 O O . CYS B 1 97 ? 11.805 0.95 5.48 1 87.19 97 CYS B O 1
ATOM 3030 N N . THR B 1 98 ? 9.734 0.528 4.832 1 90.19 98 THR B N 1
ATOM 3031 C CA . THR B 1 98 ? 10.102 0.429 3.422 1 90.19 98 THR B CA 1
ATOM 3032 C C . THR B 1 98 ? 8.867 0.586 2.533 1 90.19 98 THR B C 1
ATOM 3034 O O . THR B 1 98 ? 7.816 1.037 2.994 1 90.19 98 THR B O 1
ATOM 3037 N N . ASP B 1 99 ? 9.047 0.413 1.265 1 87.56 99 ASP B N 1
ATOM 3038 C CA . ASP B 1 99 ? 7.902 0.51 0.369 1 87.56 99 ASP B CA 1
ATOM 3039 C C . ASP B 1 99 ? 7.301 -0.867 0.091 1 87.56 99 ASP B C 1
ATOM 3041 O O . ASP B 1 99 ? 7.871 -1.888 0.485 1 87.56 99 ASP B O 1
ATOM 3045 N N . TYR B 1 100 ? 6.184 -0.869 -0.564 1 86.19 100 TYR B N 1
ATOM 3046 C CA . TYR B 1 100 ? 5.438 -2.098 -0.799 1 86.19 100 TYR B CA 1
ATOM 3047 C C . TYR B 1 100 ? 6.23 -3.061 -1.676 1 86.19 100 TYR B C 1
ATOM 3049 O O . TYR B 1 100 ? 6.27 -4.262 -1.408 1 86.19 100 TYR B O 1
ATOM 3057 N N . ALA B 1 101 ? 6.859 -2.545 -2.609 1 89.81 101 ALA B N 1
ATOM 3058 C CA . ALA B 1 101 ? 7.562 -3.4 -3.561 1 89.81 101 ALA B CA 1
ATOM 3059 C C . ALA B 1 101 ? 8.719 -4.133 -2.889 1 89.81 101 ALA B C 1
ATOM 3061 O O . ALA B 1 101 ? 8.828 -5.359 -2.986 1 89.81 101 ALA B O 1
ATOM 3062 N N . PHE B 1 102 ? 9.531 -3.385 -2.148 1 92.94 102 PHE B N 1
ATOM 3063 C CA . PHE B 1 102 ? 10.672 -3.996 -1.474 1 92.94 102 PHE B CA 1
ATOM 3064 C C . PHE B 1 102 ? 10.203 -4.996 -0.425 1 92.94 102 PHE B C 1
ATOM 3066 O O . PHE B 1 102 ? 10.758 -6.094 -0.319 1 92.94 102 PHE B O 1
ATOM 3073 N N . SER B 1 103 ? 9.234 -4.605 0.312 1 93.12 103 SER B N 1
ATOM 3074 C CA . SER B 1 103 ? 8.742 -5.465 1.381 1 93.12 103 SER B CA 1
ATOM 3075 C C . SER B 1 103 ? 8.195 -6.777 0.827 1 93.12 103 SER B C 1
ATOM 3077 O O . SER B 1 103 ? 8.531 -7.855 1.329 1 93.12 103 SER B O 1
ATOM 3079 N N . SER B 1 104 ? 7.445 -6.73 -0.252 1 90.81 104 SER B N 1
ATOM 3080 C CA . SER B 1 104 ? 6.746 -7.91 -0.757 1 90.81 104 SER B CA 1
ATOM 3081 C C . SER B 1 104 ? 7.66 -8.766 -1.628 1 90.81 104 SER B C 1
ATOM 3083 O O . SER B 1 104 ? 7.633 -9.992 -1.55 1 90.81 104 SER B O 1
ATOM 3085 N N . LEU B 1 105 ? 8.508 -8.156 -2.398 1 92.31 105 LEU B N 1
ATOM 3086 C CA . LEU B 1 105 ? 9.18 -8.891 -3.465 1 92.31 105 LEU B CA 1
ATOM 3087 C C . LEU B 1 105 ? 10.594 -9.273 -3.053 1 92.31 105 LEU B C 1
ATOM 3089 O O . LEU B 1 105 ? 11.18 -10.211 -3.602 1 92.31 105 LEU B O 1
ATOM 3093 N N . TRP B 1 106 ? 11.125 -8.484 -2.15 1 94.5 106 TRP B N 1
ATOM 3094 C CA . TRP B 1 106 ? 12.508 -8.766 -1.77 1 94.5 106 TRP B CA 1
ATOM 3095 C C . TRP B 1 106 ? 12.586 -9.258 -0.329 1 94.5 106 TRP B C 1
ATOM 3097 O O . TRP B 1 106 ? 13.203 -10.289 -0.051 1 94.5 106 TRP B O 1
ATOM 3107 N N . LEU B 1 107 ? 11.984 -8.531 0.601 1 94.69 107 LEU B N 1
ATOM 3108 C CA . LEU B 1 107 ? 12.156 -8.75 2.033 1 94.69 107 LEU B CA 1
ATOM 3109 C C . LEU B 1 107 ? 11.414 -10.008 2.482 1 94.69 107 LEU B C 1
ATOM 3111 O O . LEU B 1 107 ? 12.008 -10.883 3.119 1 94.69 107 LEU B O 1
ATOM 3115 N N . MET B 1 108 ? 10.156 -10.148 2.129 1 91.75 108 MET B N 1
ATOM 3116 C CA . MET B 1 108 ? 9.312 -11.203 2.682 1 91.75 108 MET B CA 1
ATOM 3117 C C . MET B 1 108 ? 9.828 -12.578 2.281 1 91.75 108 MET B C 1
ATOM 3119 O O . MET B 1 108 ? 9.867 -13.5 3.102 1 91.75 108 MET B O 1
ATOM 3123 N N . PRO B 1 109 ? 10.32 -12.758 1.094 1 89.44 109 PRO B N 1
ATOM 3124 C CA . PRO B 1 109 ? 10.82 -14.086 0.72 1 89.44 109 PRO B CA 1
ATOM 3125 C C . PRO B 1 109 ? 12.094 -14.469 1.466 1 89.44 109 PRO B C 1
ATOM 3127 O O . PRO B 1 109 ? 12.492 -15.641 1.454 1 89.44 109 PRO B O 1
ATOM 3130 N N . ARG B 1 110 ? 12.703 -13.508 2.104 1 93.06 110 ARG B N 1
ATOM 3131 C CA . ARG B 1 110 ? 14 -13.75 2.721 1 93.06 110 ARG B CA 1
ATOM 3132 C C . ARG B 1 110 ? 13.914 -13.633 4.238 1 93.06 110 ARG B C 1
ATOM 3134 O O . ARG B 1 110 ? 14.797 -14.125 4.953 1 93.06 110 ARG B O 1
ATOM 3141 N N . LEU B 1 111 ? 12.883 -12.992 4.719 1 94.12 111 LEU B N 1
ATOM 3142 C CA . LEU B 1 111 ? 12.812 -12.555 6.105 1 94.12 111 LEU B CA 1
ATOM 3143 C C . LEU B 1 111 ? 12.836 -13.742 7.062 1 94.12 111 LEU B C 1
ATOM 3145 O O . LEU B 1 111 ? 13.242 -13.602 8.219 1 94.12 111 LEU B O 1
ATOM 3149 N N . HIS B 1 112 ? 12.414 -14.898 6.629 1 89.19 112 HIS B N 1
ATOM 3150 C CA . HIS B 1 112 ? 12.406 -16.094 7.469 1 89.19 112 HIS B CA 1
ATOM 3151 C C . HIS B 1 112 ? 13.812 -16.453 7.922 1 89.19 112 HIS B C 1
ATOM 3153 O O . HIS B 1 112 ? 14 -17 9.008 1 89.19 112 HIS B O 1
ATOM 3159 N N . LEU B 1 113 ? 14.805 -16.141 7.094 1 91.62 113 LEU B N 1
ATOM 3160 C CA . LEU B 1 113 ? 16.188 -16.422 7.449 1 91.62 113 LEU B CA 1
ATOM 3161 C C . LEU B 1 113 ? 16.609 -15.602 8.664 1 91.62 113 LEU B C 1
ATOM 3163 O O . LEU B 1 113 ? 17.25 -16.125 9.578 1 91.62 113 LEU B O 1
ATOM 3167 N N . PHE B 1 114 ? 16.234 -14.367 8.703 1 93.56 114 PHE B N 1
ATOM 3168 C CA . PHE B 1 114 ? 16.547 -13.516 9.844 1 93.56 114 PHE B CA 1
ATOM 3169 C C . PHE B 1 114 ? 15.781 -13.953 11.078 1 93.56 114 PHE B C 1
ATOM 3171 O O . PHE B 1 114 ? 16.344 -14.023 12.172 1 93.56 114 PHE B O 1
ATOM 3178 N N . ARG B 1 115 ? 14.516 -14.188 10.891 1 89.5 115 ARG B N 1
ATOM 3179 C CA . ARG B 1 115 ? 13.656 -14.547 12.008 1 89.5 115 ARG B CA 1
ATOM 3180 C C . ARG B 1 115 ? 14.086 -15.867 12.633 1 89.5 115 ARG B C 1
ATOM 3182 O O . ARG B 1 115 ? 13.977 -16.062 13.844 1 89.5 115 ARG B O 1
ATOM 3189 N N . ALA B 1 116 ? 14.555 -16.797 11.844 1 87.94 116 ALA B N 1
ATOM 3190 C CA . ALA B 1 116 ? 15.07 -18.062 12.344 1 87.94 116 ALA B CA 1
ATOM 3191 C C . ALA B 1 116 ? 16.312 -17.859 13.195 1 87.94 116 ALA B C 1
ATOM 3193 O O . ALA B 1 116 ? 16.516 -18.547 14.203 1 87.94 116 ALA B O 1
ATOM 3194 N N . ALA B 1 117 ? 17.125 -16.922 12.789 1 89.94 117 ALA B N 1
ATOM 3195 C CA . ALA B 1 117 ? 18.375 -16.625 13.492 1 89.94 117 ALA B CA 1
ATOM 3196 C C . ALA B 1 117 ? 18.109 -15.797 14.75 1 89.94 117 ALA B C 1
ATOM 3198 O O . ALA B 1 117 ? 18.906 -15.812 15.688 1 89.94 117 ALA B O 1
ATOM 3199 N N . HIS B 1 118 ? 17 -15.109 14.75 1 89.06 118 HIS B N 1
ATOM 3200 C CA . HIS B 1 118 ? 16.656 -14.242 15.867 1 89.06 118 HIS B CA 1
ATOM 3201 C C . HIS B 1 118 ? 15.203 -14.43 16.297 1 89.06 118 HIS B C 1
ATOM 3203 O O . HIS B 1 118 ? 14.414 -13.484 16.266 1 89.06 118 HIS B O 1
ATOM 3209 N N . PRO B 1 119 ? 14.906 -15.586 16.797 1 82.69 119 PRO B N 1
ATOM 3210 C CA . PRO B 1 119 ? 13.516 -15.914 17.141 1 82.69 119 PRO B CA 1
ATOM 3211 C C . PRO B 1 119 ? 12.969 -15.055 18.281 1 82.69 119 PRO B C 1
ATOM 3213 O O . PRO B 1 119 ? 11.758 -14.977 18.484 1 82.69 119 PRO B O 1
ATOM 3216 N N . GLU B 1 120 ? 13.805 -14.406 18.922 1 78.44 120 GLU B N 1
ATOM 3217 C CA . GLU B 1 120 ? 13.422 -13.625 20.094 1 78.44 120 GLU B CA 1
ATOM 3218 C C . GLU B 1 120 ? 12.945 -12.234 19.688 1 78.44 120 GLU B C 1
ATOM 3220 O O . GLU B 1 120 ? 12.312 -11.539 20.5 1 78.44 120 GLU B O 1
ATOM 3225 N N . LEU B 1 121 ? 13.266 -11.844 18.531 1 82.12 121 LEU B N 1
ATOM 3226 C CA . LEU B 1 121 ? 12.953 -10.484 18.109 1 82.12 121 LEU B CA 1
ATOM 3227 C C . LEU B 1 121 ? 11.562 -10.406 17.5 1 82.12 121 LEU B C 1
ATOM 3229 O O . LEU B 1 121 ? 11.164 -11.289 16.734 1 82.12 121 LEU B O 1
ATOM 3233 N N . GLU B 1 122 ? 10.852 -9.406 17.953 1 82.31 122 GLU B N 1
ATOM 3234 C CA . GLU B 1 122 ? 9.609 -9.039 17.281 1 82.31 122 GLU B CA 1
ATOM 3235 C C . GLU B 1 122 ? 9.844 -8.008 16.188 1 82.31 122 GLU B C 1
ATOM 3237 O O . GLU B 1 122 ? 10.516 -7 16.422 1 82.31 122 GLU B O 1
ATOM 3242 N N . LEU B 1 123 ? 9.289 -8.383 15.016 1 88.06 123 LEU B N 1
ATOM 3243 C CA . LEU B 1 123 ? 9.516 -7.496 13.883 1 88.06 123 LEU B CA 1
ATOM 3244 C C . LEU B 1 123 ? 8.211 -6.836 13.438 1 88.06 123 LEU B C 1
ATOM 3246 O O . LEU B 1 123 ? 7.164 -7.48 13.422 1 88.06 123 LEU B O 1
ATOM 3250 N N . GLN B 1 124 ? 8.336 -5.621 13.18 1 87.56 124 GLN B N 1
ATOM 3251 C CA . GLN B 1 124 ? 7.258 -4.867 12.547 1 87.56 124 GLN B CA 1
ATOM 3252 C C . GLN B 1 124 ? 7.715 -4.277 11.211 1 87.56 124 GLN B C 1
ATOM 3254 O O . GLN B 1 124 ? 8.656 -3.486 11.172 1 87.56 124 GLN B O 1
ATOM 3259 N N . ILE B 1 125 ? 7.051 -4.707 10.125 1 89.62 125 ILE B N 1
ATOM 3260 C CA . ILE B 1 125 ? 7.316 -4.16 8.797 1 89.62 125 ILE B CA 1
ATOM 3261 C C . ILE B 1 125 ? 6.258 -3.123 8.445 1 89.62 125 ILE B C 1
ATOM 3263 O O . ILE B 1 125 ? 5.062 -3.43 8.422 1 89.62 125 ILE B O 1
ATOM 3267 N N . VAL B 1 126 ? 6.707 -1.974 8.203 1 85.19 126 VAL B N 1
ATOM 3268 C CA . VAL B 1 126 ? 5.828 -0.885 7.781 1 85.19 126 VAL B CA 1
ATOM 3269 C C . VAL B 1 126 ? 6.066 -0.571 6.309 1 85.19 126 VAL B C 1
ATOM 3271 O O . VAL B 1 126 ? 7.086 0.019 5.945 1 85.19 126 VAL B O 1
ATOM 3274 N N . ALA B 1 127 ? 5.121 -0.982 5.527 1 85.25 127 ALA B N 1
ATOM 3275 C CA . ALA B 1 127 ? 5.199 -0.755 4.086 1 85.25 127 ALA B CA 1
ATOM 3276 C C . ALA B 1 127 ? 4.375 0.461 3.676 1 85.25 127 ALA B C 1
ATOM 3278 O O . ALA B 1 127 ? 3.191 0.557 4.008 1 85.25 127 ALA B O 1
ATOM 3279 N N . LEU B 1 128 ? 5.086 1.303 2.961 1 76.81 128 LEU B N 1
ATOM 3280 C CA . LEU B 1 128 ? 4.453 2.533 2.496 1 76.81 128 LEU B CA 1
ATOM 3281 C C . LEU B 1 128 ? 4.605 2.684 0.986 1 76.81 128 LEU B C 1
ATOM 3283 O O . LEU B 1 128 ? 5.488 2.07 0.382 1 76.81 128 LEU B O 1
ATOM 3287 N N . GLN B 1 129 ? 3.605 3.32 0.357 1 68.81 129 GLN B N 1
ATOM 3288 C CA . GLN B 1 129 ? 3.75 3.594 -1.068 1 68.81 129 GLN B CA 1
ATOM 3289 C C . GLN B 1 129 ? 5.07 4.301 -1.362 1 68.81 129 GLN B C 1
ATOM 3291 O O . GLN B 1 129 ? 5.785 3.93 -2.293 1 68.81 129 GLN B O 1
ATOM 3296 N N . HIS B 1 130 ? 5.336 5.305 -0.59 1 62.16 130 HIS B N 1
ATOM 3297 C CA . HIS B 1 130 ? 6.617 5.996 -0.648 1 62.16 130 HIS B CA 1
ATOM 3298 C C . HIS B 1 130 ? 7.266 6.074 0.73 1 62.16 130 HIS B C 1
ATOM 3300 O O . HIS B 1 130 ? 6.75 6.75 1.626 1 62.16 130 HIS B O 1
ATOM 3306 N N . ALA B 1 131 ? 8.359 5.066 0.744 1 60.03 131 ALA B N 1
ATOM 3307 C CA . ALA B 1 131 ? 9.055 5.09 2.029 1 60.03 131 ALA B CA 1
ATOM 3308 C C . ALA B 1 131 ? 9.984 6.301 2.131 1 60.03 131 ALA B C 1
ATOM 3310 O O . ALA B 1 131 ? 10.789 6.547 1.233 1 60.03 131 ALA B O 1
ATOM 3311 N N . GLY B 1 132 ? 9.523 7.324 2.719 1 57.25 132 GLY B N 1
ATOM 3312 C CA . GLY B 1 132 ? 10.398 8.469 2.928 1 57.25 132 GLY B CA 1
ATOM 3313 C C . GLY B 1 132 ? 11.781 8.078 3.414 1 57.25 132 GLY B C 1
ATOM 3314 O O . GLY B 1 132 ? 11.992 6.945 3.854 1 57.25 132 GLY B O 1
ATOM 3315 N N . THR B 1 133 ? 13.023 8.555 2.785 1 52.84 133 THR B N 1
ATOM 3316 C CA . THR B 1 133 ? 14.43 8.25 3.027 1 52.84 133 THR B CA 1
ATOM 3317 C C . THR B 1 133 ? 14.797 8.5 4.488 1 52.84 133 THR B C 1
ATOM 3319 O O . THR B 1 133 ? 15.828 8.016 4.965 1 52.84 133 THR B O 1
ATOM 3322 N N . ARG B 1 134 ? 14.125 9.438 5.184 1 47.97 134 ARG B N 1
ATOM 3323 C CA . ARG B 1 134 ? 14.781 9.914 6.395 1 47.97 134 ARG B CA 1
ATOM 3324 C C . ARG B 1 134 ? 13.844 9.836 7.594 1 47.97 134 ARG B C 1
ATOM 3326 O O . ARG B 1 134 ? 12.695 10.281 7.516 1 47.97 134 ARG B O 1
ATOM 3333 N N . ALA B 1 135 ? 13.57 8.609 8.32 1 46.19 135 ALA B N 1
ATOM 3334 C CA . ALA B 1 135 ? 13.047 8.727 9.68 1 46.19 135 ALA B CA 1
ATOM 3335 C C . ALA B 1 135 ? 14.125 8.43 10.711 1 46.19 135 ALA B C 1
ATOM 3337 O O . ALA B 1 135 ? 14.945 7.527 10.516 1 46.19 135 ALA B O 1
ATOM 3338 N N . GLU B 1 136 ? 14.445 9.352 11.695 1 43.12 136 GLU B N 1
ATOM 3339 C CA . GLU B 1 136 ? 15.375 9.094 12.789 1 43.12 136 GLU B CA 1
ATOM 3340 C C . GLU B 1 136 ? 14.93 7.898 13.625 1 43.12 136 GLU B C 1
ATOM 3342 O O . GLU B 1 136 ? 13.812 7.879 14.141 1 43.12 136 GLU B O 1
ATOM 3347 N N . GLY B 1 137 ? 15.625 7.035 13.836 1 52.09 137 GLY B N 1
ATOM 3348 C CA . GLY B 1 137 ? 15.57 5.906 14.75 1 52.09 137 GLY B CA 1
ATOM 3349 C C . GLY B 1 137 ? 15 4.652 14.109 1 52.09 137 GLY B C 1
ATOM 3350 O O . GLY B 1 137 ? 15.047 3.572 14.703 1 52.09 137 GLY B O 1
ATOM 3351 N N . GLU B 1 138 ? 14.555 4.957 12.828 1 65.75 138 GLU B N 1
ATOM 3352 C CA . GLU B 1 138 ? 14.008 3.76 12.195 1 65.75 138 GLU B CA 1
ATOM 3353 C C . GLU B 1 138 ? 14.922 3.248 11.094 1 65.75 138 GLU B C 1
ATOM 3355 O O . GLU B 1 138 ? 15.742 4 10.562 1 65.75 138 GLU B O 1
ATOM 3360 N N . MET B 1 139 ? 14.984 2.047 11.141 1 81 139 MET B N 1
ATOM 3361 C CA . MET B 1 139 ? 15.594 1.412 9.977 1 81 139 MET B CA 1
ATOM 3362 C C . MET B 1 139 ? 14.648 1.439 8.781 1 81 139 MET B C 1
ATOM 3364 O O . MET B 1 139 ? 13.453 1.195 8.922 1 81 139 MET B O 1
ATOM 3368 N N . ALA B 1 140 ? 15.242 1.977 7.73 1 87.19 140 ALA B N 1
ATOM 3369 C CA . ALA B 1 140 ? 14.414 2.041 6.531 1 87.19 140 ALA B CA 1
ATOM 3370 C C . ALA B 1 140 ? 15.188 1.585 5.297 1 87.19 140 ALA B C 1
ATOM 3372 O O . ALA B 1 140 ? 16.406 1.726 5.242 1 87.19 140 ALA B O 1
ATOM 3373 N N . VAL B 1 141 ? 14.531 0.984 4.469 1 91.06 141 VAL B N 1
ATOM 3374 C CA . VAL B 1 141 ? 14.992 0.766 3.102 1 91.06 141 VAL B CA 1
ATOM 3375 C C . VAL B 1 141 ? 14.172 1.614 2.137 1 91.06 141 VAL B C 1
ATOM 3377 O O . VAL B 1 141 ? 12.953 1.438 2.029 1 91.06 141 VAL B O 1
ATOM 3380 N N . VAL B 1 142 ? 14.883 2.523 1.452 1 89.94 142 VAL B N 1
ATOM 3381 C CA . VAL B 1 142 ? 14.141 3.502 0.662 1 89.94 142 VAL B CA 1
ATOM 3382 C C . VAL B 1 142 ? 14.711 3.561 -0.754 1 89.94 142 VAL B C 1
ATOM 3384 O O . VAL B 1 142 ? 15.914 3.363 -0.957 1 89.94 142 VAL B O 1
ATOM 3387 N N . PHE B 1 143 ? 13.82 3.836 -1.657 1 90.75 143 PHE B N 1
ATOM 3388 C CA . PHE B 1 143 ? 14.266 4.141 -3.01 1 90.75 143 PHE B CA 1
ATOM 3389 C C . PHE B 1 143 ? 14.633 5.613 -3.139 1 90.75 143 PHE B C 1
ATOM 3391 O O . PHE B 1 143 ? 13.82 6.492 -2.842 1 90.75 143 PHE B O 1
ATOM 3398 N N . ALA B 1 144 ? 15.844 5.867 -3.471 1 89.62 144 ALA B N 1
ATOM 3399 C CA . ALA B 1 144 ? 16.344 7.238 -3.5 1 89.62 144 ALA B CA 1
ATOM 3400 C C . ALA B 1 144 ? 17.531 7.367 -4.438 1 89.62 144 ALA B C 1
ATOM 3402 O O . ALA B 1 144 ? 17.938 6.395 -5.074 1 89.62 144 ALA B O 1
ATOM 3403 N N . SER B 1 145 ? 17.906 8.617 -4.59 1 90.31 145 SER B N 1
ATOM 3404 C CA . SER B 1 145 ? 19.172 8.883 -5.27 1 90.31 145 SER B CA 1
ATOM 3405 C C . SER B 1 145 ? 20.297 9.102 -4.27 1 90.31 145 SER B C 1
ATOM 3407 O O . SER B 1 145 ? 20.062 9.57 -3.154 1 90.31 145 SER B O 1
ATOM 3409 N N . ARG B 1 146 ? 21.453 8.727 -4.711 1 88.06 146 ARG B N 1
ATOM 3410 C CA . ARG B 1 146 ? 22.641 8.977 -3.895 1 88.06 146 ARG B CA 1
ATOM 3411 C C . ARG B 1 146 ? 22.734 10.453 -3.514 1 88.06 146 ARG B C 1
ATOM 3413 O O . ARG B 1 146 ? 23.094 10.781 -2.381 1 88.06 146 ARG B O 1
ATOM 3420 N N . ALA B 1 147 ? 22.391 11.281 -4.371 1 84.44 147 ALA B N 1
ATOM 3421 C CA . ALA B 1 147 ? 22.469 12.719 -4.152 1 84.44 147 ALA B CA 1
ATOM 3422 C C . ALA B 1 147 ? 21.531 13.156 -3.027 1 84.44 147 ALA B C 1
ATOM 3424 O O . ALA B 1 147 ? 21.859 14.055 -2.254 1 84.44 147 ALA B O 1
ATOM 3425 N N . GLU B 1 148 ? 20.453 12.492 -2.955 1 78.81 148 GLU B N 1
ATOM 3426 C CA . GLU B 1 148 ? 19.438 12.836 -1.966 1 78.81 148 GLU B CA 1
ATOM 3427 C C . GLU B 1 148 ? 19.844 12.391 -0.567 1 78.81 148 GLU B C 1
ATOM 3429 O O . GLU B 1 148 ? 19.547 13.07 0.42 1 78.81 148 GLU B O 1
ATOM 3434 N N . LEU B 1 149 ? 20.469 11.258 -0.376 1 81 149 LEU B N 1
ATOM 3435 C CA . LEU B 1 149 ? 20.734 10.656 0.928 1 81 149 LEU B CA 1
ATOM 3436 C C . LEU B 1 149 ? 22.156 10.938 1.389 1 81 149 LEU B C 1
ATOM 3438 O O . LEU B 1 149 ? 22.453 10.836 2.578 1 81 149 LEU B O 1
ATOM 3442 N N . GLY B 1 150 ? 22.953 11.344 0.512 1 78.62 150 GLY B N 1
ATOM 3443 C CA . GLY B 1 150 ? 24.344 11.617 0.866 1 78.62 150 GLY B CA 1
ATOM 3444 C C . GLY B 1 150 ? 25.234 10.406 0.733 1 78.62 150 GLY B C 1
ATOM 3445 O O . GLY B 1 150 ? 24.766 9.289 0.549 1 78.62 150 GLY B O 1
ATOM 3446 N N . PRO B 1 151 ? 26.484 10.539 0.842 1 76.81 151 PRO B N 1
ATOM 3447 C CA . PRO B 1 151 ? 27.469 9.5 0.574 1 76.81 151 PRO B CA 1
ATOM 3448 C C . PRO B 1 151 ? 27.484 8.398 1.635 1 76.81 151 PRO B C 1
ATOM 3450 O O . PRO B 1 151 ? 27.938 7.285 1.372 1 76.81 151 PRO B O 1
ATOM 3453 N N . GLU B 1 152 ? 26.906 8.664 2.736 1 76.38 152 GLU B N 1
ATOM 3454 C CA . GLU B 1 152 ? 26.984 7.707 3.836 1 76.38 152 GLU B CA 1
ATOM 3455 C C . GLU B 1 152 ? 25.891 6.652 3.729 1 76.38 152 GLU B C 1
ATOM 3457 O O . GLU B 1 152 ? 25.938 5.621 4.402 1 76.38 152 GLU B O 1
ATOM 3462 N N . ALA B 1 153 ? 25.062 6.93 2.85 1 82.12 153 ALA B N 1
ATOM 3463 C CA . ALA B 1 153 ? 23.984 5.965 2.717 1 82.12 153 ALA B CA 1
ATOM 3464 C C . ALA B 1 153 ? 24.469 4.68 2.051 1 82.12 153 ALA B C 1
ATOM 3466 O O . ALA B 1 153 ? 25.266 4.723 1.116 1 82.12 153 ALA B O 1
ATOM 3467 N N . VAL B 1 154 ? 24 3.547 2.523 1 89.12 154 VAL B N 1
ATOM 3468 C CA . VAL B 1 154 ? 24.391 2.254 1.977 1 89.12 154 VAL B CA 1
ATOM 3469 C C . VAL B 1 154 ? 23.391 1.818 0.908 1 89.12 154 VAL B C 1
ATOM 3471 O O . VAL B 1 154 ? 22.203 1.609 1.202 1 89.12 154 VAL B O 1
ATOM 3474 N N . GLN B 1 155 ? 23.891 1.725 -0.28 1 93.19 155 GLN B N 1
ATOM 3475 C CA . GLN B 1 155 ? 23.047 1.232 -1.36 1 93.19 155 GLN B CA 1
ATOM 3476 C C . GLN B 1 155 ? 22.984 -0.292 -1.353 1 93.19 155 GLN B C 1
ATOM 3478 O O . GLN B 1 155 ? 24 -0.967 -1.423 1 93.19 155 GLN B O 1
ATOM 3483 N N . ILE B 1 156 ? 21.781 -0.771 -1.31 1 92.88 156 ILE B N 1
ATOM 3484 C CA . ILE B 1 156 ? 21.656 -2.223 -1.223 1 92.88 156 ILE B CA 1
ATOM 3485 C C . ILE B 1 156 ? 21.312 -2.793 -2.598 1 92.88 156 ILE B C 1
ATOM 3487 O O . ILE B 1 156 ? 21.594 -3.961 -2.879 1 92.88 156 ILE B O 1
ATOM 3491 N N . MET B 1 157 ? 20.797 -1.959 -3.457 1 94.06 157 MET B N 1
ATOM 3492 C CA . MET B 1 157 ? 20.438 -2.406 -4.801 1 94.06 157 MET B CA 1
ATOM 3493 C C . MET B 1 157 ? 20.375 -1.229 -5.77 1 94.06 157 MET B C 1
ATOM 3495 O O . MET B 1 157 ? 19.594 -0.304 -5.582 1 94.06 157 MET B O 1
ATOM 3499 N N . PRO B 1 158 ? 21.203 -1.248 -6.797 1 94.88 158 PRO B N 1
ATOM 3500 C CA . PRO B 1 158 ? 21.094 -0.197 -7.812 1 94.88 158 PRO B CA 1
ATOM 3501 C C . PRO B 1 158 ? 19.859 -0.339 -8.688 1 94.88 158 PRO B C 1
ATOM 3503 O O . PRO B 1 158 ? 19.297 -1.437 -8.805 1 94.88 158 PRO B O 1
ATOM 3506 N N . GLU B 1 159 ? 19.438 0.766 -9.227 1 96 159 GLU B N 1
ATOM 3507 C CA . GLU B 1 159 ? 18.25 0.726 -10.094 1 96 159 GLU B CA 1
ATOM 3508 C C . GLU B 1 159 ? 18.594 0.131 -11.453 1 96 159 GLU B C 1
ATOM 3510 O O . GLU B 1 159 ? 19.484 0.625 -12.148 1 96 159 GLU B O 1
ATOM 3515 N N . ALA B 1 160 ? 18.016 -0.877 -11.82 1 97.44 160 ALA B N 1
ATOM 3516 C CA . ALA B 1 160 ? 18.047 -1.528 -13.125 1 97.44 160 ALA B CA 1
ATOM 3517 C C . ALA B 1 160 ? 16.688 -2.098 -13.484 1 97.44 160 ALA B C 1
ATOM 3519 O O . ALA B 1 160 ? 16.078 -2.836 -12.703 1 97.44 160 ALA B O 1
ATOM 3520 N N . VAL B 1 161 ? 16.188 -1.702 -14.688 1 96.81 161 VAL B N 1
ATOM 3521 C CA . VAL B 1 161 ? 14.859 -2.184 -15.062 1 96.81 161 VAL B CA 1
ATOM 3522 C C . VAL B 1 161 ? 14.945 -2.939 -16.391 1 96.81 161 VAL B C 1
ATOM 3524 O O . VAL B 1 161 ? 15.805 -2.648 -17.219 1 96.81 161 VAL B O 1
ATOM 3527 N N . VAL B 1 162 ? 14.102 -3.889 -16.531 1 95.25 162 VAL B N 1
ATOM 3528 C CA . VAL B 1 162 ? 13.961 -4.688 -17.734 1 95.25 162 VAL B CA 1
ATOM 3529 C C . VAL B 1 162 ? 12.484 -4.98 -18 1 95.25 162 VAL B C 1
ATOM 3531 O O . VAL B 1 162 ? 11.734 -5.297 -17.078 1 95.25 162 VAL B O 1
ATOM 3534 N N . PRO B 1 163 ? 12.023 -4.785 -19.203 1 94.12 163 PRO B N 1
ATOM 3535 C CA . PRO B 1 163 ? 10.664 -5.23 -19.484 1 94.12 163 PRO B CA 1
ATOM 3536 C C . PRO B 1 163 ? 10.461 -6.723 -19.219 1 94.12 163 PRO B C 1
ATOM 3538 O O . PRO B 1 163 ? 11.312 -7.539 -19.594 1 94.12 163 PRO B O 1
ATOM 3541 N N . VAL B 1 164 ? 9.344 -7.043 -18.5 1 95.56 164 VAL B N 1
ATOM 3542 C CA . VAL B 1 164 ? 9.055 -8.438 -18.172 1 95.56 164 VAL B CA 1
ATOM 3543 C C . VAL B 1 164 ? 7.582 -8.734 -18.438 1 95.56 164 VAL B C 1
ATOM 3545 O O . VAL B 1 164 ? 6.738 -7.836 -18.375 1 95.56 164 VAL B O 1
ATOM 3548 N N . CYS B 1 165 ? 7.258 -9.953 -18.703 1 94.31 165 CYS B N 1
ATOM 3549 C CA . CYS B 1 165 ? 5.891 -10.422 -18.891 1 94.31 165 CYS B CA 1
ATOM 3550 C C . CYS B 1 165 ? 5.781 -11.914 -18.609 1 94.31 165 CYS B C 1
ATOM 3552 O O . CYS B 1 165 ? 6.789 -12.578 -18.359 1 94.31 165 CYS B O 1
ATOM 3554 N N . ALA B 1 166 ? 4.566 -12.391 -18.469 1 93.44 166 ALA B N 1
ATOM 3555 C CA . ALA B 1 166 ? 4.34 -13.82 -18.328 1 93.44 166 ALA B CA 1
ATOM 3556 C C . ALA B 1 166 ? 4.82 -14.578 -19.562 1 93.44 166 ALA B C 1
ATOM 3558 O O . ALA B 1 166 ? 4.699 -14.086 -20.688 1 93.44 166 ALA B O 1
ATOM 3559 N N . PRO B 1 167 ? 5.316 -15.789 -19.406 1 92.69 167 PRO B N 1
ATOM 3560 C CA . PRO B 1 167 ? 5.84 -16.578 -20.516 1 92.69 167 PRO B CA 1
ATOM 3561 C C . PRO B 1 167 ? 4.824 -16.75 -21.656 1 92.69 167 PRO B C 1
ATOM 3563 O O . PRO B 1 167 ? 5.188 -16.656 -22.828 1 92.69 167 PRO B O 1
ATOM 3566 N N . ALA B 1 168 ? 3.631 -16.938 -21.281 1 87.81 168 ALA B N 1
ATOM 3567 C CA . ALA B 1 168 ? 2.6 -17.156 -22.297 1 87.81 168 ALA B CA 1
ATOM 3568 C C . ALA B 1 168 ? 2.438 -15.922 -23.188 1 87.81 168 ALA B C 1
ATOM 3570 O O . ALA B 1 168 ? 2.189 -16.047 -24.391 1 87.81 168 ALA B O 1
ATOM 3571 N N . LEU B 1 169 ? 2.533 -14.773 -22.641 1 86.81 169 LEU B N 1
ATOM 3572 C CA . LEU B 1 169 ? 2.416 -13.539 -23.406 1 86.81 169 LEU B CA 1
ATOM 3573 C C . LEU B 1 169 ? 3.637 -13.336 -24.297 1 86.81 169 LEU B C 1
ATOM 3575 O O . LEU B 1 169 ? 3.512 -12.875 -25.438 1 86.81 169 LEU B O 1
ATOM 3579 N N . ARG B 1 170 ? 4.773 -13.711 -23.828 1 83.75 170 ARG B N 1
ATOM 3580 C CA . ARG B 1 170 ? 6.02 -13.539 -24.562 1 83.75 170 ARG B CA 1
ATOM 3581 C C . ARG B 1 170 ? 6.004 -14.344 -25.859 1 83.75 170 ARG B C 1
ATOM 3583 O O . ARG B 1 170 ? 6.531 -13.898 -26.875 1 83.75 170 ARG B O 1
ATOM 3590 N N . ALA B 1 171 ? 5.504 -15.461 -25.781 1 79.94 171 ALA B N 1
ATOM 3591 C CA . ALA B 1 171 ? 5.441 -16.359 -26.938 1 79.94 171 ALA B CA 1
ATOM 3592 C C . ALA B 1 171 ? 4.668 -15.711 -28.094 1 79.94 171 ALA B C 1
ATOM 3594 O O . ALA B 1 171 ? 4.941 -15.984 -29.266 1 79.94 171 ALA B O 1
ATOM 3595 N N . GLY B 1 172 ? 3.811 -14.844 -27.812 1 72.75 172 GLY B N 1
ATOM 3596 C CA . GLY B 1 172 ? 3.01 -14.18 -28.828 1 72.75 172 GLY B CA 1
ATOM 3597 C C . GLY B 1 172 ? 3.617 -12.883 -29.312 1 72.75 172 GLY B C 1
ATOM 3598 O O . GLY B 1 172 ? 3.098 -12.258 -30.25 1 72.75 172 GLY B O 1
ATOM 3599 N N . LEU B 1 173 ? 4.68 -12.523 -28.641 1 72.19 173 LEU B N 1
ATOM 3600 C CA . LEU B 1 173 ? 5.293 -11.242 -28.969 1 72.19 173 LEU B CA 1
ATOM 3601 C C . LEU B 1 173 ? 6.508 -11.438 -29.875 1 72.19 173 LEU B C 1
ATOM 3603 O O . LEU B 1 173 ? 7.242 -12.414 -29.719 1 72.19 173 LEU B O 1
ATOM 3607 N N . PRO B 1 174 ? 6.477 -10.734 -31.016 1 62.09 174 PRO B N 1
ATOM 3608 C CA . PRO B 1 174 ? 7.672 -10.844 -31.844 1 62.09 174 PRO B CA 1
ATOM 3609 C C . PRO B 1 174 ? 8.961 -10.586 -31.062 1 62.09 174 PRO B C 1
ATOM 3611 O O . PRO B 1 174 ? 8.922 -9.992 -29.984 1 62.09 174 PRO B O 1
ATOM 3614 N N . ASP B 1 175 ? 10.086 -11.148 -31.531 1 58.12 175 ASP B N 1
ATOM 3615 C CA . ASP B 1 175 ? 11.422 -11 -30.969 1 58.12 175 ASP B CA 1
ATOM 3616 C C . ASP B 1 175 ? 11.766 -9.531 -30.75 1 58.12 175 ASP B C 1
ATOM 3618 O O . ASP B 1 175 ? 11.617 -8.711 -31.656 1 58.12 175 ASP B O 1
ATOM 3622 N N . GLY B 1 176 ? 12.047 -9.047 -29.547 1 51.84 176 GLY B N 1
ATOM 3623 C CA . GLY B 1 176 ? 12.5 -7.73 -29.141 1 51.84 176 GLY B CA 1
ATOM 3624 C C . GLY B 1 176 ? 11.406 -6.902 -28.484 1 51.84 176 GLY B C 1
ATOM 3625 O O . GLY B 1 176 ? 10.844 -7.305 -27.469 1 51.84 176 GLY B O 1
ATOM 3626 N N . VAL B 1 177 ? 10.945 -5.707 -29.469 1 51.09 177 VAL B N 1
ATOM 3627 C CA . VAL B 1 177 ? 10.297 -4.484 -29 1 51.09 177 VAL B CA 1
ATOM 3628 C C . VAL B 1 177 ? 8.812 -4.75 -28.734 1 51.09 177 VAL B C 1
ATOM 3630 O O . VAL B 1 177 ? 8.156 -5.445 -29.516 1 51.09 177 VAL B O 1
ATOM 3633 N N . LEU B 1 178 ? 8.375 -4.578 -27.578 1 58.75 178 LEU B N 1
ATOM 3634 C CA . LEU B 1 178 ? 7.02 -4.711 -27.062 1 58.75 178 LEU B CA 1
ATOM 3635 C C . LEU B 1 178 ? 6.062 -3.779 -27.797 1 58.75 178 LEU B C 1
ATOM 3637 O O . LEU B 1 178 ? 5.555 -2.818 -27.219 1 58.75 178 LEU B O 1
ATOM 3641 N N . PRO B 1 179 ? 6.262 -3.484 -29.109 1 59 179 PRO B N 1
ATOM 3642 C CA . PRO B 1 179 ? 5.492 -2.346 -29.625 1 59 179 PRO B CA 1
ATOM 3643 C C . PRO B 1 179 ? 3.986 -2.518 -29.422 1 59 179 PRO B C 1
ATOM 3645 O O . PRO B 1 179 ? 3.268 -1.532 -29.25 1 59 179 PRO B O 1
ATOM 3648 N N . ASP B 1 180 ? 3.432 -3.787 -29.422 1 68.69 180 ASP B N 1
ATOM 3649 C CA . ASP B 1 180 ? 1.975 -3.865 -29.484 1 68.69 180 ASP B CA 1
ATOM 3650 C C . ASP B 1 180 ? 1.397 -4.488 -28.219 1 68.69 180 ASP B C 1
ATOM 3652 O O . ASP B 1 180 ? 0.183 -4.664 -28.094 1 68.69 180 ASP B O 1
ATOM 3656 N N . ALA B 1 181 ? 2.234 -4.73 -27.344 1 79.12 181 ALA B N 1
ATOM 3657 C CA . ALA B 1 181 ? 1.709 -5.363 -26.141 1 79.12 181 ALA B CA 1
ATOM 3658 C C . ALA B 1 181 ? 1.164 -4.324 -25.172 1 79.12 181 ALA B C 1
ATOM 3660 O O . ALA B 1 181 ? 1.697 -3.217 -25.062 1 79.12 181 ALA B O 1
ATOM 3661 N N . PRO B 1 182 ? 0.066 -4.707 -24.516 1 85.94 182 PRO B N 1
ATOM 3662 C CA . PRO B 1 182 ? -0.365 -3.811 -23.438 1 85.94 182 PRO B CA 1
ATOM 3663 C C . PRO B 1 182 ? 0.715 -3.592 -22.391 1 85.94 182 PRO B C 1
ATOM 3665 O O . PRO B 1 182 ? 1.433 -4.531 -22.031 1 85.94 182 PRO B O 1
ATOM 3668 N N . LEU B 1 183 ? 0.837 -2.359 -22.062 1 90.12 183 LEU B N 1
ATOM 3669 C CA . LEU B 1 183 ? 1.801 -2.018 -21.016 1 90.12 183 LEU B CA 1
ATOM 3670 C C . LEU B 1 183 ? 1.111 -1.866 -19.672 1 90.12 183 LEU B C 1
ATOM 3672 O O . LEU B 1 183 ? -0.049 -1.454 -19.594 1 90.12 183 LEU B O 1
ATOM 3676 N N . ILE B 1 184 ? 1.782 -2.271 -18.672 1 92.88 184 ILE B N 1
ATOM 3677 C CA . ILE B 1 184 ? 1.349 -2.02 -17.297 1 92.88 184 ILE B CA 1
ATOM 3678 C C . ILE B 1 184 ? 2.176 -0.886 -16.703 1 92.88 184 ILE B C 1
ATOM 3680 O O . ILE B 1 184 ? 3.395 -1.005 -16.562 1 92.88 184 ILE B O 1
ATOM 3684 N N . HIS B 1 185 ? 1.488 0.122 -16.344 1 91.62 185 HIS B N 1
ATOM 3685 C CA . HIS B 1 185 ? 2.148 1.333 -15.875 1 91.62 185 HIS B CA 1
ATOM 3686 C C . HIS B 1 185 ? 2.08 1.44 -14.352 1 91.62 185 HIS B C 1
ATOM 3688 O O . HIS B 1 185 ? 1.062 1.1 -13.75 1 91.62 185 HIS B O 1
ATOM 3694 N N . LEU B 1 186 ? 3.188 1.884 -13.789 1 90.38 186 LEU B N 1
ATOM 3695 C CA . LEU B 1 186 ? 3.178 2.35 -12.406 1 90.38 186 LEU B CA 1
ATOM 3696 C C . LEU B 1 186 ? 2.895 3.846 -12.344 1 90.38 186 LEU B C 1
ATOM 3698 O O . LEU B 1 186 ? 3.67 4.652 -12.859 1 90.38 186 LEU B O 1
ATOM 3702 N N . ASP B 1 187 ? 1.772 4.113 -11.703 1 82.75 187 ASP B N 1
ATOM 3703 C CA . ASP B 1 187 ? 1.459 5.531 -11.555 1 82.75 187 ASP B CA 1
ATOM 3704 C C . ASP B 1 187 ? 2.457 6.219 -10.625 1 82.75 187 ASP B C 1
ATOM 3706 O O . ASP B 1 187 ? 2.688 5.766 -9.508 1 82.75 187 ASP B O 1
ATOM 3710 N N . ALA B 1 188 ? 3.09 7.152 -11.227 1 68.5 188 ALA B N 1
ATOM 3711 C CA . ALA B 1 188 ? 4.121 7.879 -10.492 1 68.5 188 ALA B CA 1
ATOM 3712 C C . ALA B 1 188 ? 3.516 9.031 -9.695 1 68.5 188 ALA B C 1
ATOM 3714 O O . ALA B 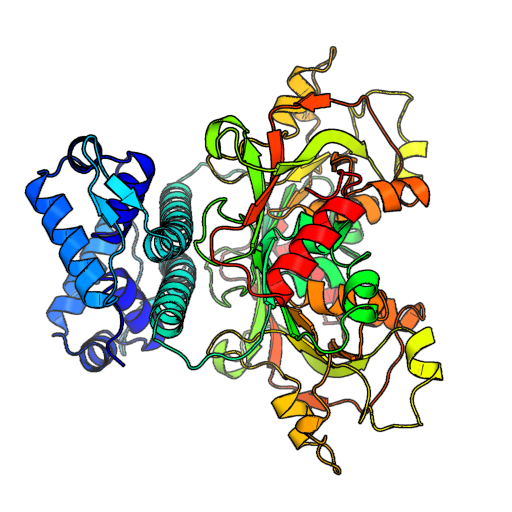1 188 ? 2.588 9.695 -10.164 1 68.5 188 ALA B O 1
ATOM 3715 N N . GLU B 1 189 ? 3.922 9 -8.43 1 63.16 189 GLU B N 1
ATOM 3716 C CA . GLU B 1 189 ? 3.631 10.227 -7.691 1 63.16 189 GLU B CA 1
ATOM 3717 C C . GLU B 1 189 ? 4.48 11.391 -8.195 1 63.16 189 GLU B C 1
ATOM 3719 O O . GLU B 1 189 ? 5.547 11.18 -8.781 1 63.16 189 GLU B O 1
ATOM 3724 N N . PRO B 1 190 ? 3.883 12.516 -8.016 1 55.78 190 PRO B N 1
ATOM 3725 C CA . PRO B 1 190 ? 4.742 13.648 -8.383 1 55.78 190 PRO B CA 1
ATOM 3726 C C . PRO B 1 190 ? 6.121 13.57 -7.73 1 55.78 190 PRO B C 1
ATOM 3728 O O . PRO B 1 190 ? 6.23 13.273 -6.539 1 55.78 190 PRO B O 1
ATOM 3731 N N . GLY B 1 191 ? 7.137 13.688 -8.555 1 65.44 191 GLY B N 1
ATOM 3732 C CA . GLY B 1 191 ? 8.5 13.711 -8.055 1 65.44 191 GLY B CA 1
ATOM 3733 C C . GLY B 1 191 ? 9.156 12.344 -8.047 1 65.44 191 GLY B C 1
ATOM 3734 O O . GLY B 1 191 ? 10.273 12.188 -7.555 1 65.44 191 GLY B O 1
ATOM 3735 N N . ALA B 1 192 ? 8.367 11.438 -8.594 1 73.62 192 ALA B N 1
ATOM 3736 C CA . ALA B 1 192 ? 8.977 10.117 -8.703 1 73.62 192 ALA B CA 1
ATOM 3737 C C . ALA B 1 192 ? 10.227 10.164 -9.578 1 73.62 192 ALA B C 1
ATOM 3739 O O . ALA B 1 192 ? 10.242 10.828 -10.617 1 73.62 192 ALA B O 1
ATOM 3740 N N . ILE B 1 193 ? 11.312 9.508 -9.062 1 77.75 193 ILE B N 1
ATOM 3741 C CA . ILE B 1 193 ? 12.594 9.602 -9.75 1 77.75 193 ILE B CA 1
ATOM 3742 C C . ILE B 1 193 ? 12.906 8.266 -10.422 1 77.75 193 ILE B C 1
ATOM 3744 O O . ILE B 1 193 ? 13.922 8.141 -11.125 1 77.75 193 ILE B O 1
ATOM 3748 N N . TRP B 1 194 ? 12.008 7.281 -10.305 1 86.44 194 TRP B N 1
ATOM 3749 C CA . TRP B 1 194 ? 12.281 5.961 -10.859 1 86.44 194 TRP B CA 1
ATOM 3750 C C . TRP B 1 194 ? 11.961 5.914 -12.352 1 86.44 194 TRP B C 1
ATOM 3752 O O . TRP B 1 194 ? 11.266 6.793 -12.867 1 86.44 194 TRP B O 1
ATOM 3762 N N . PHE B 1 195 ? 12.484 4.906 -12.984 1 91.25 195 PHE B N 1
ATOM 3763 C CA . PHE B 1 195 ? 12.164 4.699 -14.398 1 91.25 195 PHE B CA 1
ATOM 3764 C C . PHE B 1 195 ? 10.695 4.359 -14.57 1 91.25 195 PHE B C 1
ATOM 3766 O O . PHE B 1 195 ? 10.125 3.609 -13.773 1 91.25 195 PHE B O 1
ATOM 3773 N N . ASP B 1 196 ? 10.086 4.996 -15.547 1 90.75 196 ASP B N 1
ATOM 3774 C CA . ASP B 1 196 ? 8.758 4.605 -16.016 1 90.75 196 ASP B CA 1
ATOM 3775 C C . ASP B 1 196 ? 8.781 4.32 -17.516 1 90.75 196 ASP B C 1
ATOM 3777 O O . ASP B 1 196 ? 9.836 4.355 -18.156 1 90.75 196 ASP B O 1
ATOM 3781 N N . TRP B 1 197 ? 7.625 3.959 -18.047 1 89.31 197 TRP B N 1
ATOM 3782 C CA . TRP B 1 197 ? 7.609 3.568 -19.453 1 89.31 197 TRP B CA 1
ATOM 3783 C C . TRP B 1 197 ? 8.008 4.738 -20.344 1 89.31 197 TRP B C 1
ATOM 3785 O O . TRP B 1 197 ? 8.641 4.543 -21.375 1 89.31 197 TRP B O 1
ATOM 3795 N N . THR B 1 198 ? 7.629 5.93 -19.891 1 85.31 198 THR B N 1
ATOM 3796 C CA . THR B 1 198 ? 7.996 7.102 -20.672 1 85.31 198 THR B CA 1
ATOM 3797 C C . THR B 1 198 ? 9.516 7.254 -20.734 1 85.31 198 THR B C 1
ATOM 3799 O O . THR B 1 198 ? 10.078 7.418 -21.828 1 85.31 198 THR B O 1
ATOM 3802 N N . SER B 1 199 ? 10.164 7.199 -19.641 1 88.12 199 SER B N 1
ATOM 3803 C CA . SER B 1 199 ? 11.617 7.328 -19.609 1 88.12 199 SER B CA 1
ATOM 3804 C C . SER B 1 199 ? 12.297 6.133 -20.266 1 88.12 199 SER B C 1
ATOM 3806 O O . SER B 1 199 ? 13.32 6.285 -20.922 1 88.12 199 SER B O 1
ATOM 3808 N N . TYR B 1 200 ? 11.719 4.961 -20.094 1 90.44 200 TYR B N 1
ATOM 3809 C CA . TYR B 1 200 ? 12.289 3.754 -20.703 1 90.44 200 TYR B CA 1
ATOM 3810 C C . TYR B 1 200 ? 12.219 3.816 -22.219 1 90.44 200 TYR B C 1
ATOM 3812 O O . TYR B 1 200 ? 13.211 3.545 -22.906 1 90.44 200 TYR B O 1
ATOM 3820 N N . GLN B 1 201 ? 11.078 4.199 -22.734 1 85.44 201 GLN B N 1
ATOM 3821 C CA . GLN B 1 201 ? 10.859 4.195 -24.172 1 85.44 201 GLN B CA 1
ATOM 3822 C C . GLN B 1 201 ? 11.719 5.246 -24.859 1 85.44 201 GLN B C 1
ATOM 3824 O O . GLN B 1 201 ? 12.016 5.121 -26.047 1 85.44 201 GLN B O 1
ATOM 3829 N N . ARG B 1 202 ? 12.031 6.293 -24.125 1 85.31 202 ARG B N 1
ATOM 3830 C CA . ARG B 1 202 ? 12.891 7.332 -24.672 1 85.31 202 ARG B CA 1
ATOM 3831 C C . ARG B 1 202 ? 14.258 6.77 -25.047 1 85.31 202 ARG B C 1
ATOM 3833 O O . ARG B 1 202 ? 14.969 7.344 -25.875 1 85.31 202 ARG B O 1
ATOM 3840 N N . THR B 1 203 ? 14.562 5.656 -24.453 1 82.19 203 THR B N 1
ATOM 3841 C CA . THR B 1 203 ? 15.883 5.09 -24.688 1 82.19 203 THR B CA 1
ATOM 3842 C C . THR B 1 203 ? 15.852 4.078 -25.828 1 82.19 203 THR B C 1
ATOM 3844 O O . THR B 1 203 ? 16.891 3.629 -26.312 1 82.19 203 THR B O 1
ATOM 3847 N N . LEU B 1 204 ? 14.617 3.75 -26.266 1 77.12 204 LEU B N 1
ATOM 3848 C CA . LEU B 1 204 ? 14.477 2.777 -27.344 1 77.12 204 LEU B CA 1
ATOM 3849 C C . LEU B 1 204 ? 14.602 3.453 -28.703 1 77.12 204 LEU B C 1
ATOM 3851 O O . LEU B 1 204 ? 14.234 4.621 -28.859 1 77.12 204 LEU B O 1
ATOM 3855 N N . PRO B 1 205 ? 15.227 2.719 -29.578 1 70.88 205 PRO B N 1
ATOM 3856 C CA . PRO B 1 205 ? 15.406 3.295 -30.922 1 70.88 205 PRO B CA 1
ATOM 3857 C C . PRO B 1 205 ? 14.078 3.572 -31.625 1 70.88 205 PRO B C 1
ATOM 3859 O O . PRO B 1 205 ? 13.984 4.504 -32.438 1 70.88 205 PRO B O 1
ATOM 3862 N N . ARG B 1 206 ? 13.094 2.738 -31.453 1 66.25 206 ARG B N 1
ATOM 3863 C CA . ARG B 1 206 ? 11.797 2.947 -32.094 1 66.25 206 ARG B CA 1
ATOM 3864 C C . ARG B 1 206 ? 10.742 3.33 -31.047 1 66.25 206 ARG B C 1
ATOM 3866 O O . ARG B 1 206 ? 10.555 2.627 -30.062 1 66.25 206 ARG B O 1
ATOM 3873 N N . ALA B 1 207 ? 10.141 4.516 -31.266 1 62.09 207 ALA B N 1
ATOM 3874 C CA . ALA B 1 207 ? 9.102 4.977 -30.344 1 62.09 207 ALA B CA 1
ATOM 3875 C C . ALA B 1 207 ? 7.805 4.191 -30.547 1 62.09 207 ALA B C 1
ATOM 3877 O O . ALA B 1 207 ? 7.465 3.818 -31.672 1 62.09 207 ALA B O 1
ATOM 3878 N N . ARG B 1 208 ? 7.297 3.75 -29.453 1 66.12 208 ARG B N 1
ATOM 3879 C CA . ARG B 1 208 ? 5.965 3.152 -29.516 1 66.12 208 ARG B CA 1
ATOM 3880 C C . ARG B 1 208 ? 4.934 4.156 -30.016 1 66.12 208 ARG B C 1
ATOM 3882 O O . ARG B 1 208 ? 5.016 5.348 -29.703 1 66.12 208 ARG B O 1
ATOM 3889 N N . ASP B 1 209 ? 4.18 3.664 -30.891 1 62.31 209 ASP B N 1
ATOM 3890 C CA . ASP B 1 209 ? 3.041 4.477 -31.312 1 62.31 209 ASP B CA 1
ATOM 3891 C C . ASP B 1 209 ? 2.082 4.727 -30.141 1 62.31 209 ASP B C 1
ATOM 3893 O O . ASP B 1 209 ? 1.561 3.779 -29.547 1 62.31 209 ASP B O 1
ATOM 3897 N N . PRO B 1 210 ? 1.994 5.93 -29.656 1 57.75 210 PRO B N 1
ATOM 3898 C CA . PRO B 1 210 ? 1.108 6.227 -28.516 1 57.75 210 PRO B CA 1
ATOM 3899 C C . PRO B 1 210 ? -0.318 5.727 -28.75 1 57.75 210 PRO B C 1
ATOM 3901 O O . PRO B 1 210 ? -1.039 5.461 -27.781 1 57.75 210 PRO B O 1
ATOM 3904 N N . ARG B 1 211 ? -0.747 5.727 -30.094 1 53.75 211 ARG B N 1
ATOM 3905 C CA . ARG B 1 211 ? -2.09 5.277 -30.453 1 53.75 211 ARG B CA 1
ATOM 3906 C C . ARG B 1 211 ? -2.285 3.805 -30.094 1 53.75 211 ARG B C 1
ATOM 3908 O O . ARG B 1 211 ? -3.418 3.324 -30.031 1 53.75 211 ARG B O 1
ATOM 3915 N N . ARG B 1 212 ? -1.207 3.197 -29.953 1 54.41 212 ARG B N 1
ATOM 3916 C CA . ARG B 1 212 ? -1.305 1.763 -29.703 1 54.41 212 ARG B CA 1
ATOM 3917 C C . ARG B 1 212 ? -1.378 1.474 -28.203 1 54.41 212 ARG B C 1
ATOM 3919 O O . ARG B 1 212 ? -1.308 0.316 -27.781 1 54.41 212 ARG B O 1
ATOM 3926 N N . ALA B 1 213 ? -1.413 2.559 -27.469 1 58.69 213 ALA B N 1
ATOM 3927 C CA . ALA B 1 213 ? -1.566 2.471 -26.016 1 58.69 213 ALA B CA 1
ATOM 3928 C C . ALA B 1 213 ? -2.924 1.882 -25.641 1 58.69 213 ALA B C 1
ATOM 3930 O O . ALA B 1 213 ? -3.404 2.072 -24.516 1 58.69 213 ALA B O 1
ATOM 3931 N N . ARG B 1 214 ? -3.486 1.021 -26.547 1 63.41 214 ARG B N 1
ATOM 3932 C CA . ARG B 1 214 ? -4.801 0.455 -26.266 1 63.41 214 ARG B CA 1
ATOM 3933 C C . ARG B 1 214 ? -4.695 -0.696 -25.281 1 63.41 214 ARG B C 1
ATOM 3935 O O . ARG B 1 214 ? -3.803 -1.538 -25.375 1 63.41 214 ARG B O 1
ATOM 3942 N N . GLY B 1 215 ? -5.336 -0.557 -24.125 1 75.94 215 GLY B N 1
ATOM 3943 C CA . GLY B 1 215 ? -5.496 -1.647 -23.188 1 75.94 215 GLY B CA 1
ATOM 3944 C C . GLY B 1 215 ? -4.48 -1.615 -22.062 1 75.94 215 GLY B C 1
ATOM 3945 O O . GLY B 1 215 ? -4.23 -2.633 -21.406 1 75.94 215 GLY B O 1
ATOM 3946 N N . ASP B 1 216 ? -3.932 -0.487 -21.875 1 85.06 216 ASP B N 1
ATOM 3947 C CA . ASP B 1 216 ? -2.941 -0.388 -20.812 1 85.06 216 ASP B CA 1
ATOM 3948 C C . ASP B 1 216 ? -3.604 -0.463 -19.438 1 85.06 216 ASP B C 1
ATOM 3950 O O . ASP B 1 216 ? -4.801 -0.2 -19.312 1 85.06 216 ASP B O 1
ATOM 3954 N N . LEU B 1 217 ? -2.875 -1.006 -18.594 1 90.75 217 LEU B N 1
ATOM 3955 C CA . LEU B 1 217 ? -3.25 -1.069 -17.188 1 90.75 217 LEU B CA 1
ATOM 3956 C C . LEU B 1 217 ? -2.35 -0.173 -16.344 1 90.75 217 LEU B C 1
ATOM 3958 O O . LEU B 1 217 ? -1.134 -0.139 -16.547 1 90.75 217 LEU B O 1
ATOM 3962 N N . ARG B 1 218 ? -3.029 0.599 -15.531 1 91.5 218 ARG B N 1
ATOM 3963 C CA . ARG B 1 218 ? -2.277 1.466 -14.625 1 91.5 218 ARG B CA 1
ATOM 3964 C C . ARG B 1 218 ? -2.562 1.122 -13.172 1 91.5 218 ARG B C 1
ATOM 3966 O O . ARG B 1 218 ? -3.715 0.902 -12.797 1 91.5 218 ARG B O 1
ATOM 3973 N N . CYS B 1 219 ? -1.515 0.978 -12.406 1 91.38 219 CYS B N 1
ATOM 3974 C CA . CYS B 1 219 ? -1.596 0.711 -10.969 1 91.38 219 CYS B CA 1
ATOM 3975 C C . CYS B 1 219 ? -0.764 1.715 -10.18 1 91.38 219 CYS B C 1
ATOM 3977 O O . CYS B 1 219 ? 0.289 2.156 -10.648 1 91.38 219 CYS B O 1
ATOM 3979 N N . ASN B 1 220 ? -1.153 1.949 -8.945 1 84.94 220 ASN B N 1
ATOM 3980 C CA . ASN B 1 220 ? -0.432 2.965 -8.188 1 84.94 220 ASN B CA 1
ATOM 3981 C C . ASN B 1 220 ? 0.606 2.338 -7.262 1 84.94 220 ASN B C 1
ATOM 3983 O O . ASN B 1 220 ? 1.275 3.043 -6.504 1 84.94 220 ASN B O 1
ATOM 3987 N N . THR B 1 221 ? 0.72 1.041 -7.258 1 85.81 221 THR B N 1
ATOM 3988 C CA . THR B 1 221 ? 1.771 0.364 -6.508 1 85.81 221 THR B CA 1
ATOM 3989 C C . THR B 1 221 ? 2.504 -0.644 -7.391 1 85.81 221 THR B C 1
ATOM 3991 O O . THR B 1 221 ? 1.89 -1.294 -8.242 1 85.81 221 THR B O 1
ATOM 3994 N N . TYR B 1 222 ? 3.756 -0.723 -7.141 1 90.25 222 TYR B N 1
ATOM 3995 C CA . TYR B 1 222 ? 4.578 -1.578 -7.988 1 90.25 222 TYR B CA 1
ATOM 3996 C C . TYR B 1 222 ? 4.246 -3.049 -7.766 1 90.25 222 TYR B C 1
ATOM 3998 O O . TYR B 1 222 ? 4.285 -3.848 -8.703 1 90.25 222 TYR B O 1
ATOM 4006 N N . ALA B 1 223 ? 3.939 -3.379 -6.574 1 88.69 223 ALA B N 1
ATOM 4007 C CA . ALA B 1 223 ? 3.566 -4.766 -6.316 1 88.69 223 ALA B CA 1
ATOM 4008 C C . ALA B 1 223 ? 2.393 -5.191 -7.195 1 88.69 223 ALA B C 1
ATOM 4010 O O . ALA B 1 223 ? 2.373 -6.309 -7.715 1 88.69 223 ALA B O 1
ATOM 4011 N N . LEU B 1 224 ? 1.456 -4.32 -7.402 1 90.56 224 LEU B N 1
ATOM 4012 C CA . LEU B 1 224 ? 0.311 -4.617 -8.258 1 90.56 224 LEU B CA 1
ATOM 4013 C C . LEU B 1 224 ? 0.734 -4.711 -9.719 1 90.56 224 LEU B C 1
ATOM 4015 O O . LEU B 1 224 ? 0.186 -5.516 -10.477 1 90.56 224 LEU B O 1
ATOM 4019 N N . VAL B 1 225 ? 1.646 -3.934 -10.086 1 94.62 225 VAL B N 1
ATOM 4020 C CA . VAL B 1 225 ? 2.172 -3.975 -11.445 1 94.62 225 VAL B CA 1
ATOM 4021 C C . VAL B 1 225 ? 2.73 -5.363 -11.742 1 94.62 225 VAL B C 1
ATOM 4023 O O . VAL B 1 225 ? 2.432 -5.949 -12.789 1 94.62 225 VAL B O 1
ATOM 4026 N N . ILE B 1 226 ? 3.467 -5.887 -10.789 1 94.56 226 ILE B N 1
ATOM 4027 C CA . ILE B 1 226 ? 4.098 -7.188 -10.984 1 94.56 226 ILE B CA 1
ATOM 4028 C C . ILE B 1 226 ? 3.037 -8.289 -10.938 1 94.56 226 ILE B C 1
ATOM 4030 O O . ILE B 1 226 ? 3.084 -9.234 -11.727 1 94.56 226 ILE B O 1
ATOM 4034 N N . GLU B 1 227 ? 2.059 -8.133 -10.094 1 90.75 227 GLU B N 1
ATOM 4035 C CA . GLU B 1 227 ? 0.962 -9.102 -10.055 1 90.75 227 GLU B CA 1
ATOM 4036 C C . GLU B 1 227 ? 0.219 -9.141 -11.383 1 90.75 227 GLU B C 1
ATOM 4038 O O . GLU B 1 227 ? -0.149 -10.219 -11.859 1 90.75 227 GLU B O 1
ATOM 4043 N N . ALA B 1 228 ? -0.019 -8.008 -11.953 1 93.75 228 ALA B N 1
ATOM 4044 C CA . ALA B 1 228 ? -0.686 -7.918 -13.25 1 93.75 228 ALA B CA 1
ATOM 4045 C C . ALA B 1 228 ? 0.138 -8.602 -14.336 1 93.75 228 ALA B C 1
ATOM 4047 O O . ALA B 1 228 ? -0.409 -9.305 -15.188 1 93.75 228 ALA B O 1
ATOM 4048 N N . ALA B 1 229 ? 1.43 -8.398 -14.297 1 94.5 229 ALA B N 1
ATOM 4049 C CA . ALA B 1 229 ? 2.316 -9.023 -15.281 1 94.5 229 ALA B CA 1
ATOM 4050 C C . ALA B 1 229 ? 2.295 -10.539 -15.141 1 94.5 229 ALA B C 1
ATOM 4052 O O . ALA B 1 229 ? 2.229 -11.258 -16.141 1 94.5 229 ALA B O 1
ATOM 4053 N N . LEU B 1 230 ? 2.32 -11.016 -13.898 1 92.38 230 LEU B N 1
ATOM 4054 C CA . LEU B 1 230 ? 2.277 -12.445 -13.617 1 92.38 230 LEU B CA 1
ATOM 4055 C C . LEU B 1 230 ? 0.987 -13.062 -14.141 1 92.38 230 LEU B C 1
ATOM 4057 O O . LEU B 1 230 ? 0.982 -14.219 -14.586 1 92.38 230 LEU B O 1
ATOM 4061 N N . ALA B 1 231 ? -0.021 -12.25 -14.102 1 89.19 231 ALA B N 1
ATOM 4062 C CA . ALA B 1 231 ? -1.333 -12.719 -14.547 1 89.19 231 ALA B CA 1
ATOM 4063 C C . ALA B 1 231 ? -1.461 -12.625 -16.062 1 89.19 231 ALA B C 1
ATOM 4065 O O . ALA B 1 231 ? -2.533 -12.883 -16.625 1 89.19 231 ALA B O 1
ATOM 4066 N N . GLY B 1 232 ? -0.417 -12.148 -16.719 1 89.25 232 GLY B N 1
ATOM 4067 C CA . GLY B 1 232 ? -0.393 -12.125 -18.172 1 89.25 232 GLY B CA 1
ATOM 4068 C C . GLY B 1 232 ? -1.116 -10.922 -18.766 1 89.25 232 GLY B C 1
ATOM 4069 O O . GLY B 1 232 ? -1.548 -10.961 -19.922 1 89.25 232 GLY B O 1
ATOM 4070 N N . GLN B 1 233 ? -1.185 -9.875 -17.953 1 89.56 233 GLN B N 1
ATOM 4071 C CA . GLN B 1 233 ? -2.027 -8.758 -18.375 1 89.56 233 GLN B CA 1
ATOM 4072 C C . GLN B 1 233 ? -1.234 -7.754 -19.203 1 89.56 233 GLN B C 1
ATOM 4074 O O . GLN B 1 233 ? -1.79 -6.766 -19.688 1 89.56 233 GLN B O 1
ATOM 4079 N N . GLY B 1 234 ? -0.028 -7.953 -19.406 1 91.31 234 GLY B N 1
ATOM 4080 C CA . GLY B 1 234 ? 0.801 -7.039 -20.188 1 91.31 234 GLY B CA 1
ATOM 4081 C C . GLY B 1 234 ? 2.271 -7.113 -19.812 1 91.31 234 GLY B C 1
ATOM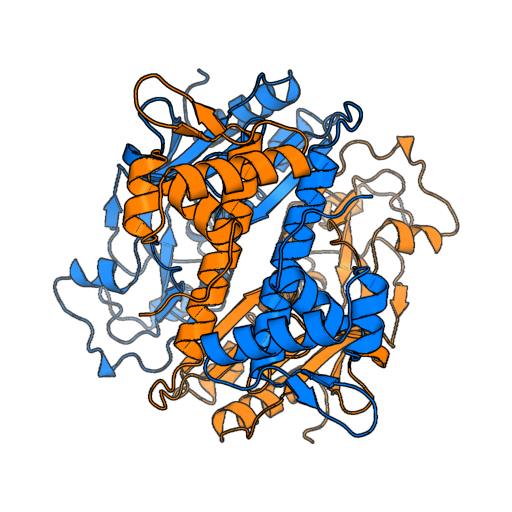 4082 O O . GLY B 1 234 ? 2.701 -8.047 -19.141 1 91.31 234 GLY B O 1
ATOM 4083 N N . VAL B 1 235 ? 2.967 -6.125 -20.344 1 92.5 235 VAL B N 1
ATOM 4084 C CA . VAL B 1 235 ? 4.398 -6.004 -20.078 1 92.5 235 VAL B CA 1
ATOM 4085 C C . VAL B 1 235 ? 4.645 -4.93 -19.031 1 92.5 235 VAL B C 1
ATOM 4087 O O . VAL B 1 235 ? 4.086 -3.832 -19.109 1 92.5 235 VAL B O 1
ATOM 4090 N N . ALA B 1 236 ? 5.398 -5.281 -18.016 1 95.69 236 ALA B N 1
ATOM 4091 C CA . ALA B 1 236 ? 5.77 -4.359 -16.953 1 95.69 236 ALA B CA 1
ATOM 4092 C C . ALA B 1 236 ? 7.27 -4.078 -16.969 1 95.69 236 ALA B C 1
ATOM 4094 O O . ALA B 1 236 ? 8.039 -4.828 -17.562 1 95.69 236 ALA B O 1
ATOM 4095 N N . LEU B 1 237 ? 7.645 -2.949 -16.422 1 95.69 237 LEU B N 1
ATOM 4096 C CA . LEU B 1 237 ? 9.062 -2.758 -16.125 1 95.69 237 LEU B CA 1
ATOM 4097 C C . LEU B 1 237 ? 9.453 -3.504 -14.859 1 95.69 237 LEU B C 1
ATOM 4099 O O . LEU B 1 237 ? 8.977 -3.176 -13.766 1 95.69 237 LEU B O 1
ATOM 4103 N N . GLY B 1 238 ? 10.234 -4.516 -15 1 97.25 238 GLY B N 1
ATOM 4104 C CA . GLY B 1 238 ? 10.742 -5.273 -13.867 1 97.25 238 GLY B CA 1
ATOM 4105 C C . GLY B 1 238 ? 12.023 -4.699 -13.289 1 97.25 238 GLY B C 1
ATOM 4106 O O . GLY B 1 238 ? 13 -4.492 -14.008 1 97.25 238 GLY B O 1
ATOM 4107 N N . TRP B 1 239 ? 12.047 -4.469 -12.008 1 96.75 239 TRP B N 1
ATOM 4108 C CA . TRP B 1 239 ? 13.25 -3.996 -11.328 1 96.75 239 TRP B CA 1
ATOM 4109 C C . TRP B 1 239 ? 14.133 -5.168 -10.914 1 96.75 239 TRP B C 1
ATOM 4111 O O . TRP B 1 239 ? 13.695 -6.055 -10.18 1 96.75 239 TRP B O 1
ATOM 4121 N N . ARG B 1 240 ? 15.352 -5.148 -11.383 1 96.12 240 ARG B N 1
ATOM 4122 C CA . ARG B 1 240 ? 16.312 -6.16 -10.953 1 96.12 240 ARG B CA 1
ATOM 4123 C C . ARG B 1 240 ? 16.453 -6.172 -9.43 1 96.12 240 ARG B C 1
ATOM 4125 O O . ARG B 1 240 ? 16.422 -5.117 -8.797 1 96.12 240 ARG B O 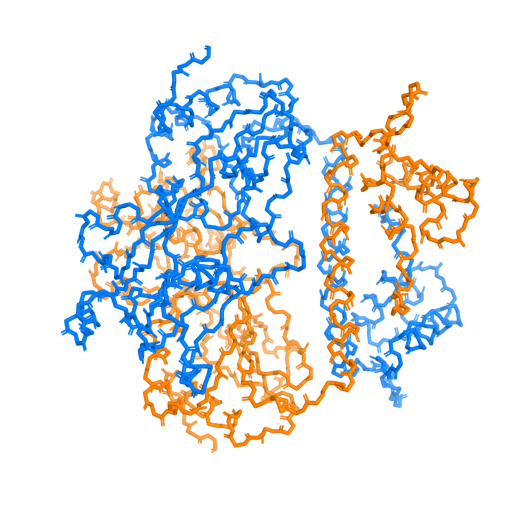1
ATOM 4132 N N . GLY B 1 241 ? 16.688 -7.324 -8.844 1 94.88 241 GLY B N 1
ATOM 4133 C CA . GLY B 1 241 ? 16.688 -7.477 -7.402 1 94.88 241 GLY B CA 1
ATOM 4134 C C . GLY B 1 241 ? 15.328 -7.812 -6.836 1 94.88 241 GLY B C 1
ATOM 4135 O O . GLY B 1 241 ? 15.211 -8.656 -5.945 1 94.88 241 GLY B O 1
ATOM 4136 N N . LEU B 1 242 ? 14.328 -7.105 -7.371 1 95.56 242 LEU B N 1
ATOM 4137 C CA . LEU B 1 242 ? 12.977 -7.324 -6.875 1 95.56 242 LEU B CA 1
ATOM 4138 C C . LEU B 1 242 ? 12.305 -8.484 -7.609 1 95.56 242 LEU B C 1
ATOM 4140 O O . LEU B 1 242 ? 11.625 -9.305 -6.992 1 95.56 242 LEU B O 1
ATOM 4144 N N . VAL B 1 243 ? 12.508 -8.594 -8.953 1 96.81 243 VAL B N 1
ATOM 4145 C CA . VAL B 1 243 ? 11.766 -9.586 -9.727 1 96.81 243 VAL B CA 1
ATOM 4146 C C . VAL B 1 243 ? 12.664 -10.781 -10.039 1 96.81 243 VAL B C 1
ATOM 4148 O O . VAL B 1 243 ? 12.281 -11.672 -10.797 1 96.81 243 VAL B O 1
ATOM 4151 N N . ASP B 1 244 ? 13.844 -10.859 -9.453 1 95.5 244 ASP B N 1
ATOM 4152 C CA . ASP B 1 244 ? 14.844 -11.859 -9.805 1 95.5 244 ASP B CA 1
ATOM 4153 C C . ASP B 1 244 ? 14.328 -13.266 -9.555 1 95.5 244 ASP B C 1
ATOM 4155 O O . ASP B 1 244 ? 14.531 -14.172 -10.367 1 95.5 244 ASP B O 1
ATOM 4159 N N . ARG B 1 245 ? 13.703 -13.453 -8.461 1 92.25 245 ARG B N 1
ATOM 4160 C CA . ARG B 1 245 ? 13.195 -14.781 -8.117 1 92.25 245 ARG B CA 1
ATOM 4161 C C . ARG B 1 245 ? 12.125 -15.234 -9.109 1 92.25 245 ARG B C 1
ATOM 4163 O O . ARG B 1 245 ? 12.07 -16.406 -9.477 1 92.25 245 ARG B O 1
ATOM 4170 N N . LEU B 1 246 ? 11.312 -14.305 -9.555 1 94.44 246 LEU B N 1
ATOM 4171 C CA . LEU B 1 246 ? 10.25 -14.609 -10.508 1 94.44 246 LEU B CA 1
ATOM 4172 C C . LEU B 1 246 ? 10.844 -14.953 -11.875 1 94.44 246 LEU B C 1
ATOM 4174 O O . LEU B 1 246 ? 10.32 -15.836 -12.57 1 94.44 246 LEU B O 1
ATOM 4178 N N . LEU B 1 247 ? 11.93 -14.312 -12.188 1 96.19 247 LEU B N 1
ATOM 4179 C CA . LEU B 1 247 ? 12.625 -14.602 -13.438 1 96.19 247 LEU B CA 1
ATOM 4180 C C . LEU B 1 247 ? 13.336 -15.945 -13.359 1 96.19 247 LEU B C 1
ATOM 4182 O O . LEU B 1 247 ? 13.266 -16.75 -14.297 1 96.19 247 LEU B O 1
ATOM 4186 N N . ALA B 1 248 ? 13.938 -16.203 -12.242 1 95.19 248 ALA B N 1
ATOM 4187 C CA . ALA B 1 248 ? 14.688 -17.438 -12.047 1 95.19 248 ALA B CA 1
ATOM 4188 C C . ALA B 1 248 ? 13.773 -18.656 -12.109 1 95.19 248 ALA B C 1
ATOM 4190 O O . ALA B 1 248 ? 14.188 -19.719 -12.547 1 95.19 248 ALA B O 1
ATOM 4191 N N . ARG B 1 249 ? 12.531 -18.484 -11.734 1 93.5 249 ARG B N 1
ATOM 4192 C CA . ARG B 1 249 ? 11.57 -19.578 -11.695 1 93.5 249 ARG B CA 1
ATOM 4193 C C . ARG B 1 249 ? 10.711 -19.594 -12.961 1 93.5 249 ARG B C 1
ATOM 4195 O O . ARG B 1 249 ? 9.695 -20.297 -13.023 1 93.5 249 ARG B O 1
ATOM 4202 N N . ASP B 1 250 ? 10.992 -18.719 -13.844 1 95.06 250 ASP B N 1
ATOM 4203 C CA . ASP B 1 250 ? 10.344 -18.609 -15.148 1 95.06 250 ASP B CA 1
ATOM 4204 C C . ASP B 1 250 ? 8.867 -18.25 -14.992 1 95.06 250 ASP B C 1
ATOM 4206 O O . ASP B 1 250 ? 8.031 -18.688 -15.781 1 95.06 250 ASP B O 1
ATOM 4210 N N . GLN B 1 251 ? 8.578 -17.594 -13.953 1 94.31 251 GLN B N 1
ATOM 4211 C CA . GLN B 1 251 ? 7.23 -17.062 -13.805 1 94.31 251 GLN B CA 1
ATOM 4212 C C . GLN B 1 251 ? 7.062 -15.773 -14.609 1 94.31 251 GLN B C 1
ATOM 4214 O O . GLN B 1 251 ? 5.953 -15.438 -15.031 1 94.31 251 GLN B O 1
ATOM 4219 N N . LEU B 1 252 ? 8.156 -15.078 -14.734 1 95.88 252 LEU B N 1
ATOM 4220 C CA . LEU B 1 252 ? 8.305 -13.945 -15.641 1 95.88 252 LEU B CA 1
ATOM 4221 C C . LEU B 1 252 ? 9.477 -14.164 -16.594 1 95.88 252 LEU B C 1
ATOM 4223 O O . LEU B 1 252 ? 10.414 -14.898 -16.266 1 95.88 252 LEU B O 1
ATOM 4227 N N . VAL B 1 253 ? 9.375 -13.555 -17.75 1 95.19 253 VAL B N 1
ATOM 4228 C CA . VAL B 1 253 ? 10.469 -13.602 -18.719 1 95.19 253 VAL B CA 1
ATOM 4229 C C . VAL B 1 253 ? 10.766 -12.188 -19.219 1 95.19 253 VAL B C 1
ATOM 4231 O O . VAL B 1 253 ? 9.883 -11.328 -19.25 1 95.19 253 VAL B O 1
ATOM 4234 N N . GLU B 1 254 ? 12.031 -12.016 -19.562 1 93.56 254 GLU B N 1
ATOM 4235 C CA . GLU B 1 254 ? 12.445 -10.711 -20.062 1 93.56 254 GLU B CA 1
ATOM 4236 C C . GLU B 1 254 ? 11.875 -10.453 -21.469 1 93.56 254 GLU B C 1
ATOM 4238 O O . GLU B 1 254 ? 11.805 -11.367 -22.281 1 93.56 254 GLU B O 1
ATOM 4243 N N . ALA B 1 255 ? 11.539 -9.188 -21.734 1 91.12 255 ALA B N 1
ATOM 4244 C CA . ALA B 1 255 ? 10.898 -8.836 -23.016 1 91.12 255 ALA B CA 1
ATOM 4245 C C . ALA B 1 255 ? 11.57 -7.617 -23.641 1 91.12 255 ALA B C 1
ATOM 4247 O O . ALA B 1 255 ? 11 -6.984 -24.531 1 91.12 255 ALA B O 1
ATOM 4248 N N . GLY B 1 256 ? 12.664 -7.191 -23.172 1 88.31 256 GLY B N 1
ATOM 4249 C CA . GLY B 1 256 ? 13.391 -6.047 -23.703 1 88.31 256 GLY B CA 1
ATOM 4250 C C . GLY B 1 256 ? 14.734 -5.836 -23.031 1 88.31 256 GLY B C 1
ATOM 4251 O O . GLY B 1 256 ? 15.117 -6.598 -22.141 1 88.31 256 GLY B O 1
ATOM 4252 N N . PRO B 1 257 ? 15.391 -4.852 -23.484 1 90.81 257 PRO B N 1
ATOM 4253 C CA . PRO B 1 257 ? 16.719 -4.586 -22.922 1 90.81 257 PRO B CA 1
ATOM 4254 C C . PRO B 1 257 ? 16.656 -3.953 -21.531 1 90.81 257 PRO B C 1
ATOM 4256 O O . PRO B 1 257 ? 15.656 -3.33 -21.172 1 90.81 257 PRO B O 1
ATOM 4259 N N . GLU B 1 258 ? 17.766 -4.102 -20.875 1 94.25 258 GLU B N 1
ATOM 4260 C CA . GLU B 1 258 ? 17.875 -3.557 -19.531 1 94.25 258 GLU B CA 1
ATOM 4261 C C . GLU B 1 258 ? 18.312 -2.094 -19.562 1 94.25 258 GLU B C 1
ATOM 4263 O O . GLU B 1 258 ? 19.125 -1.698 -20.406 1 94.25 258 GLU B O 1
ATOM 4268 N N . LEU B 1 259 ? 17.75 -1.278 -18.734 1 95.38 259 LEU B N 1
ATOM 4269 C CA . LEU B 1 259 ? 18.141 0.106 -18.484 1 95.38 259 LEU B CA 1
ATOM 4270 C C . LEU B 1 259 ? 18.594 0.291 -17.031 1 95.38 259 LEU B C 1
ATOM 4272 O O . LEU B 1 259 ? 17.906 -0.131 -16.109 1 95.38 259 LEU B O 1
ATOM 4276 N N . THR B 1 260 ? 19.75 0.917 -16.828 1 95.94 260 THR B N 1
ATOM 4277 C CA . THR B 1 260 ? 20.312 1.007 -15.477 1 95.94 260 THR B CA 1
ATOM 4278 C C . THR B 1 260 ? 20.594 2.459 -15.109 1 95.94 260 THR B C 1
ATOM 4280 O O . THR B 1 260 ? 20.844 3.289 -15.984 1 95.94 260 THR B O 1
ATOM 4283 N N . ASN B 1 261 ? 20.453 2.797 -13.875 1 95.25 261 ASN B N 1
ATOM 4284 C CA . ASN B 1 261 ? 20.922 4.012 -13.219 1 95.25 261 ASN B CA 1
ATOM 4285 C C . ASN B 1 261 ? 21.609 3.703 -11.891 1 95.25 261 ASN B C 1
ATOM 4287 O O . ASN B 1 261 ? 20.938 3.506 -10.875 1 95.25 261 ASN B O 1
ATOM 4291 N N . PRO B 1 262 ? 22.828 3.689 -11.891 1 92.69 262 PRO B N 1
ATOM 4292 C CA . PRO B 1 262 ? 23.578 3.256 -10.695 1 92.69 262 PRO B CA 1
ATOM 4293 C C . PRO B 1 262 ? 23.438 4.238 -9.531 1 92.69 262 PRO B C 1
ATOM 4295 O O . PRO B 1 262 ? 23.734 3.885 -8.391 1 92.69 262 PRO B O 1
ATOM 4298 N N . ASP B 1 263 ? 23.047 5.48 -9.789 1 92.62 263 ASP B N 1
ATOM 4299 C CA . ASP B 1 263 ? 22.984 6.5 -8.75 1 92.62 263 ASP B CA 1
ATOM 4300 C C . ASP B 1 263 ? 21.641 6.469 -8.023 1 92.62 263 ASP B C 1
ATOM 4302 O O . ASP B 1 263 ? 21.422 7.23 -7.078 1 92.62 263 ASP B O 1
ATOM 4306 N N . ARG B 1 264 ? 20.844 5.562 -8.5 1 94.56 264 ARG B N 1
ATOM 4307 C CA . ARG B 1 264 ? 19.531 5.395 -7.895 1 94.56 264 ARG B CA 1
ATOM 4308 C C . ARG B 1 264 ? 19.297 3.947 -7.473 1 94.56 264 ARG B C 1
ATOM 4310 O O . ARG B 1 264 ? 19.922 3.033 -8.016 1 94.56 264 ARG B O 1
ATOM 4317 N N . GLY B 1 265 ? 18.438 3.809 -6.535 1 94.44 265 GLY B N 1
ATOM 4318 C CA . GLY B 1 265 ? 18.078 2.473 -6.086 1 94.44 265 GLY B CA 1
ATOM 4319 C C . GLY B 1 265 ? 17.578 2.439 -4.652 1 94.44 265 GLY B C 1
ATOM 4320 O O . GLY B 1 265 ? 17.047 3.43 -4.148 1 94.44 265 GLY B O 1
ATOM 4321 N N . TYR B 1 266 ? 17.688 1.267 -4.125 1 94.19 266 TYR B N 1
ATOM 4322 C CA . TYR B 1 266 ? 17.281 1.103 -2.73 1 94.19 266 TYR B CA 1
ATOM 4323 C C . TYR B 1 266 ? 18.469 1.296 -1.797 1 94.19 266 TYR B C 1
ATOM 4325 O O . TYR B 1 266 ? 19.547 0.745 -2.031 1 94.19 266 TYR B O 1
ATOM 4333 N N . PHE B 1 267 ? 18.234 2.092 -0.767 1 92.31 267 PHE B N 1
ATOM 4334 C CA . PHE B 1 267 ? 19.25 2.402 0.23 1 92.31 267 PHE B CA 1
ATOM 4335 C C . PHE B 1 267 ? 18.781 2.008 1.625 1 92.31 267 PHE B C 1
ATOM 4337 O O . PHE B 1 267 ? 17.609 2.178 1.961 1 92.31 267 PHE B O 1
ATOM 4344 N N . LEU B 1 268 ? 19.672 1.411 2.355 1 91 268 LEU B N 1
ATOM 4345 C CA . LEU B 1 268 ? 19.453 1.186 3.779 1 91 268 LEU B CA 1
ATOM 4346 C C . LEU B 1 268 ? 19.828 2.42 4.59 1 91 268 LEU B C 1
ATOM 4348 O O . LEU B 1 268 ? 20.953 2.914 4.488 1 91 268 LEU B O 1
ATOM 4352 N N . VAL B 1 269 ? 18.828 2.934 5.234 1 83 269 VAL B N 1
ATOM 4353 C CA . VAL B 1 269 ? 19.031 4.105 6.082 1 83 269 VAL B CA 1
ATOM 4354 C C . VAL B 1 269 ? 18.781 3.738 7.543 1 83 269 VAL B C 1
ATOM 4356 O O . VAL B 1 269 ? 17.75 3.154 7.871 1 83 269 VAL B O 1
ATOM 4359 N N . ALA B 1 270 ? 19.812 3.781 8.367 1 73.25 270 ALA B N 1
ATOM 4360 C CA . ALA B 1 270 ? 19.688 3.51 9.797 1 73.25 270 ALA B CA 1
ATOM 4361 C C . ALA B 1 270 ? 20.016 4.746 10.617 1 73.25 270 ALA B C 1
ATOM 4363 O O . ALA B 1 270 ? 21.109 5.309 10.492 1 73.25 270 ALA B O 1
ATOM 4364 N N . ASN B 1 271 ? 19.094 5.539 11.188 1 59.75 271 ASN B N 1
ATOM 4365 C CA . ASN B 1 271 ? 19.391 6.801 11.852 1 59.75 271 ASN B CA 1
ATOM 4366 C C . ASN B 1 271 ? 19.766 6.59 13.312 1 59.75 271 ASN B C 1
ATOM 4368 O O . ASN B 1 271 ? 20.453 7.426 13.914 1 59.75 271 ASN B O 1
ATOM 4372 N N . ALA B 1 272 ? 19.078 5.793 14.18 1 54.75 272 ALA B N 1
ATOM 4373 C CA . ALA B 1 272 ? 19.344 5.918 15.617 1 54.75 272 ALA B CA 1
ATOM 4374 C C . ALA B 1 272 ? 20.203 4.766 16.125 1 54.75 272 ALA B C 1
ATOM 4376 O O . ALA B 1 272 ? 20.375 3.758 15.43 1 54.75 272 ALA B O 1
ATOM 4377 N N . PRO B 1 273 ? 20.703 5.18 17.438 1 53.53 273 PRO B N 1
ATOM 4378 C CA . PRO B 1 273 ? 21.484 4.148 18.125 1 53.53 273 PRO B CA 1
ATOM 4379 C C . PRO B 1 273 ? 20.812 2.775 18.078 1 53.53 273 PRO B C 1
ATOM 4381 O O . PRO B 1 273 ? 19.609 2.662 18.312 1 53.53 273 PRO B O 1
ATOM 4384 N N . HIS B 1 274 ? 21.391 1.964 17.344 1 60.47 274 HIS B N 1
ATOM 4385 C CA . HIS B 1 274 ? 20.922 0.617 17.047 1 60.47 274 HIS B CA 1
ATOM 4386 C C . HIS B 1 274 ? 21.016 -0.29 18.266 1 60.47 274 HIS B C 1
ATOM 4388 O O . HIS B 1 274 ? 22.062 -0.364 18.922 1 60.47 274 HIS B O 1
ATOM 4394 N N . ASP B 1 275 ? 19.953 -0.462 18.922 1 72.31 275 ASP B N 1
ATOM 4395 C CA . ASP B 1 275 ? 20.047 -1.611 19.812 1 72.31 275 ASP B CA 1
ATOM 4396 C C . ASP B 1 275 ? 20.5 -2.859 19.062 1 72.31 275 ASP B C 1
ATOM 4398 O O . ASP B 1 275 ? 20.766 -2.799 17.859 1 72.31 275 ASP B O 1
ATOM 4402 N N . ALA B 1 276 ? 20.922 -3.803 19.828 1 79.31 276 ALA B N 1
ATOM 4403 C CA . ALA B 1 276 ? 21.516 -5.027 19.281 1 79.31 276 ALA B CA 1
ATOM 4404 C C . ALA B 1 276 ? 20.625 -5.617 18.188 1 79.31 276 ALA B C 1
ATOM 4406 O O . ALA B 1 276 ? 21.125 -6.125 17.188 1 79.31 276 ALA B O 1
ATOM 4407 N N . GLY B 1 277 ? 19.297 -5.445 18.328 1 82.75 277 GLY B N 1
ATOM 4408 C CA . GLY B 1 277 ? 18.391 -5.969 17.328 1 82.75 277 GLY B CA 1
ATOM 4409 C C . GLY B 1 277 ? 18.438 -5.211 16.016 1 82.75 277 GLY B C 1
ATOM 4410 O O . GLY B 1 277 ? 18.469 -5.812 14.945 1 82.75 277 GLY B O 1
ATOM 4411 N N . ALA B 1 278 ? 18.531 -3.961 16.141 1 82.94 278 ALA B N 1
ATOM 4412 C CA . ALA B 1 278 ? 18.625 -3.117 14.953 1 82.94 278 ALA B CA 1
ATOM 4413 C C . ALA B 1 278 ? 19.938 -3.357 14.203 1 82.94 278 ALA B C 1
ATOM 4415 O O . ALA B 1 278 ? 19.953 -3.402 12.969 1 82.94 278 ALA B O 1
ATOM 4416 N N . GLU B 1 279 ? 20.953 -3.562 14.953 1 84.88 279 GLU B N 1
ATOM 4417 C CA . GLU B 1 279 ? 22.25 -3.846 14.344 1 84.88 279 GLU B CA 1
ATOM 4418 C C . GLU B 1 279 ? 22.234 -5.195 13.625 1 84.88 279 GLU B C 1
ATOM 4420 O O . GLU B 1 279 ? 22.812 -5.332 12.539 1 84.88 279 GLU B O 1
ATOM 4425 N N . ALA B 1 280 ? 21.641 -6.098 14.258 1 88.81 280 ALA B N 1
ATOM 4426 C CA . ALA B 1 280 ? 21.531 -7.426 13.648 1 88.81 280 ALA B CA 1
ATOM 4427 C C . ALA B 1 280 ? 20.75 -7.379 12.352 1 88.81 280 ALA B C 1
ATOM 4429 O O . ALA B 1 280 ? 21.125 -8 11.359 1 88.81 280 ALA B O 1
ATOM 4430 N N . LEU B 1 281 ? 19.672 -6.621 12.336 1 89.94 281 LEU B N 1
ATOM 4431 C CA . LEU B 1 281 ? 18.844 -6.512 11.141 1 89.94 281 LEU B CA 1
ATOM 4432 C C . LEU B 1 281 ? 19.578 -5.789 10.023 1 89.94 281 LEU B C 1
ATOM 4434 O O . LEU B 1 281 ? 19.531 -6.211 8.867 1 89.94 281 LEU B O 1
ATOM 4438 N N . CYS B 1 282 ? 20.266 -4.797 10.383 1 88.81 282 CYS B N 1
ATOM 4439 C CA . CYS B 1 282 ? 21.047 -4.047 9.414 1 88.81 282 CYS B CA 1
ATOM 4440 C C . CYS B 1 282 ? 22.109 -4.93 8.781 1 88.81 282 CYS B C 1
ATOM 4442 O O . CYS B 1 282 ? 22.266 -4.941 7.555 1 88.81 282 CYS B O 1
ATOM 4444 N N . SER B 1 283 ? 22.828 -5.637 9.609 1 90.12 283 SER B N 1
ATOM 4445 C CA . SER B 1 283 ? 23.875 -6.523 9.133 1 90.12 283 SER B CA 1
ATOM 4446 C C . SER B 1 283 ? 23.312 -7.613 8.227 1 90.12 283 SER B C 1
ATOM 4448 O O . SER B 1 283 ? 23.891 -7.941 7.191 1 90.12 283 SER B O 1
ATOM 4450 N N . TRP B 1 284 ? 22.219 -8.102 8.586 1 93.06 284 TRP B N 1
ATOM 4451 C CA . TRP B 1 284 ? 21.578 -9.156 7.797 1 93.06 284 TRP B CA 1
ATOM 4452 C C . TRP B 1 284 ? 21.125 -8.625 6.438 1 93.06 284 TRP B C 1
ATOM 4454 O O . TRP B 1 284 ? 21.344 -9.273 5.414 1 93.06 284 TRP B O 1
ATOM 4464 N N . LEU B 1 285 ? 20.547 -7.453 6.402 1 93 285 LEU B N 1
ATOM 4465 C CA . LEU B 1 285 ? 20.094 -6.844 5.156 1 93 285 LEU B CA 1
ATOM 4466 C C . LEU B 1 285 ? 21.266 -6.617 4.207 1 93 285 LEU B C 1
ATOM 4468 O O . LEU B 1 285 ? 21.156 -6.891 3.01 1 93 285 LEU B O 1
ATOM 4472 N N . ARG B 1 286 ? 22.297 -6.207 4.773 1 92.5 286 ARG B N 1
ATOM 4473 C CA . ARG B 1 286 ? 23.5 -5.969 3.975 1 92.5 286 ARG B CA 1
ATOM 4474 C C . ARG B 1 286 ? 24.031 -7.273 3.398 1 92.5 286 ARG B C 1
ATOM 4476 O O . ARG B 1 286 ? 24.375 -7.344 2.217 1 92.5 286 ARG B O 1
ATOM 4483 N N . ALA B 1 287 ? 24.062 -8.273 4.234 1 94.12 287 ALA B N 1
ATOM 4484 C CA . ALA B 1 287 ? 24.578 -9.578 3.807 1 94.12 287 ALA B CA 1
ATOM 4485 C C . ALA B 1 287 ? 23.703 -10.172 2.701 1 94.12 287 ALA B C 1
ATOM 4487 O O . ALA B 1 287 ? 24.219 -10.695 1.713 1 94.12 287 ALA B O 1
ATOM 4488 N N . GLU B 1 288 ? 22.375 -10.117 2.861 1 93.56 288 GLU B N 1
ATOM 4489 C CA . GLU B 1 288 ? 21.453 -10.672 1.882 1 93.56 288 GLU B CA 1
ATOM 4490 C C . GLU B 1 288 ? 21.531 -9.922 0.555 1 93.56 288 GLU B C 1
ATOM 4492 O O . GLU B 1 288 ? 21.266 -10.492 -0.503 1 93.56 288 GLU B O 1
ATOM 4497 N N . ALA B 1 289 ? 21.938 -8.633 0.674 1 92.19 289 ALA B N 1
ATOM 4498 C CA . ALA B 1 289 ? 22.078 -7.824 -0.535 1 92.19 289 ALA B CA 1
ATOM 4499 C C . ALA B 1 289 ? 23.453 -8.055 -1.175 1 92.19 289 ALA B C 1
ATOM 4501 O O . ALA B 1 289 ? 23.766 -7.461 -2.211 1 92.19 289 ALA B O 1
ATOM 4502 N N . GLY B 1 290 ? 24.297 -8.859 -0.561 1 90.31 290 GLY B N 1
ATOM 4503 C CA . GLY B 1 290 ? 25.594 -9.188 -1.102 1 90.31 290 GLY B CA 1
ATOM 4504 C C . GLY B 1 290 ? 26.656 -8.164 -0.759 1 90.31 290 GLY B C 1
ATOM 4505 O O . GLY B 1 290 ? 27.688 -8.07 -1.444 1 90.31 290 GLY B O 1
ATOM 4506 N N . LEU B 1 291 ? 26.359 -7.344 0.206 1 87.44 291 LEU B N 1
ATOM 4507 C CA . LEU B 1 291 ? 27.312 -6.316 0.616 1 87.44 291 LEU B CA 1
ATOM 4508 C C . LEU B 1 291 ? 28.172 -6.801 1.776 1 87.44 291 LEU B C 1
ATOM 4510 O O . LEU B 1 291 ? 27.734 -7.633 2.576 1 87.44 291 LEU B O 1
ATOM 4514 N N . PRO B 1 292 ? 29.375 -6.398 1.774 1 75.5 292 PRO B N 1
ATOM 4515 C CA . PRO B 1 292 ? 30.219 -6.785 2.898 1 75.5 292 PRO B CA 1
ATOM 4516 C C . PRO B 1 292 ? 29.75 -6.211 4.23 1 75.5 292 PRO B C 1
ATOM 4518 O O . PRO B 1 292 ? 29.047 -5.191 4.254 1 75.5 292 PRO B O 1
ATOM 4521 N N . SER B 1 293 ? 29.828 -7.023 5.34 1 66.5 293 SER B N 1
ATOM 4522 C CA . SER B 1 293 ? 29.484 -6.57 6.68 1 66.5 293 SER B CA 1
ATOM 4523 C C . SER B 1 293 ? 30.266 -5.316 7.059 1 66.5 293 SER B C 1
ATOM 4525 O O . SER B 1 293 ? 31.438 -5.176 6.695 1 66.5 293 SER B O 1
ATOM 4527 N N . GLY B 1 294 ? 29.672 -4.137 7.176 1 53.47 294 GLY B N 1
ATOM 4528 C CA . GLY B 1 294 ? 30.469 -3 7.613 1 53.47 294 GLY B CA 1
ATOM 4529 C C . GLY B 1 294 ? 31.234 -3.268 8.891 1 53.47 294 GLY B C 1
ATOM 4530 O O . GLY B 1 294 ? 30.906 -4.195 9.633 1 53.47 294 GLY B O 1
#

Sequence (588 aa):
MRRVDLGWMRVFVEVGRAGSLSEAAHRLNITQPAVSYQIRRAEGEFGVALLLRKARGVELTPEGRALHDILTRAVTQVDALAEALRPQPRRKTLRLCTDYAFSSLWLMPRLHLFRAAHPELELQIVALQHAGTRAEGEMAVVFASRAELGPEAVQIMPEAVVPVCAPALRAGLPDGVLPDAPLIHLDAEPGAIWFDWTSYQRTLPRARDPRRARGDLRCNTYALVIEAALAGQGVALGWRGLVDRLLARDQLVEAGPELTNPDRGYFLVANAPHDAGAEALCSWLRAEAGLPSGMRRVDLGWMRVFVEVGRAGSLSEAAHRLNITQPAVSYQIRRAEGEFGVALLLRKARGVELTPEGRALHDILTRAVTQVDALAEALRPQPRRKTLRLCTDYAFSSLWLMPRLHLFRAAHPELELQIVALQHAGTRAEGEMAVVFASRAELGPEAVQIMPEAVVPVCAPALRAGLPDGVLPDAPLIHLDAEPGAIWFDWTSYQRTLPRARDPRRARGDLRCNTYALVIEAALAGQGVALGWRGLVDRLLARDQLVEAGPELTNPDRGYFLVANAPHDAGAEALCSWLRAEAGLPSG

Radius of gyration: 24.08 Å; Cα contacts (8 Å, |Δi|>4): 1073; chains: 2; bounding box: 63×67×60 Å